Protein 8DMF (pdb70)

CATH classification: 3.40.50.300 (+3 more: 3.30.70.870, 3.30.230.10, 3.30.70.240)

InterPro domains:
  IPR000640 Elongation factor EFG, domain V-like [PF00679] (621-706)
  IPR000640 Elongation factor EFG, domain V-like [SM00838] (620-707)
  IPR000795 Translational (tr)-type GTP-binding domain [PF00009] (8-277)
  IPR000795 Translational (tr)-type GTP-binding domain [PR00315] (11-24)
  IPR000795 Translational (tr)-type GTP-binding domain [PR00315] (77-87)
  IPR000795 Translational (tr)-type GTP-binding domain [PR00315] (93-104)
  IPR000795 Translational (tr)-type GTP-binding domain [PR00315] (129-138)
  IPR000795 Translational (tr)-type GTP-binding domain [PS51722] (7-281)
  IPR005225 Small GTP-binding domain [TIGR00231] (9-177)
  IPR005517 Translation elongation factor EFG/EF2, domain IV [PF03764] (470-511)
  IPR005517 Translation elongation factor EFG/EF2, domain IV [PF03764] (535-617)
  IPR005517 Translation elongation factor EFG/EF2, domain IV [SM00889] (471-618)
  IPR009000 Translation protein, beta-barrel domain superfamily [SSF50447] (261-393)
  IPR009022 Elongation factor G, domain III [cd16262] (396-471)
  IPR014721 Small ribosomal subunit protein uS5 domain 2-type fold, subgroup [G3DSA:3.30.230.10] (476-621)
  IPR020568 Ribosomal protein uS5 domain 2-type superfamily [SSF54211] (470-619)
  IPR027417 P-loop containing nucleoside triphosphate hydrolase [G3DSA:3.40.50.300] (1-288)
  IPR027417 P-loop containing nucleoside triphosphate hydrolase [SSF52540] (5-277)
  IPR035647 EF-G domain III/V-like [SSF54980] (393-471)
  IPR035647 EF-G domain III/V-like [SSF54980] (623-713)

Sequence (718 aa):
MKVYQTNEIKNIALLGSSGSGKTTLVEAMLFESGVIKRRGSVAAKNTVSDYFPVEQEYGYSVFSTVLHVEWNNKKLNIIDCPGSDDFVGSTVTALNVTDTAIILLNGQYGVEVGTQNHFRYTEKLNKPVIFLVNQLDNEKCDYDNILEQLKEAYGSKVVPIQYPIATGPGFNALIDVLLMKKYSWKPEGGAPVIEDIPAEEMDKAMEMHKALVEAAAENDEGLMEKFFEQDSLTEDEMREGIRKGLIARGMFPVFCVCGGKDMGVRRLMEFLGNVVPFVSEMPKVENTDGKEVAPDVNGPESLYFFKTSVEPHIGEVSYFKVMSGKVREGDDLLNADRGSKERIAQIYVVAGGNRVKVEELQAGDIGAAVKLKDVKTGNTLNGKDCDYKFNFIKYPNSKYSRAIKPVNEADVEKMMTILNRMREEDPTWVIEQSKELKQTLVHGQGEFHLRTLKWRLENNEKLQVKFEEPKIPYRETITKAARADYRHKKQSGGAGQFGEVHLIVEPYKEGMPVPDTYKFNGQEFKITVRGTEEIPLEWGGKLVFINSIVGGSIDARFLPAIMKGIMSRLEQGPLTGSYARDVRVIVYDGKMHPVDSNEISFMLAGRNAFSEAFKNAGPKILEPIYDVEVFVPSDRMGDVMGDLQGRRAMIMGMSSEKGFEKLVAKVPLKEMSSYSTALSSLTGGRASFIMKFASYELVPTDVQDKLIKDFEAKQTEE

Structure (mmCIF, N/CA/C/O backbone):
data_8DMF
#
_entry.id   8DMF
#
loop_
_entity.id
_entity.type
_entity.pdbx_description
1 polymer 'Tetracycline resistance protein TetQ'
2 non-polymer 'MAGNESIUM ION'
3 non-polymer "GUANOSINE-5'-TRIPHOSPHATE"
#
loop_
_atom_site.group_PDB
_atom_site.id
_atom_site.type_symbol
_atom_site.label_atom_id
_atom_site.label_alt_id
_atom_site.label_comp_id
_atom_site.label_asym_id
_atom_site.label_entity_id
_atom_site.label_seq_id
_atom_site.pdbx_PDB_ins_code
_atom_site.Cartn_x
_atom_site.Cartn_y
_atom_site.Cartn_z
_atom_site.occupancy
_atom_site.B_iso_or_equiv
_atom_site.auth_seq_id
_atom_site.auth_comp_id
_atom_site.auth_asym_id
_atom_site.auth_atom_id
_atom_site.pdbx_PDB_model_num
ATOM 1 N N . MET A 1 1 ? 109.412 76.004 60.973 1.00 236.67 1 MET A N 1
ATOM 2 C CA . MET A 1 1 ? 109.411 75.994 59.515 1.00 236.67 1 MET A CA 1
ATOM 3 C C . MET A 1 1 ? 109.462 77.417 58.952 1.00 236.67 1 MET A C 1
ATOM 4 O O . MET A 1 1 ? 109.993 78.318 59.600 1.00 236.67 1 MET A O 1
ATOM 9 N N . LYS A 1 2 ? 108.919 77.611 57.750 1.00 208.92 2 LYS A N 1
ATOM 10 C CA . LYS A 1 2 ? 109.072 78.879 57.043 1.00 208.92 2 LYS A CA 1
ATOM 11 C C . LYS A 1 2 ? 108.513 80.039 57.858 1.00 208.92 2 LYS A C 1
ATOM 12 O O . LYS A 1 2 ? 107.406 79.964 58.397 1.00 208.92 2 LYS A O 1
ATOM 18 N N . VAL A 1 3 ? 109.290 81.120 57.948 1.00 191.58 3 VAL A N 1
ATOM 19 C CA . VAL A 1 3 ? 108.851 82.292 58.692 1.00 191.58 3 VAL A CA 1
ATOM 20 C C . VAL A 1 3 ? 107.741 83.006 57.929 1.00 191.58 3 VAL A C 1
ATOM 21 O O . VAL A 1 3 ? 107.726 83.046 56.692 1.00 191.58 3 VAL A O 1
ATOM 25 N N . TYR A 1 4 ? 106.796 83.569 58.675 1.00 185.58 4 TYR A N 1
ATOM 26 C CA . TYR A 1 4 ? 105.688 84.323 58.108 1.00 185.58 4 TYR A CA 1
ATOM 27 C C . TYR A 1 4 ? 105.729 85.759 58.608 1.00 185.58 4 TYR A C 1
ATOM 28 O O . TYR A 1 4 ? 105.994 86.009 59.788 1.00 185.58 4 TYR A O 1
ATOM 37 N N . GLN A 1 5 ? 105.467 86.697 57.704 1.00 195.74 5 GLN A N 1
ATOM 38 C CA . GLN A 1 5 ? 105.375 88.096 58.085 1.00 195.74 5 GLN A CA 1
ATOM 39 C C . GLN A 1 5 ? 104.109 88.345 58.897 1.00 195.74 5 GLN A C 1
ATOM 40 O O . GLN A 1 5 ? 103.114 87.625 58.776 1.00 195.74 5 GLN A O 1
ATOM 46 N N . THR A 1 6 ? 104.158 89.379 59.740 1.00 191.41 6 THR A N 1
ATOM 47 C CA . THR A 1 6 ? 102.986 89.747 60.525 1.00 191.41 6 THR A CA 1
ATOM 48 C C . THR A 1 6 ? 101.809 90.145 59.646 1.00 191.41 6 THR A C 1
ATOM 49 O O . THR A 1 6 ? 100.659 90.054 60.090 1.00 191.41 6 THR A O 1
ATOM 53 N N . ASN A 1 7 ? 102.066 90.576 58.410 1.00 206.75 7 ASN A N 1
ATOM 54 C CA . ASN A 1 7 ? 100.994 90.905 57.482 1.00 206.75 7 ASN A CA 1
ATOM 55 C C . ASN A 1 7 ? 100.299 89.670 56.930 1.00 206.75 7 ASN A C 1
ATOM 56 O O . ASN A 1 7 ? 99.261 89.806 56.274 1.00 206.75 7 ASN A O 1
ATOM 61 N N . GLU A 1 8 ? 100.843 88.477 57.174 1.00 200.02 8 GLU A N 1
ATOM 62 C CA . GLU A 1 8 ? 100.268 87.234 56.676 1.00 200.02 8 GLU A CA 1
ATOM 63 C C . GLU A 1 8 ? 99.864 86.300 57.812 1.00 200.02 8 GLU A C 1
ATOM 64 O O . GLU A 1 8 ? 99.648 85.106 57.582 1.00 200.02 8 GLU A O 1
ATOM 70 N N . ILE A 1 9 ? 99.756 86.819 59.032 1.00 183.58 9 ILE A N 1
ATOM 71 C CA . ILE A 1 9 ? 99.462 86.021 60.216 1.00 183.58 9 ILE A CA 1
ATOM 72 C C . ILE A 1 9 ? 98.194 86.561 60.858 1.00 183.58 9 ILE A C 1
ATOM 73 O O . ILE A 1 9 ? 98.079 87.769 61.096 1.00 183.58 9 ILE A O 1
ATOM 78 N N . LYS A 1 10 ? 97.245 85.669 61.136 1.00 161.92 10 LYS A N 1
ATOM 79 C CA . LYS A 1 10 ? 95.981 86.038 61.754 1.00 161.92 10 LYS A CA 1
ATOM 80 C C . LYS A 1 10 ? 95.710 85.135 62.949 1.00 161.92 10 LYS A C 1
ATOM 81 O O . LYS A 1 10 ? 96.048 83.949 62.942 1.00 161.92 10 LYS A O 1
ATOM 87 N N . ASN A 1 11 ? 95.095 85.712 63.978 1.00 165.05 11 ASN A N 1
ATOM 88 C CA . ASN A 1 11 ? 94.756 84.998 65.203 1.00 165.05 11 ASN A CA 1
ATOM 89 C C . ASN A 1 11 ? 93.242 84.879 65.301 1.00 165.05 11 ASN A C 1
ATOM 90 O O . ASN A 1 11 ? 92.533 85.891 65.267 1.00 165.05 11 ASN A O 1
ATOM 95 N N . ILE A 1 12 ? 92.753 83.648 65.430 1.00 150.48 12 ILE A N 1
ATOM 96 C CA . ILE A 1 12 ? 91.325 83.357 65.448 1.00 150.48 12 ILE A CA 1
ATOM 97 C C . ILE A 1 12 ? 91.013 82.510 66.672 1.00 150.48 12 ILE A C 1
ATOM 98 O O . ILE A 1 12 ? 91.706 81.523 66.942 1.00 150.48 12 ILE A O 1
ATOM 103 N N . ALA A 1 13 ? 89.970 82.891 67.406 1.00 153.87 13 ALA A N 1
ATOM 104 C CA . ALA A 1 13 ? 89.499 82.138 68.561 1.00 153.87 13 ALA A CA 1
ATOM 105 C C . ALA A 1 13 ? 88.078 81.667 68.296 1.00 153.87 13 ALA A C 1
ATOM 106 O O . ALA A 1 13 ? 87.185 82.486 68.049 1.00 153.87 13 ALA A O 1
ATOM 108 N N . LEU A 1 14 ? 87.870 80.355 68.348 1.00 149.33 14 LEU A N 1
ATOM 109 C CA . LEU A 1 14 ? 86.545 79.788 68.150 1.00 149.33 14 LEU A CA 1
ATOM 110 C C . LEU A 1 14 ? 85.756 79.817 69.451 1.00 149.33 14 LEU A C 1
ATOM 111 O O . LEU A 1 14 ? 86.297 79.553 70.528 1.00 149.33 14 LEU A O 1
ATOM 116 N N . LEU A 1 15 ? 84.471 80.142 69.345 1.00 151.95 15 LEU A N 1
ATOM 117 C CA . LEU A 1 15 ? 83.582 80.160 70.495 1.00 151.95 15 LEU A CA 1
ATOM 118 C C . LEU A 1 15 ? 82.274 79.478 70.129 1.00 151.95 15 LEU A C 1
ATOM 119 O O . LEU A 1 15 ? 81.769 79.626 69.014 1.00 151.95 15 LEU A O 1
ATOM 124 N N . GLY A 1 16 ? 81.732 78.727 71.082 1.00 170.95 16 GLY A N 1
ATOM 125 C CA . GLY A 1 16 ? 80.476 78.037 70.868 1.00 170.95 16 GLY A CA 1
ATOM 126 C C . GLY A 1 16 ? 80.032 77.238 72.074 1.00 170.95 16 GLY A C 1
ATOM 127 O O . GLY A 1 16 ? 80.847 76.894 72.934 1.00 170.95 16 GLY A O 1
ATOM 128 N N . SER A 1 17 ? 78.740 76.936 72.148 1.00 184.57 17 SER A N 1
ATOM 129 C CA . SER A 1 17 ? 78.223 76.148 73.254 1.00 184.57 17 SER A CA 1
ATOM 130 C C . SER A 1 17 ? 78.688 74.699 73.137 1.00 184.57 17 SER A C 1
ATOM 131 O O . SER A 1 17 ? 79.173 74.255 72.094 1.00 184.57 17 SER A O 1
ATOM 134 N N . SER A 1 18 ? 78.549 73.965 74.236 1.00 189.17 18 SER A N 1
ATOM 135 C CA . SER A 1 18 ? 78.884 72.550 74.224 1.00 189.17 18 SER A CA 1
ATOM 136 C C . SER A 1 18 ? 77.945 71.793 73.291 1.00 189.17 18 SER A C 1
ATOM 137 O O . SER A 1 18 ? 76.787 72.171 73.096 1.00 189.17 18 SER A O 1
ATOM 140 N N . GLY A 1 19 ? 78.460 70.716 72.707 1.00 203.36 19 GLY A N 1
ATOM 141 C CA . GLY A 1 19 ? 77.688 69.958 71.737 1.00 203.36 19 GLY A CA 1
ATOM 142 C C . GLY A 1 19 ? 77.413 70.715 70.456 1.00 203.36 19 GLY A C 1
ATOM 143 O O . GLY A 1 19 ? 76.319 70.592 69.891 1.00 203.36 19 GLY A O 1
ATOM 144 N N . SER A 1 20 ? 78.380 71.498 69.982 1.00 199.04 20 SER A N 1
ATOM 145 C CA . SER A 1 20 ? 78.211 72.295 68.777 1.00 199.04 20 SER A CA 1
ATOM 146 C C . SER A 1 20 ? 79.038 71.790 67.605 1.00 199.04 20 SER A C 1
ATOM 147 O O . SER A 1 20 ? 78.983 72.384 66.525 1.00 199.04 20 SER A O 1
ATOM 150 N N . GLY A 1 21 ? 79.797 70.714 67.783 1.00 195.57 21 GLY A N 1
ATOM 151 C CA . GLY A 1 21 ? 80.635 70.196 66.715 1.00 195.57 21 GLY A CA 1
ATOM 152 C C . GLY A 1 21 ? 81.753 71.127 66.297 1.00 195.57 21 GLY A C 1
ATOM 153 O O . GLY A 1 21 ? 82.089 71.194 65.107 1.00 195.57 21 GLY A O 1
ATOM 154 N N . LYS A 1 22 ? 82.380 71.793 67.274 1.00 176.16 22 LYS A N 1
ATOM 155 C CA . LYS A 1 22 ? 83.481 72.746 66.959 1.00 176.16 22 LYS A CA 1
ATOM 156 C C . LYS A 1 22 ? 84.830 72.017 66.986 1.00 176.16 22 LYS A C 1
ATOM 157 O O . LYS A 1 22 ? 85.497 71.982 65.938 1.00 176.16 22 LYS A O 1
ATOM 163 N N . THR A 1 23 ? 85.206 71.443 68.130 1.00 170.35 23 THR A N 1
ATOM 164 C CA . THR A 1 23 ? 86.529 70.776 68.232 1.00 170.35 23 THR A CA 1
ATOM 165 C C . THR A 1 23 ? 86.695 69.846 67.030 1.00 170.35 23 THR A C 1
ATOM 166 O O . THR A 1 23 ? 87.808 69.773 66.491 1.00 170.35 23 THR A O 1
ATOM 170 N N . THR A 1 24 ? 85.622 69.164 66.630 1.00 171.41 24 THR A N 1
ATOM 171 C CA . THR A 1 24 ? 85.683 68.307 65.422 1.00 171.41 24 THR A CA 1
ATOM 172 C C . THR A 1 24 ? 86.076 69.183 64.239 1.00 171.41 24 THR A C 1
ATOM 173 O O . THR A 1 24 ? 87.107 68.907 63.615 1.00 171.41 24 THR A O 1
ATOM 177 N N . LEU A 1 25 ? 85.276 70.206 63.953 1.00 173.24 25 LEU A N 1
ATOM 178 C CA . LEU A 1 25 ? 85.639 71.113 62.870 1.00 173.24 25 LEU A CA 1
ATOM 179 C C . LEU A 1 25 ? 87.117 71.473 62.920 1.00 173.24 25 LEU A C 1
ATOM 180 O O . LEU A 1 25 ? 87.753 71.642 61.872 1.00 173.24 25 LEU A O 1
ATOM 185 N N . VAL A 1 26 ? 87.681 71.595 64.123 1.00 160.42 26 VAL A N 1
ATOM 186 C CA . VAL A 1 26 ? 89.114 71.840 64.244 1.00 160.42 26 VAL A CA 1
ATOM 187 C C . VAL A 1 26 ? 89.895 70.709 63.589 1.00 160.42 26 VAL A C 1
ATOM 188 O O . VAL A 1 26 ? 90.835 70.942 62.821 1.00 160.42 26 VAL A O 1
ATOM 192 N N . GLU A 1 27 ? 89.503 69.466 63.871 1.00 170.53 27 GLU A N 1
ATOM 193 C CA . GLU A 1 27 ? 90.138 68.336 63.204 1.00 170.53 27 GLU A CA 1
ATOM 194 C C . GLU A 1 27 ? 89.921 68.384 61.700 1.00 170.53 27 GLU A C 1
ATOM 195 O O . GLU A 1 27 ? 90.776 67.924 60.941 1.00 170.53 27 GLU A O 1
ATOM 201 N N . ALA A 1 28 ? 88.791 68.933 61.250 1.00 162.14 28 ALA A N 1
ATOM 202 C CA . ALA A 1 28 ? 88.581 69.093 59.814 1.00 162.14 28 ALA A CA 1
ATOM 203 C C . ALA A 1 28 ? 89.616 70.038 59.212 1.00 162.14 28 ALA A C 1
ATOM 204 O O . ALA A 1 28 ? 90.198 69.750 58.157 1.00 162.14 28 ALA A O 1
ATOM 206 N N . MET A 1 29 ? 89.858 71.175 59.871 1.00 163.50 29 MET A N 1
ATOM 207 C CA . MET A 1 29 ? 90.912 72.073 59.395 1.00 163.50 29 MET A CA 1
ATOM 208 C C . MET A 1 29 ? 92.277 71.398 59.419 1.00 163.50 29 MET A C 1
ATOM 209 O O . MET A 1 29 ? 93.063 71.546 58.477 1.00 163.50 29 MET A O 1
ATOM 214 N N . LEU A 1 30 ? 92.585 70.668 60.492 1.00 167.80 30 LEU A N 1
ATOM 215 C CA . LEU A 1 30 ? 93.882 69.998 60.565 1.00 167.80 30 LEU A CA 1
ATOM 216 C C . LEU A 1 30 ? 94.042 68.974 59.448 1.00 167.80 30 LEU A C 1
ATOM 217 O O . LEU A 1 30 ? 95.111 68.874 58.835 1.00 167.80 30 LEU A O 1
ATOM 222 N N . PHE A 1 31 ? 92.989 68.204 59.168 1.00 165.75 31 PHE A N 1
ATOM 223 C CA . PHE A 1 31 ? 93.053 67.209 58.104 1.00 165.75 31 PHE A CA 1
ATOM 224 C C . PHE A 1 31 ? 93.214 67.864 56.740 1.00 165.75 31 PHE A C 1
ATOM 225 O O . PHE A 1 31 ? 94.027 67.415 55.923 1.00 165.75 31 PHE A O 1
ATOM 233 N N . GLU A 1 32 ? 92.451 68.924 56.471 1.00 173.81 32 GLU A N 1
ATOM 234 C CA . GLU A 1 32 ? 92.521 69.553 55.158 1.00 173.81 32 GLU A CA 1
ATOM 235 C C . GLU A 1 32 ? 93.789 70.372 54.972 1.00 173.81 32 GLU A C 1
ATOM 236 O O . GLU A 1 32 ? 94.174 70.642 53.830 1.00 173.81 32 GLU A O 1
ATOM 242 N N . SER A 1 33 ? 94.446 70.773 56.061 1.00 165.23 33 SER A N 1
ATOM 243 C CA . SER A 1 33 ? 95.716 71.477 55.933 1.00 165.23 33 SER A CA 1
ATOM 244 C C . SER A 1 33 ? 96.829 70.543 55.482 1.00 165.23 33 SER A C 1
ATOM 245 O O . SER A 1 33 ? 97.871 71.006 55.004 1.00 165.23 33 SER A O 1
ATOM 248 N N . GLY A 1 34 ? 96.633 69.235 55.628 1.00 167.52 34 GLY A N 1
ATOM 249 C CA . GLY A 1 34 ? 97.635 68.261 55.262 1.00 167.52 34 GLY A CA 1
ATOM 250 C C . GLY A 1 34 ? 98.688 68.001 56.314 1.00 167.52 34 GLY A C 1
ATOM 251 O O . GLY A 1 34 ? 99.546 67.133 56.106 1.00 167.52 34 GLY A O 1
ATOM 252 N N . VAL A 1 35 ? 98.653 68.722 57.437 1.00 167.60 35 VAL A N 1
ATOM 253 C CA . VAL A 1 35 ? 99.628 68.487 58.497 1.00 167.60 35 VAL A CA 1
ATOM 254 C C . VAL A 1 35 ? 99.432 67.110 59.115 1.00 167.60 35 VAL A C 1
ATOM 255 O O . VAL A 1 35 ? 100.406 66.447 59.490 1.00 167.60 35 VAL A O 1
ATOM 259 N N . ILE A 1 36 ? 98.189 66.657 59.233 1.00 162.12 36 ILE A N 1
ATOM 260 C CA . ILE A 1 36 ? 97.891 65.311 59.691 1.00 162.12 36 ILE A CA 1
ATOM 261 C C . ILE A 1 36 ? 97.435 64.487 58.492 1.00 162.12 36 ILE A C 1
ATOM 262 O O . ILE A 1 36 ? 97.178 65.011 57.408 1.00 162.12 36 ILE A O 1
ATOM 267 N N . LYS A 1 37 ? 97.335 63.175 58.696 1.00 165.91 37 LYS A N 1
ATOM 268 C CA . LYS A 1 37 ? 97.047 62.254 57.604 1.00 165.91 37 LYS A CA 1
ATOM 269 C C . LYS A 1 37 ? 95.574 61.871 57.529 1.00 165.91 37 LYS A C 1
ATOM 270 O O . LYS A 1 37 ? 94.931 62.086 56.498 1.00 165.91 37 LYS A O 1
ATOM 276 N N . ARG A 1 38 ? 95.026 61.310 58.599 1.00 173.72 38 ARG A N 1
ATOM 277 C CA . ARG A 1 38 ? 93.624 60.929 58.650 1.00 173.72 38 ARG A CA 1
ATOM 278 C C . ARG A 1 38 ? 92.838 61.953 59.456 1.00 173.72 38 ARG A C 1
ATOM 279 O O . ARG A 1 38 ? 93.400 62.737 60.226 1.00 173.72 38 ARG A O 1
ATOM 287 N N . ARG A 1 39 ? 91.522 61.941 59.267 1.00 187.41 39 ARG A N 1
ATOM 288 C CA . ARG A 1 39 ? 90.612 62.786 60.035 1.00 187.41 39 ARG A CA 1
ATOM 289 C C . ARG A 1 39 ? 89.982 61.920 61.120 1.00 187.41 39 ARG A C 1
ATOM 290 O O . ARG A 1 39 ? 89.061 61.144 60.854 1.00 187.41 39 ARG A O 1
ATOM 298 N N . GLY A 1 40 ? 90.480 62.056 62.343 1.00 189.36 40 GLY A N 1
ATOM 299 C CA . GLY A 1 40 ? 89.973 61.267 63.443 1.00 189.36 40 GLY A CA 1
ATOM 300 C C . GLY A 1 40 ? 88.605 61.727 63.904 1.00 189.36 40 GLY A C 1
ATOM 301 O O . GLY A 1 40 ? 88.071 62.753 63.480 1.00 189.36 40 GLY A O 1
ATOM 302 N N . SER A 1 41 ? 88.025 60.936 64.801 1.00 189.53 41 SER A N 1
ATOM 303 C CA . SER A 1 41 ? 86.716 61.214 65.370 1.00 189.53 41 SER A CA 1
ATOM 304 C C . SER A 1 41 ? 86.831 61.312 66.883 1.00 189.53 41 SER A C 1
ATOM 305 O O . SER A 1 41 ? 87.614 60.585 67.504 1.00 189.53 41 SER A O 1
ATOM 308 N N . VAL A 1 42 ? 86.051 62.222 67.471 1.00 190.97 42 VAL A N 1
ATOM 309 C CA . VAL A 1 42 ? 86.077 62.396 68.920 1.00 190.97 42 VAL A CA 1
ATOM 310 C C . VAL A 1 42 ? 85.596 61.136 69.624 1.00 190.97 42 VAL A C 1
ATOM 311 O O . VAL A 1 42 ? 85.999 60.858 70.760 1.00 190.97 42 VAL A O 1
ATOM 315 N N . ALA A 1 43 ? 84.728 60.357 68.973 1.00 196.96 43 ALA A N 1
ATOM 316 C CA . ALA A 1 43 ? 84.304 59.086 69.548 1.00 196.96 43 ALA A CA 1
ATOM 317 C C . ALA A 1 43 ? 85.481 58.129 69.686 1.00 196.96 43 ALA A C 1
ATOM 318 O O . ALA A 1 43 ? 85.626 57.454 70.711 1.00 196.96 43 ALA A O 1
ATOM 320 N N . ALA A 1 44 ? 86.336 58.063 68.664 1.00 190.23 44 ALA A N 1
ATOM 321 C CA . ALA A 1 44 ? 87.533 57.236 68.735 1.00 190.23 44 ALA A CA 1
ATOM 322 C C . ALA A 1 44 ? 88.587 57.809 69.671 1.00 190.23 44 ALA A C 1
ATOM 323 O O . ALA A 1 44 ? 89.536 57.095 70.013 1.00 190.23 44 ALA A O 1
ATOM 325 N N . LYS A 1 45 ? 88.441 59.069 70.087 1.00 172.92 45 LYS A N 1
ATOM 326 C CA . LYS A 1 45 ? 89.393 59.730 70.981 1.00 172.92 45 LYS A CA 1
ATOM 327 C C . LYS A 1 45 ? 90.808 59.701 70.406 1.00 172.92 45 LYS A C 1
ATOM 328 O O . LYS A 1 45 ? 91.792 59.556 71.134 1.00 172.92 45 LYS A O 1
ATOM 334 N N . ASN A 1 46 ? 90.909 59.840 69.084 1.00 177.01 46 ASN A N 1
ATOM 335 C CA . ASN A 1 46 ? 92.193 59.905 68.398 1.00 177.01 46 ASN A CA 1
ATOM 336 C C . ASN A 1 46 ? 92.445 61.285 67.802 1.00 177.01 46 ASN A C 1
ATOM 337 O O . ASN A 1 46 ? 93.393 61.464 67.033 1.00 177.01 46 ASN A O 1
ATOM 342 N N . THR A 1 47 ? 91.609 62.261 68.142 1.00 184.87 47 THR A N 1
ATOM 343 C CA . THR A 1 47 ? 91.744 63.607 67.609 1.00 184.87 47 THR A CA 1
ATOM 344 C C . THR A 1 47 ? 92.983 64.288 68.174 1.00 184.87 47 THR A C 1
ATOM 345 O O . THR A 1 47 ? 93.286 64.169 69.365 1.00 184.87 47 THR A O 1
ATOM 349 N N . VAL A 1 48 ? 93.703 65.004 67.307 1.00 188.39 48 VAL A N 1
ATOM 350 C CA . VAL A 1 48 ? 94.929 65.669 67.738 1.00 188.39 48 VAL A CA 1
ATOM 351 C C . VAL A 1 48 ? 94.625 66.804 68.709 1.00 188.39 48 VAL A C 1
ATOM 352 O O . VAL A 1 48 ? 95.399 67.056 69.640 1.00 188.39 48 VAL A O 1
ATOM 356 N N . SER A 1 49 ? 93.504 67.505 68.518 1.00 191.72 49 SER A N 1
ATOM 357 C CA . SER A 1 49 ? 93.170 68.616 69.403 1.00 191.72 49 SER A CA 1
ATOM 358 C C . SER A 1 49 ? 92.903 68.146 70.826 1.00 191.72 49 SER A C 1
ATOM 359 O O . SER A 1 49 ? 93.102 68.910 71.777 1.00 191.72 49 SER A O 1
ATOM 362 N N . ASP A 1 50 ? 92.455 66.905 70.995 1.00 203.98 50 ASP A N 1
ATOM 363 C CA . ASP A 1 50 ? 92.148 66.348 72.310 1.00 203.98 50 ASP A CA 1
ATOM 364 C C . ASP A 1 50 ? 93.266 65.390 72.705 1.00 203.98 50 ASP A C 1
ATOM 365 O O . ASP A 1 50 ? 93.310 64.247 72.244 1.00 203.98 50 ASP A O 1
ATOM 370 N N . TYR A 1 51 ? 94.172 65.857 73.566 1.00 207.39 51 TYR A N 1
ATOM 371 C CA . TYR A 1 51 ? 95.250 65.019 74.068 1.00 207.39 51 TYR A CA 1
ATOM 372 C C . TYR A 1 51 ? 95.402 65.041 75.581 1.00 207.39 51 TYR A C 1
ATOM 373 O O . TYR A 1 51 ? 96.041 64.134 76.126 1.00 207.39 51 TYR A O 1
ATOM 382 N N . PHE A 1 52 ? 94.852 66.036 76.270 1.00 203.16 52 PHE A N 1
ATOM 383 C CA . PHE A 1 52 ? 94.823 65.986 77.723 1.00 203.16 52 PHE A CA 1
ATOM 384 C C . PHE A 1 52 ? 93.972 64.800 78.169 1.00 203.16 52 PHE A C 1
ATOM 385 O O . PHE A 1 52 ? 92.865 64.611 77.656 1.00 203.16 52 PHE A O 1
ATOM 393 N N . PRO A 1 53 ? 94.449 63.991 79.120 1.00 197.79 53 PRO A N 1
ATOM 394 C CA . PRO A 1 53 ? 93.707 62.765 79.470 1.00 197.79 53 PRO A CA 1
ATOM 395 C C . PRO A 1 53 ? 92.263 63.018 79.865 1.00 197.79 53 PRO A C 1
ATOM 396 O O . PRO A 1 53 ? 91.370 62.264 79.455 1.00 197.79 53 PRO A O 1
ATOM 400 N N . VAL A 1 54 ? 92.003 64.081 80.628 1.00 181.81 54 VAL A N 1
ATOM 401 C CA . VAL A 1 54 ? 90.627 64.421 80.972 1.00 181.81 54 VAL A CA 1
ATOM 402 C C . VAL A 1 54 ? 89.851 64.836 79.731 1.00 181.81 54 VAL A C 1
ATOM 403 O O . VAL A 1 54 ? 88.631 64.643 79.657 1.00 181.81 54 VAL A O 1
ATOM 407 N N . GLU A 1 55 ? 90.537 65.402 78.737 1.00 197.21 55 GLU A N 1
ATOM 408 C CA . GLU A 1 55 ? 89.845 65.952 77.578 1.00 197.21 55 GLU A CA 1
ATOM 409 C C . GLU A 1 55 ? 89.160 64.856 76.769 1.00 197.21 55 GLU A C 1
ATOM 410 O O . GLU A 1 55 ? 88.028 65.037 76.306 1.00 197.21 55 GLU A O 1
ATOM 416 N N . GLN A 1 56 ? 89.820 63.710 76.588 1.00 190.93 56 GLN A N 1
ATOM 417 C CA . GLN A 1 56 ? 89.132 62.571 75.994 1.00 190.93 56 GLN A CA 1
ATOM 418 C C . GLN A 1 56 ? 88.350 61.758 77.015 1.00 190.93 56 GLN A C 1
ATOM 419 O O . GLN A 1 56 ? 87.391 61.077 76.635 1.00 190.93 56 GLN A O 1
ATOM 425 N N . GLU A 1 57 ? 88.733 61.807 78.294 1.00 171.61 57 GLU A N 1
ATOM 426 C CA . GLU A 1 57 ? 87.982 61.078 79.310 1.00 171.61 57 GLU A CA 1
ATOM 427 C C . GLU A 1 57 ? 86.576 61.641 79.466 1.00 171.61 57 GLU A C 1
ATOM 428 O O . GLU A 1 57 ? 85.616 60.885 79.655 1.00 171.61 57 GLU A O 1
ATOM 434 N N . TYR A 1 58 ? 86.433 62.963 79.392 1.00 165.12 58 TYR A N 1
ATOM 435 C CA . TYR A 1 58 ? 85.121 63.585 79.494 1.00 165.12 58 TYR A CA 1
ATOM 436 C C . TYR A 1 58 ? 84.361 63.586 78.177 1.00 165.12 58 TYR A C 1
ATOM 437 O O . TYR A 1 58 ? 83.159 63.869 78.177 1.00 165.12 58 TYR A O 1
ATOM 446 N N . GLY A 1 59 ? 85.019 63.274 77.065 1.00 156.93 59 GLY A N 1
ATOM 447 C CA . GLY A 1 59 ? 84.377 63.326 75.772 1.00 156.93 59 GLY A CA 1
ATOM 448 C C . GLY A 1 59 ? 84.253 64.709 75.177 1.00 156.93 59 GLY A C 1
ATOM 449 O O . GLY A 1 59 ? 83.625 64.856 74.121 1.00 156.93 59 GLY A O 1
ATOM 450 N N . TYR A 1 60 ? 84.824 65.728 75.816 1.00 166.55 60 TYR A N 1
ATOM 451 C CA . TYR A 1 60 ? 84.806 67.077 75.277 1.00 166.55 60 TYR A CA 1
ATOM 452 C C . TYR A 1 60 ? 86.035 67.826 75.769 1.00 166.55 60 TYR A C 1
ATOM 453 O O . TYR A 1 60 ? 86.672 67.438 76.751 1.00 166.55 60 TYR A O 1
ATOM 462 N N . SER A 1 61 ? 86.357 68.912 75.071 1.00 182.31 61 SER A N 1
ATOM 463 C CA . SER A 1 61 ? 87.539 69.696 75.397 1.00 182.31 61 SER A CA 1
ATOM 464 C C . SER A 1 61 ? 87.400 70.346 76.766 1.00 182.31 61 SER A C 1
ATOM 465 O O . SER A 1 61 ? 86.324 70.816 77.146 1.00 182.31 61 SER A O 1
ATOM 468 N N . VAL A 1 62 ? 88.502 70.366 77.506 1.00 158.12 62 VAL A N 1
ATOM 469 C CA . VAL A 1 62 ? 88.550 70.924 78.850 1.00 158.12 62 VAL A CA 1
ATOM 470 C C . VAL A 1 62 ? 89.356 72.216 78.883 1.00 158.12 62 VAL A C 1
ATOM 471 O O . VAL A 1 62 ? 88.963 73.188 79.528 1.00 158.12 62 VAL A O 1
ATOM 475 N N . PHE A 1 63 ? 90.496 72.239 78.200 1.00 153.58 63 PHE A N 1
ATOM 476 C CA . PHE A 1 63 ? 91.351 73.411 78.127 1.00 153.58 63 PHE A CA 1
ATOM 477 C C . PHE A 1 63 ? 91.317 74.000 76.725 1.00 153.58 63 PHE A C 1
ATOM 478 O O . PHE A 1 63 ? 91.102 73.289 75.739 1.00 153.58 63 PHE A O 1
ATOM 486 N N . SER A 1 64 ? 91.529 75.309 76.646 1.00 161.47 64 SER A N 1
ATOM 487 C CA . SER A 1 64 ? 91.707 75.948 75.353 1.00 161.47 64 SER A CA 1
ATOM 488 C C . SER A 1 64 ? 93.005 75.471 74.717 1.00 161.47 64 SER A C 1
ATOM 489 O O . SER A 1 64 ? 94.033 75.346 75.387 1.00 161.47 64 SER A O 1
ATOM 492 N N . THR A 1 65 ? 92.954 75.199 73.419 1.00 161.67 65 THR A N 1
ATOM 493 C CA . THR A 1 65 ? 94.114 74.722 72.685 1.00 161.67 65 THR A CA 1
ATOM 494 C C . THR A 1 65 ? 94.506 75.733 71.619 1.00 161.67 65 THR A C 1
ATOM 495 O O . THR A 1 65 ? 93.658 76.433 71.058 1.00 161.67 65 THR A O 1
ATOM 499 N N . VAL A 1 66 ? 95.805 75.808 71.353 1.00 163.22 66 VAL A N 1
ATOM 500 C CA . VAL A 1 66 ? 96.361 76.703 70.349 1.00 163.22 66 VAL A CA 1
ATOM 501 C C . VAL A 1 66 ? 96.972 75.857 69.243 1.00 163.22 66 VAL A C 1
ATOM 502 O O . VAL A 1 66 ? 97.609 74.831 69.510 1.00 163.22 66 VAL A O 1
ATOM 506 N N . LEU A 1 67 ? 96.753 76.272 67.999 1.00 165.51 67 LEU A N 1
ATOM 507 C CA . LEU A 1 67 ? 97.244 75.506 66.866 1.00 165.51 67 LEU A CA 1
ATOM 508 C C . LEU A 1 67 ? 97.262 76.388 65.629 1.00 165.51 67 LEU A C 1
ATOM 509 O O . LEU A 1 67 ? 96.546 77.390 65.551 1.00 165.51 67 LEU A O 1
ATOM 514 N N . HIS A 1 68 ? 98.090 75.998 64.666 1.00 166.26 68 HIS A N 1
ATOM 515 C CA . HIS A 1 68 ? 98.296 76.752 63.440 1.00 166.26 68 HIS A CA 1
ATOM 516 C C . HIS A 1 68 ? 97.860 75.930 62.236 1.00 166.26 68 HIS A C 1
ATOM 517 O O . HIS A 1 68 ? 98.086 74.717 62.183 1.00 166.26 68 HIS A O 1
ATOM 524 N N . VAL A 1 69 ? 97.230 76.598 61.275 1.00 155.58 69 VAL A N 1
ATOM 525 C CA . VAL A 1 69 ? 96.838 75.993 60.009 1.00 155.58 69 VAL A CA 1
ATOM 526 C C . VAL A 1 69 ? 97.416 76.834 58.880 1.00 155.58 69 VAL A C 1
ATOM 527 O O . VAL A 1 69 ? 97.335 78.067 58.906 1.00 155.58 69 VAL A O 1
ATOM 531 N N . GLU A 1 70 ? 98.022 76.169 57.902 1.00 161.93 70 GLU A N 1
ATOM 532 C CA . GLU A 1 70 ? 98.664 76.842 56.784 1.00 161.93 70 GLU A CA 1
ATOM 533 C C . GLU A 1 70 ? 97.771 76.807 55.553 1.00 161.93 70 GLU A C 1
ATOM 534 O O . GLU A 1 70 ? 97.093 75.810 55.288 1.00 161.93 70 GLU A O 1
ATOM 540 N N . TRP A 1 71 ? 97.777 77.904 54.806 1.00 147.77 71 TRP A N 1
ATOM 541 C CA . TRP A 1 71 ? 97.034 78.011 53.557 1.00 147.77 71 TRP A CA 1
ATOM 542 C C . TRP A 1 71 ? 97.888 78.815 52.584 1.00 147.77 71 TRP A C 1
ATOM 543 O O . TRP A 1 71 ? 99.091 79.009 52.793 1.00 147.77 71 TRP A O 1
ATOM 554 N N . ASN A 1 72 ? 97.271 79.296 51.510 1.00 162.73 72 ASN A N 1
ATOM 555 C CA . ASN A 1 72 ? 97.997 80.027 50.473 1.00 162.73 72 ASN A CA 1
ATOM 556 C C . ASN A 1 72 ? 98.510 81.365 51.007 1.00 162.73 72 ASN A C 1
ATOM 557 O O . ASN A 1 72 ? 97.792 82.362 51.068 1.00 162.73 72 ASN A O 1
ATOM 562 N N . ASN A 1 73 ? 99.784 81.379 51.398 1.00 166.42 73 ASN A N 1
ATOM 563 C CA . ASN A 1 73 ? 100.490 82.548 51.917 1.00 166.42 73 ASN A CA 1
ATOM 564 C C . ASN A 1 73 ? 99.879 83.095 53.201 1.00 166.42 73 ASN A C 1
ATOM 565 O O . ASN A 1 73 ? 100.264 84.182 53.648 1.00 166.42 73 ASN A O 1
ATOM 570 N N . LYS A 1 74 ? 98.938 82.379 53.809 1.00 162.42 74 LYS A N 1
ATOM 571 C CA . LYS A 1 74 ? 98.317 82.808 55.052 1.00 162.42 74 LYS A CA 1
ATOM 572 C C . LYS A 1 74 ? 98.318 81.659 56.047 1.00 162.42 74 LYS A C 1
ATOM 573 O O . LYS A 1 74 ? 98.014 80.516 55.693 1.00 162.42 74 LYS A O 1
ATOM 579 N N . LYS A 1 75 ? 98.667 81.970 57.292 1.00 150.69 75 LYS A N 1
ATOM 580 C CA . LYS A 1 75 ? 98.640 81.004 58.380 1.00 150.69 75 LYS A CA 1
ATOM 581 C C . LYS A 1 75 ? 97.774 81.565 59.496 1.00 150.69 75 LYS A C 1
ATOM 582 O O . LYS A 1 75 ? 97.953 82.716 59.905 1.00 150.69 75 LYS A O 1
ATOM 588 N N . LEU A 1 76 ? 96.840 80.755 59.982 1.00 153.54 76 LEU A N 1
ATOM 589 C CA . LEU A 1 76 ? 95.851 81.189 60.959 1.00 153.54 76 LEU A CA 1
ATOM 590 C C . LEU A 1 76 ? 96.178 80.603 62.323 1.00 153.54 76 LEU A C 1
ATOM 591 O O . LEU A 1 76 ? 96.377 79.391 62.453 1.00 153.54 76 LEU A O 1
ATOM 596 N N . ASN A 1 77 ? 96.225 81.466 63.336 1.00 164.74 77 ASN A N 1
ATOM 597 C CA . ASN A 1 77 ? 96.423 81.038 64.719 1.00 164.74 77 ASN A CA 1
ATOM 598 C C . ASN A 1 77 ? 95.053 80.712 65.296 1.00 164.74 77 ASN A C 1
ATOM 599 O O . ASN A 1 77 ? 94.331 81.586 65.777 1.00 164.74 77 ASN A O 1
ATOM 604 N N . ILE A 1 78 ? 94.688 79.437 65.242 1.00 164.09 78 ILE A N 1
ATOM 605 C CA . ILE A 1 78 ? 93.374 78.988 65.685 1.00 164.09 78 ILE A CA 1
ATOM 606 C C . ILE A 1 78 ? 93.461 78.604 67.155 1.00 164.09 78 ILE A C 1
ATOM 607 O O . ILE A 1 78 ? 94.274 77.757 67.538 1.00 164.09 78 ILE A O 1
ATOM 612 N N . ILE A 1 79 ? 92.625 79.229 67.978 1.00 172.11 79 ILE A N 1
ATOM 613 C CA . ILE A 1 79 ? 92.512 78.903 69.394 1.00 172.11 79 ILE A CA 1
ATOM 614 C C . ILE A 1 79 ? 91.099 78.400 69.640 1.00 172.11 79 ILE A C 1
ATOM 615 O O . ILE A 1 79 ? 90.127 79.129 69.410 1.00 172.11 79 ILE A O 1
ATOM 620 N N . ASP A 1 80 ? 90.984 77.161 70.109 1.00 183.43 80 ASP A N 1
ATOM 621 C CA . ASP A 1 80 ? 89.691 76.532 70.348 1.00 183.43 80 ASP A CA 1
ATOM 622 C C . ASP A 1 80 ? 89.408 76.561 71.845 1.00 183.43 80 ASP A C 1
ATOM 623 O O . ASP A 1 80 ? 90.047 75.841 72.618 1.00 183.43 80 ASP A O 1
ATOM 628 N N . CYS A 1 81 ? 88.450 77.391 72.248 1.00 171.23 81 CYS A N 1
ATOM 629 C CA . CYS A 1 81 ? 88.057 77.461 73.641 1.00 171.23 81 CYS A CA 1
ATOM 630 C C . CYS A 1 81 ? 87.334 76.179 74.046 1.00 171.23 81 CYS A C 1
ATOM 631 O O . CYS A 1 81 ? 86.788 75.469 73.199 1.00 171.23 81 CYS A O 1
ATOM 634 N N . PRO A 1 82 ? 87.331 75.854 75.341 1.00 158.54 82 PRO A N 1
ATOM 635 C CA . PRO A 1 82 ? 86.593 74.661 75.788 1.00 158.54 82 PRO A CA 1
ATOM 636 C C . PRO A 1 82 ? 85.113 74.715 75.461 1.00 158.54 82 PRO A C 1
ATOM 637 O O . PRO A 1 82 ? 84.487 73.663 75.286 1.00 158.54 82 PRO A O 1
ATOM 641 N N . GLY A 1 83 ? 84.533 75.909 75.374 1.00 173.25 83 GLY A N 1
ATOM 642 C CA . GLY A 1 83 ? 83.154 76.050 74.961 1.00 173.25 83 GLY A CA 1
ATOM 643 C C . GLY A 1 83 ? 82.121 75.705 76.007 1.00 173.25 83 GLY A C 1
ATOM 644 O O . GLY A 1 83 ? 80.936 75.599 75.669 1.00 173.25 83 GLY A O 1
ATOM 645 N N . SER A 1 84 ? 82.521 75.521 77.258 1.00 175.29 84 SER A N 1
ATOM 646 C CA . SER A 1 84 ? 81.589 75.237 78.337 1.00 175.29 84 SER A CA 1
ATOM 647 C C . SER A 1 84 ? 81.371 76.481 79.191 1.00 175.29 84 SER A C 1
ATOM 648 O O . SER A 1 84 ? 82.097 77.473 79.097 1.00 175.29 84 SER A O 1
ATOM 651 N N . ASP A 1 85 ? 80.347 76.413 80.039 1.00 179.99 85 ASP A N 1
ATOM 652 C CA . ASP A 1 85 ? 79.973 77.537 80.886 1.00 179.99 85 ASP A CA 1
ATOM 653 C C . ASP A 1 85 ? 80.918 77.752 82.060 1.00 179.99 85 ASP A C 1
ATOM 654 O O . ASP A 1 85 ? 81.047 78.888 82.529 1.00 179.99 85 ASP A O 1
ATOM 659 N N . ASP A 1 86 ? 81.572 76.700 82.546 1.00 167.28 86 ASP A N 1
ATOM 660 C CA . ASP A 1 86 ? 82.423 76.786 83.724 1.00 167.28 86 ASP A CA 1
ATOM 661 C C . ASP A 1 86 ? 83.904 76.863 83.380 1.00 167.28 86 ASP A C 1
ATOM 662 O O . ASP A 1 86 ? 84.746 76.705 84.269 1.00 167.28 86 ASP A O 1
ATOM 667 N N . PHE A 1 87 ? 84.241 77.099 82.114 1.00 160.02 87 PHE A N 1
ATOM 668 C CA . PHE A 1 87 ? 85.629 77.276 81.712 1.00 160.02 87 PHE A CA 1
ATOM 669 C C . PHE A 1 87 ? 85.814 78.663 81.112 1.00 160.02 87 PHE A C 1
ATOM 670 O O . PHE A 1 87 ? 86.424 78.818 80.049 1.00 160.02 87 PHE A O 1
ATOM 678 N N . VAL A 1 88 ? 85.278 79.675 81.798 1.00 154.62 88 VAL A N 1
ATOM 679 C CA . VAL A 1 88 ? 85.300 81.043 81.292 1.00 154.62 88 VAL A CA 1
ATOM 680 C C . VAL A 1 88 ? 86.725 81.562 81.161 1.00 154.62 88 VAL A C 1
ATOM 681 O O . VAL A 1 88 ? 87.021 82.361 80.266 1.00 154.62 88 VAL A O 1
ATOM 685 N N . GLY A 1 89 ? 87.624 81.134 82.049 1.00 150.92 89 GLY A N 1
ATOM 686 C CA . GLY A 1 89 ? 88.969 81.690 82.053 1.00 150.92 89 GLY A CA 1
ATOM 687 C C . GLY A 1 89 ? 89.734 81.423 80.771 1.00 150.92 89 GLY A C 1
ATOM 688 O O . GLY A 1 89 ? 90.400 82.314 80.237 1.00 150.92 89 GLY A O 1
ATOM 689 N N . SER A 1 90 ? 89.661 80.192 80.264 1.00 150.03 90 SER A N 1
ATOM 690 C CA . SER A 1 90 ? 90.322 79.891 79.000 1.00 150.03 90 SER A CA 1
ATOM 691 C C . SER A 1 90 ? 89.746 80.739 77.875 1.00 150.03 90 SER A C 1
ATOM 692 O O . SER A 1 90 ? 90.488 81.255 77.030 1.00 150.03 90 SER A O 1
ATOM 695 N N . THR A 1 91 ? 88.423 80.910 77.864 1.00 144.39 91 THR A N 1
ATOM 696 C CA . THR A 1 91 ? 87.781 81.719 76.834 1.00 144.39 91 THR A CA 1
ATOM 697 C C . THR A 1 91 ? 88.248 83.169 76.896 1.00 144.39 91 THR A C 1
ATOM 698 O O . THR A 1 91 ? 88.555 83.777 75.866 1.00 144.39 91 THR A O 1
ATOM 702 N N . VAL A 1 92 ? 88.308 83.742 78.099 1.00 140.26 92 VAL A N 1
ATOM 703 C CA . VAL A 1 92 ? 88.687 85.147 78.212 1.00 140.26 92 VAL A CA 1
ATOM 704 C C . VAL A 1 92 ? 90.161 85.333 77.873 1.00 140.26 92 VAL A C 1
ATOM 705 O O . VAL A 1 92 ? 90.544 86.336 77.261 1.00 140.26 92 VAL A O 1
ATOM 709 N N . THR A 1 93 ? 91.012 84.370 78.245 1.00 141.46 93 THR A N 1
ATOM 710 C CA . THR A 1 93 ? 92.410 84.442 77.831 1.00 141.46 93 THR A CA 1
ATOM 711 C C . THR A 1 93 ? 92.529 84.400 76.314 1.00 141.46 93 THR A C 1
ATOM 712 O O . THR A 1 93 ? 93.275 85.188 75.716 1.00 141.46 93 THR A O 1
ATOM 716 N N . ALA A 1 94 ? 91.785 83.495 75.673 1.00 147.48 94 ALA A N 1
ATOM 717 C CA . ALA A 1 94 ? 91.809 83.414 74.218 1.00 147.48 94 ALA A CA 1
ATOM 718 C C . ALA A 1 94 ? 91.356 84.725 73.593 1.00 147.48 94 ALA A C 1
ATOM 719 O O . ALA A 1 94 ? 91.992 85.235 72.666 1.00 147.48 94 ALA A O 1
ATOM 721 N N . LEU A 1 95 ? 90.265 85.297 74.106 1.00 135.66 95 LEU A N 1
ATOM 722 C CA . LEU A 1 95 ? 89.772 86.563 73.571 1.00 135.66 95 LEU A CA 1
ATOM 723 C C . LEU A 1 95 ? 90.799 87.673 73.743 1.00 135.66 95 LEU A C 1
ATOM 724 O O . LEU A 1 95 ? 91.000 88.489 72.835 1.00 135.66 95 LEU A O 1
ATOM 729 N N . ASN A 1 96 ? 91.459 87.722 74.900 1.00 145.73 96 ASN A N 1
ATOM 730 C CA . ASN A 1 96 ? 92.472 88.744 75.128 1.00 145.73 96 ASN A CA 1
ATOM 731 C C . ASN A 1 96 ? 93.671 88.572 74.206 1.00 145.73 96 ASN A C 1
ATOM 732 O O . ASN A 1 96 ? 94.310 89.564 73.836 1.00 145.73 96 ASN A O 1
ATOM 737 N N . VAL A 1 97 ? 93.995 87.338 73.820 1.00 151.38 97 VAL A N 1
ATOM 738 C CA . VAL A 1 97 ? 95.198 87.118 73.024 1.00 151.38 97 VAL A CA 1
ATOM 739 C C . VAL A 1 97 ? 94.871 87.123 71.533 1.00 151.38 97 VAL A C 1
ATOM 740 O O . VAL A 1 97 ? 95.704 87.518 70.710 1.00 151.38 97 VAL A O 1
ATOM 744 N N . THR A 1 98 ? 93.659 86.708 71.170 1.00 152.71 98 THR A N 1
ATOM 745 C CA . THR A 1 98 ? 93.314 86.571 69.762 1.00 152.71 98 THR A CA 1
ATOM 746 C C . THR A 1 98 ? 93.009 87.931 69.141 1.00 152.71 98 THR A C 1
ATOM 747 O O . THR A 1 98 ? 93.119 88.983 69.777 1.00 152.71 98 THR A O 1
ATOM 751 N N . ASP A 1 99 ? 92.614 87.901 67.868 1.00 184.78 99 ASP A N 1
ATOM 752 C CA . ASP A 1 99 ? 92.196 89.090 67.141 1.00 184.78 99 ASP A CA 1
ATOM 753 C C . ASP A 1 99 ? 90.714 89.105 66.804 1.00 184.78 99 ASP A C 1
ATOM 754 O O . ASP A 1 99 ? 90.102 90.174 66.822 1.00 184.78 99 ASP A O 1
ATOM 759 N N . THR A 1 100 ? 90.125 87.949 66.502 1.00 187.12 100 THR A N 1
ATOM 760 C CA . THR A 1 100 ? 88.728 87.865 66.104 1.00 187.12 100 THR A CA 1
ATOM 761 C C . THR A 1 100 ? 88.093 86.649 66.762 1.00 187.12 100 THR A C 1
ATOM 762 O O . THR A 1 100 ? 88.770 85.662 67.063 1.00 187.12 100 THR A O 1
ATOM 766 N N . ALA A 1 101 ? 86.784 86.729 66.984 1.00 169.51 101 ALA A N 1
ATOM 767 C CA . ALA A 1 101 ? 86.017 85.657 67.598 1.00 169.51 101 ALA A CA 1
ATOM 768 C C . ALA A 1 101 ? 85.039 85.074 66.588 1.00 169.51 101 ALA A C 1
ATOM 769 O O . ALA A 1 101 ? 84.437 85.808 65.798 1.00 169.51 101 ALA A O 1
ATOM 771 N N . ILE A 1 102 ? 84.882 83.754 66.621 1.00 151.25 102 ILE A N 1
ATOM 772 C CA . ILE A 1 102 ? 84.000 83.034 65.710 1.00 151.25 102 ILE A CA 1
ATOM 773 C C . ILE A 1 102 ? 82.983 82.263 66.535 1.00 151.25 102 ILE A C 1
ATOM 774 O O . ILE A 1 102 ? 83.345 81.594 67.510 1.00 151.25 102 ILE A O 1
ATOM 779 N N . ILE A 1 103 ? 81.716 82.354 66.143 1.00 160.18 103 ILE A N 1
ATOM 780 C CA . ILE A 1 103 ? 80.617 81.690 66.831 1.00 160.18 103 ILE A CA 1
ATOM 781 C C . ILE A 1 103 ? 80.060 80.611 65.916 1.00 160.18 103 ILE A C 1
ATOM 782 O O . ILE A 1 103 ? 79.727 80.883 64.756 1.00 160.18 103 ILE A O 1
ATOM 787 N N . LEU A 1 104 ? 79.958 79.390 66.434 1.00 168.16 104 LEU A N 1
ATOM 788 C CA . LEU A 1 104 ? 79.398 78.267 65.695 1.00 168.16 104 LEU A CA 1
ATOM 789 C C . LEU A 1 104 ? 78.006 77.963 66.230 1.00 168.16 104 LEU A C 1
ATOM 790 O O . LEU A 1 104 ? 77.817 77.839 67.444 1.00 168.16 104 LEU A O 1
ATOM 795 N N . LEU A 1 105 ? 77.040 77.838 65.325 1.00 184.87 105 LEU A N 1
ATOM 796 C CA . LEU A 1 105 ? 75.648 77.605 65.683 1.00 184.87 105 LEU A CA 1
ATOM 797 C C . LEU A 1 105 ? 75.263 76.177 65.326 1.00 184.87 105 LEU A C 1
ATOM 798 O O . LEU A 1 105 ? 75.489 75.732 64.196 1.00 184.87 105 LEU A O 1
ATOM 803 N N . ASN A 1 106 ? 74.687 75.465 66.289 1.00 197.43 106 ASN A N 1
ATOM 804 C CA . ASN A 1 106 ? 74.186 74.122 66.041 1.00 197.43 106 ASN A CA 1
ATOM 805 C C . ASN A 1 106 ? 72.810 74.206 65.393 1.00 197.43 106 ASN A C 1
ATOM 806 O O . ASN A 1 106 ? 71.896 74.833 65.937 1.00 197.43 106 ASN A O 1
ATOM 811 N N . GLY A 1 107 ? 72.668 73.577 64.225 1.00 196.00 107 GLY A N 1
ATOM 812 C CA . GLY A 1 107 ? 71.397 73.617 63.525 1.00 196.00 107 GLY A CA 1
ATOM 813 C C . GLY A 1 107 ? 70.271 72.953 64.290 1.00 196.00 107 GLY A C 1
ATOM 814 O O . GLY A 1 107 ? 69.116 73.379 64.198 1.00 196.00 107 GLY A O 1
ATOM 815 N N . GLN A 1 108 ? 70.584 71.904 65.051 1.00 200.46 108 GLN A N 1
ATOM 816 C CA . GLN A 1 108 ? 69.551 71.203 65.807 1.00 200.46 108 GLN A CA 1
ATOM 817 C C . GLN A 1 108 ? 69.017 72.065 66.944 1.00 200.46 108 GLN A C 1
ATOM 818 O O . GLN A 1 108 ? 67.800 72.177 67.132 1.00 200.46 108 GLN A O 1
ATOM 824 N N . TYR A 1 109 ? 69.910 72.686 67.714 1.00 205.68 109 TYR A N 1
ATOM 825 C CA . TYR A 1 109 ? 69.495 73.486 68.857 1.00 205.68 109 TYR A CA 1
ATOM 826 C C . TYR A 1 109 ? 69.252 74.949 68.517 1.00 205.68 109 TYR A C 1
ATOM 827 O O . TYR A 1 109 ? 68.596 75.647 69.298 1.00 205.68 109 TYR A O 1
ATOM 836 N N . GLY A 1 110 ? 69.751 75.428 67.380 1.00 197.76 110 GLY A N 1
ATOM 837 C CA . GLY A 1 110 ? 69.616 76.841 67.092 1.00 197.76 110 GLY A CA 1
ATOM 838 C C . GLY A 1 110 ? 70.442 77.684 68.050 1.00 197.76 110 GLY A C 1
ATOM 839 O O . GLY A 1 110 ? 71.501 77.273 68.533 1.00 197.76 110 GLY A O 1
ATOM 840 N N . VAL A 1 111 ? 69.945 78.889 68.328 1.00 189.96 111 VAL A N 1
ATOM 841 C CA . VAL A 1 111 ? 70.620 79.781 69.263 1.00 189.96 111 VAL A CA 1
ATOM 842 C C . VAL A 1 111 ? 70.517 79.206 70.669 1.00 189.96 111 VAL A C 1
ATOM 843 O O . VAL A 1 111 ? 69.430 78.831 71.128 1.00 189.96 111 VAL A O 1
ATOM 847 N N . GLU A 1 112 ? 71.650 79.136 71.361 1.00 195.74 112 GLU A N 1
ATOM 848 C CA . GLU A 1 112 ? 71.731 78.543 72.685 1.00 195.74 112 GLU A CA 1
ATOM 849 C C . GLU A 1 112 ? 72.207 79.594 73.681 1.00 195.74 112 GLU A C 1
ATOM 850 O O . GLU A 1 112 ? 72.752 80.634 73.304 1.00 195.74 112 GLU A O 1
ATOM 856 N N . VAL A 1 113 ? 71.985 79.315 74.968 1.00 199.99 113 VAL A N 1
ATOM 857 C CA . VAL A 1 113 ? 72.343 80.274 76.010 1.00 199.99 113 VAL A CA 1
ATOM 858 C C . VAL A 1 113 ? 73.854 80.453 76.098 1.00 199.99 113 VAL A C 1
ATOM 859 O O . VAL A 1 113 ? 74.341 81.548 76.411 1.00 199.99 113 VAL A O 1
ATOM 863 N N . GLY A 1 114 ? 74.621 79.391 75.839 1.00 197.55 114 GLY A N 1
ATOM 864 C CA . GLY A 1 114 ? 76.067 79.534 75.795 1.00 197.55 114 GLY A CA 1
ATOM 865 C C . GLY A 1 114 ? 76.512 80.494 74.711 1.00 197.55 114 GLY A C 1
ATOM 866 O O . GLY A 1 114 ? 77.488 81.231 74.880 1.00 197.55 114 GLY A O 1
ATOM 867 N N . THR A 1 115 ? 75.799 80.501 73.583 1.00 198.43 115 THR A N 1
ATOM 868 C CA . THR A 1 115 ? 76.059 81.497 72.552 1.00 198.43 115 THR A CA 1
ATOM 869 C C . THR A 1 115 ? 75.835 82.904 73.087 1.00 198.43 115 THR A C 1
ATOM 870 O O . THR A 1 115 ? 76.617 83.817 72.801 1.00 198.43 115 THR A O 1
ATOM 874 N N . GLN A 1 116 ? 74.774 83.095 73.875 1.00 193.94 116 GLN A N 1
ATOM 875 C CA . GLN A 1 116 ? 74.535 84.396 74.489 1.00 193.94 116 GLN A CA 1
ATOM 876 C C . GLN A 1 116 ? 75.672 84.780 75.426 1.00 193.94 116 GLN A C 1
ATOM 877 O O . GLN A 1 116 ? 76.108 85.936 75.444 1.00 193.94 116 GLN A O 1
ATOM 883 N N . ASN A 1 117 ? 76.162 83.823 76.217 1.00 195.04 117 ASN A N 1
ATOM 884 C CA . ASN A 1 117 ? 77.258 84.112 77.138 1.00 195.04 117 ASN A CA 1
ATOM 885 C C . ASN A 1 117 ? 78.522 84.510 76.385 1.00 195.04 117 ASN A C 1
ATOM 886 O O . ASN A 1 117 ? 79.206 85.474 76.754 1.00 195.04 117 ASN A O 1
ATOM 891 N N . HIS A 1 118 ? 78.852 83.773 75.323 1.00 171.73 118 HIS A N 1
ATOM 892 C CA . HIS A 1 118 ? 80.037 84.106 74.539 1.00 171.73 118 HIS A CA 1
ATOM 893 C C . HIS A 1 118 ? 79.881 85.459 73.857 1.00 171.73 118 HIS A C 1
ATOM 894 O O . HIS A 1 118 ? 80.842 86.235 73.770 1.00 171.73 118 HIS A O 1
ATOM 901 N N . PHE A 1 119 ? 78.679 85.759 73.362 1.00 162.89 119 PHE A N 1
ATOM 902 C CA . PHE A 1 119 ? 78.441 87.059 72.751 1.00 162.89 119 PHE A CA 1
ATOM 903 C C . PHE A 1 119 ? 78.598 88.177 73.770 1.00 162.89 119 PHE A C 1
ATOM 904 O O . PHE A 1 119 ? 79.143 89.240 73.458 1.00 162.89 119 PHE A O 1
ATOM 912 N N . ARG A 1 120 ? 78.125 87.959 74.997 1.00 175.69 120 ARG A N 1
ATOM 913 C CA . ARG A 1 120 ? 78.305 88.961 76.040 1.00 175.69 120 ARG A CA 1
ATOM 914 C C . ARG A 1 120 ? 79.782 89.156 76.361 1.00 175.69 120 ARG A C 1
ATOM 915 O O . ARG A 1 120 ? 80.243 90.290 76.538 1.00 175.69 120 ARG A O 1
ATOM 923 N N . TYR A 1 121 ? 80.539 88.059 76.429 1.00 173.42 121 TYR A N 1
ATOM 924 C CA . TYR A 1 121 ? 81.973 88.163 76.689 1.00 173.42 121 TYR A CA 1
ATOM 925 C C . TYR A 1 121 ? 82.674 88.968 75.602 1.00 173.42 121 TYR A C 1
ATOM 926 O O . TYR A 1 121 ? 83.476 89.863 75.894 1.00 173.42 121 TYR A O 1
ATOM 935 N N . THR A 1 122 ? 82.382 88.664 74.336 1.00 176.77 122 THR A N 1
ATOM 936 C CA . THR A 1 122 ? 83.063 89.370 73.256 1.00 176.77 122 THR A CA 1
ATOM 937 C C . THR A 1 122 ? 82.583 90.811 73.128 1.00 176.77 122 THR A C 1
ATOM 938 O O . THR A 1 122 ? 83.342 91.673 72.672 1.00 176.77 122 THR A O 1
ATOM 942 N N . GLU A 1 123 ? 81.336 91.095 73.512 1.00 179.80 123 GLU A N 1
ATOM 943 C CA . GLU A 1 123 ? 80.894 92.482 73.592 1.00 179.80 123 GLU A CA 1
ATOM 944 C C . GLU A 1 123 ? 81.661 93.231 74.671 1.00 179.80 123 GLU A C 1
ATOM 945 O O . GLU A 1 123 ? 82.047 94.390 74.482 1.00 179.80 123 GLU A O 1
ATOM 951 N N . LYS A 1 124 ? 81.888 92.580 75.814 1.00 173.51 124 LYS A N 1
ATOM 952 C CA . LYS A 1 124 ? 82.678 93.195 76.873 1.00 173.51 124 LYS A CA 1
ATOM 953 C C . LYS A 1 124 ? 84.108 93.451 76.413 1.00 173.51 124 LYS A C 1
ATOM 954 O O . LYS A 1 124 ? 84.688 94.500 76.717 1.00 173.51 124 LYS A O 1
ATOM 960 N N . LEU A 1 125 ? 84.692 92.506 75.679 1.00 170.43 125 LEU A N 1
ATOM 961 C CA . LEU A 1 125 ? 86.059 92.652 75.197 1.00 170.43 125 LEU A CA 1
ATOM 962 C C . LEU A 1 125 ? 86.152 93.364 73.854 1.00 170.43 125 LEU A C 1
ATOM 963 O O . LEU A 1 125 ? 87.266 93.662 73.410 1.00 170.43 125 LEU A O 1
ATOM 968 N N . ASN A 1 126 ? 85.020 93.642 73.204 1.00 174.62 126 ASN A N 1
ATOM 969 C CA . ASN A 1 126 ? 84.965 94.435 71.975 1.00 174.62 126 ASN A CA 1
ATOM 970 C C . ASN A 1 126 ? 85.828 93.810 70.872 1.00 174.62 126 ASN A C 1
ATOM 971 O O . ASN A 1 126 ? 86.826 94.373 70.418 1.00 174.62 126 ASN A O 1
ATOM 976 N N . LYS A 1 127 ? 85.414 92.615 70.456 1.00 164.90 127 LYS A N 1
ATOM 977 C CA . LYS A 1 127 ? 86.087 91.903 69.384 1.00 164.90 127 LYS A CA 1
ATOM 978 C C . LYS A 1 127 ? 85.115 91.605 68.248 1.00 164.90 127 LYS A C 1
ATOM 979 O O . LYS A 1 127 ? 83.916 91.427 68.483 1.00 164.90 127 LYS A O 1
ATOM 985 N N . PRO A 1 128 ? 85.599 91.554 67.006 1.00 166.17 128 PRO A N 1
ATOM 986 C CA . PRO A 1 128 ? 84.713 91.225 65.883 1.00 166.17 128 PRO A CA 1
ATOM 987 C C . PRO A 1 128 ? 84.179 89.806 65.992 1.00 166.17 128 PRO A C 1
ATOM 988 O O . PRO A 1 128 ? 84.836 88.909 66.525 1.00 166.17 128 PRO A O 1
ATOM 992 N N . VAL A 1 129 ? 82.968 89.609 65.475 1.00 176.92 129 VAL A N 1
ATOM 993 C CA . VAL A 1 129 ? 82.249 88.346 65.601 1.00 176.92 129 VAL A CA 1
ATOM 994 C C . VAL A 1 129 ? 81.724 87.934 64.234 1.00 176.92 129 VAL A C 1
ATOM 995 O O . VAL A 1 129 ? 81.111 88.743 63.529 1.00 176.92 129 VAL A O 1
ATOM 999 N N . ILE A 1 130 ? 81.961 86.678 63.865 1.00 154.63 130 ILE A N 1
ATOM 1000 C CA . ILE A 1 130 ? 81.394 86.077 62.664 1.00 154.63 130 ILE A CA 1
ATOM 1001 C C . ILE A 1 130 ? 80.599 84.850 63.083 1.00 154.63 130 ILE A C 1
ATOM 1002 O O . ILE A 1 130 ? 81.121 83.978 63.786 1.00 154.63 130 ILE A O 1
ATOM 1007 N N . PHE A 1 131 ? 79.346 84.785 62.651 1.00 167.76 131 PHE A N 1
ATOM 1008 C CA . PHE A 1 131 ? 78.484 83.661 62.980 1.00 167.76 131 PHE A CA 1
ATOM 1009 C C . PHE A 1 131 ? 78.674 82.533 61.975 1.00 167.76 131 PHE A C 1
ATOM 1010 O O . PHE A 1 131 ? 79.021 82.758 60.813 1.00 167.76 131 PHE A O 1
ATOM 1018 N N . LEU A 1 132 ? 78.456 81.309 62.445 1.00 166.64 132 LEU A N 1
ATOM 1019 C CA . LEU A 1 132 ? 78.645 80.127 61.621 1.00 166.64 132 LEU A CA 1
ATOM 1020 C C . LEU A 1 132 ? 77.677 79.051 62.085 1.00 166.64 132 LEU A C 1
ATOM 1021 O O . LEU A 1 132 ? 77.367 78.950 63.274 1.00 166.64 132 LEU A O 1
ATOM 1026 N N . VAL A 1 133 ? 77.204 78.245 61.138 1.00 191.52 133 VAL A N 1
ATOM 1027 C CA . VAL A 1 133 ? 76.222 77.200 61.403 1.00 191.52 133 VAL A CA 1
ATOM 1028 C C . VAL A 1 133 ? 76.880 75.844 61.196 1.00 191.52 133 VAL A C 1
ATOM 1029 O O . VAL A 1 133 ? 77.504 75.600 60.156 1.00 191.52 133 VAL A O 1
ATOM 1033 N N . ASN A 1 134 ? 76.747 74.970 62.185 1.00 196.26 134 ASN A N 1
ATOM 1034 C CA . ASN A 1 134 ? 77.246 73.606 62.112 1.00 196.26 134 ASN A CA 1
ATOM 1035 C C . ASN A 1 134 ? 76.073 72.634 62.063 1.00 196.26 134 ASN A C 1
ATOM 1036 O O . ASN A 1 134 ? 74.913 73.011 62.246 1.00 196.26 134 ASN A O 1
ATOM 1041 N N . GLN A 1 135 ? 76.398 71.365 61.809 1.00 188.81 135 GLN A N 1
ATOM 1042 C CA . GLN A 1 135 ? 75.431 70.267 61.816 1.00 188.81 135 GLN A CA 1
ATOM 1043 C C . GLN A 1 135 ? 74.295 70.510 60.819 1.00 188.81 135 GLN A C 1
ATOM 1044 O O . GLN A 1 135 ? 73.122 70.614 61.181 1.00 188.81 135 GLN A O 1
ATOM 1050 N N . LEU A 1 136 ? 74.667 70.599 59.547 1.00 183.85 136 LEU A N 1
ATOM 1051 C CA . LEU A 1 136 ? 73.686 70.623 58.473 1.00 183.85 136 LEU A CA 1
ATOM 1052 C C . LEU A 1 136 ? 73.311 69.226 58.002 1.00 183.85 136 LEU A C 1
ATOM 1053 O O . LEU A 1 136 ? 72.422 69.088 57.156 1.00 183.85 136 LEU A O 1
ATOM 1058 N N . ASP A 1 137 ? 73.966 68.193 58.532 1.00 199.62 137 ASP A N 1
ATOM 1059 C CA . ASP A 1 137 ? 73.623 66.812 58.223 1.00 199.62 137 ASP A CA 1
ATOM 1060 C C . ASP A 1 137 ? 72.453 66.297 59.047 1.00 199.62 137 ASP A C 1
ATOM 1061 O O . ASP A 1 137 ? 71.972 65.190 58.786 1.00 199.62 137 ASP A O 1
ATOM 1066 N N . ASN A 1 138 ? 71.993 67.059 60.034 1.00 199.95 138 ASN A N 1
ATOM 1067 C CA . ASN A 1 138 ? 70.876 66.647 60.868 1.00 199.95 138 ASN A CA 1
ATOM 1068 C C . ASN A 1 138 ? 69.565 67.107 60.248 1.00 199.95 138 ASN A C 1
ATOM 1069 O O . ASN A 1 138 ? 69.439 68.252 59.805 1.00 199.95 138 ASN A O 1
ATOM 1074 N N . GLU A 1 139 ? 68.588 66.197 60.216 1.00 220.52 139 GLU A N 1
ATOM 1075 C CA . GLU A 1 139 ? 67.278 66.537 59.673 1.00 220.52 139 GLU A CA 1
ATOM 1076 C C . GLU A 1 139 ? 66.594 67.618 60.498 1.00 220.52 139 GLU A C 1
ATOM 1077 O O . GLU A 1 139 ? 65.873 68.457 59.947 1.00 220.52 139 GLU A O 1
ATOM 1083 N N . LYS A 1 140 ? 66.811 67.620 61.814 1.00 214.88 140 LYS A N 1
ATOM 1084 C CA . LYS A 1 140 ? 66.186 68.594 62.707 1.00 214.88 140 LYS A CA 1
ATOM 1085 C C . LYS A 1 140 ? 66.891 69.948 62.604 1.00 214.88 140 LYS A C 1
ATOM 1086 O O . LYS A 1 140 ? 67.420 70.490 63.573 1.00 214.88 140 LYS A O 1
ATOM 1092 N N . CYS A 1 141 ? 66.885 70.499 61.393 1.00 226.24 141 CYS A N 1
ATOM 1093 C CA . CYS A 1 141 ? 67.541 71.771 61.137 1.00 226.24 141 CYS A CA 1
ATOM 1094 C C . CYS A 1 141 ? 66.804 72.505 60.029 1.00 226.24 141 CYS A C 1
ATOM 1095 O O . CYS A 1 141 ? 66.305 71.885 59.086 1.00 226.24 141 CYS A O 1
ATOM 1098 N N . ASP A 1 142 ? 66.742 73.829 60.152 1.00 208.16 142 ASP A N 1
ATOM 1099 C CA . ASP A 1 142 ? 66.133 74.674 59.129 1.00 208.16 142 ASP A CA 1
ATOM 1100 C C . ASP A 1 142 ? 66.949 75.956 59.057 1.00 208.16 142 ASP A C 1
ATOM 1101 O O . ASP A 1 142 ? 66.998 76.716 60.029 1.00 208.16 142 ASP A O 1
ATOM 1106 N N . TYR A 1 143 ? 67.588 76.188 57.909 1.00 202.60 143 TYR A N 1
ATOM 1107 C CA . TYR A 1 143 ? 68.429 77.370 57.755 1.00 202.60 143 TYR A CA 1
ATOM 1108 C C . TYR A 1 143 ? 67.610 78.647 57.877 1.00 202.60 143 TYR A C 1
ATOM 1109 O O . TYR A 1 143 ? 68.067 79.632 58.466 1.00 202.60 143 TYR A O 1
ATOM 1118 N N . ASP A 1 144 ? 66.395 78.652 57.325 1.00 207.09 144 ASP A N 1
ATOM 1119 C CA . ASP A 1 144 ? 65.529 79.818 57.462 1.00 207.09 144 ASP A CA 1
ATOM 1120 C C . ASP A 1 144 ? 65.117 80.034 58.913 1.00 207.09 144 ASP A C 1
ATOM 1121 O O . ASP A 1 144 ? 65.031 81.177 59.379 1.00 207.09 144 ASP A O 1
ATOM 1126 N N . ASN A 1 145 ? 64.852 78.946 59.641 1.00 209.41 145 ASN A N 1
ATOM 1127 C CA . ASN A 1 145 ? 64.437 79.070 61.035 1.00 209.41 145 ASN A CA 1
ATOM 1128 C C . ASN A 1 145 ? 65.533 79.704 61.882 1.00 209.41 145 ASN A C 1
ATOM 1129 O O . ASN A 1 145 ? 65.281 80.650 62.636 1.00 209.41 145 ASN A O 1
ATOM 1134 N N . ILE A 1 146 ? 66.762 79.195 61.770 1.00 196.84 146 ILE A N 1
ATOM 1135 C CA . ILE A 1 146 ? 67.860 79.780 62.531 1.00 196.84 146 ILE A CA 1
ATOM 1136 C C . ILE A 1 146 ? 68.167 81.186 62.033 1.00 196.84 146 ILE A C 1
ATOM 1137 O O . ILE A 1 146 ? 68.525 82.068 62.826 1.00 196.84 146 ILE A O 1
ATOM 1142 N N . LEU A 1 147 ? 68.017 81.427 60.727 1.00 189.18 147 LEU A N 1
ATOM 1143 C CA . LEU A 1 147 ? 68.208 82.770 60.194 1.00 189.18 147 LEU A CA 1
ATOM 1144 C C . LEU A 1 147 ? 67.285 83.764 60.881 1.00 189.18 147 LEU A C 1
ATOM 1145 O O . LEU A 1 147 ? 67.740 84.780 61.413 1.00 189.18 147 LEU A O 1
ATOM 1150 N N . GLU A 1 148 ? 65.983 83.471 60.905 1.00 202.64 148 GLU A N 1
ATOM 1151 C CA . GLU A 1 148 ? 65.035 84.397 61.520 1.00 202.64 148 GLU A CA 1
ATOM 1152 C C . GLU A 1 148 ? 65.205 84.455 63.034 1.00 202.64 148 GLU A C 1
ATOM 1153 O O . GLU A 1 148 ? 65.001 85.516 63.639 1.00 202.64 148 GLU A O 1
ATOM 1159 N N . GLN A 1 149 ? 65.594 83.340 63.660 1.00 197.83 149 GLN A N 1
ATOM 1160 C CA . GLN A 1 149 ? 65.882 83.357 65.089 1.00 197.83 149 GLN A CA 1
ATOM 1161 C C . GLN A 1 149 ? 66.991 84.347 65.406 1.00 197.83 149 GLN A C 1
ATOM 1162 O O . GLN A 1 149 ? 66.889 85.123 66.363 1.00 197.83 149 GLN A O 1
ATOM 1168 N N . LEU A 1 150 ? 68.053 84.347 64.603 1.00 192.41 150 LEU A N 1
ATOM 1169 C CA . LEU A 1 150 ? 69.147 85.277 64.838 1.00 192.41 150 LEU A CA 1
ATOM 1170 C C . LEU A 1 150 ? 68.788 86.695 64.397 1.00 192.41 150 LEU A C 1
ATOM 1171 O O . LEU A 1 150 ? 69.302 87.662 64.969 1.00 192.41 150 LEU A O 1
ATOM 1176 N N . LYS A 1 151 ? 67.908 86.838 63.399 1.00 189.79 151 LYS A N 1
ATOM 1177 C CA . LYS A 1 151 ? 67.386 88.158 63.044 1.00 189.79 151 LYS A CA 1
ATOM 1178 C C . LYS A 1 151 ? 66.684 88.801 64.232 1.00 189.79 151 LYS A C 1
ATOM 1179 O O . LYS A 1 151 ? 66.911 89.975 64.544 1.00 189.79 151 LYS A O 1
ATOM 1185 N N . GLU A 1 152 ? 65.817 88.047 64.900 1.00 197.41 152 GLU A N 1
ATOM 1186 C CA . GLU A 1 152 ? 65.062 88.565 66.032 1.00 197.41 152 GLU A CA 1
ATOM 1187 C C . GLU A 1 152 ? 65.827 88.492 67.347 1.00 197.41 152 GLU A C 1
ATOM 1188 O O . GLU A 1 152 ? 65.357 89.038 68.350 1.00 197.41 152 GLU A O 1
ATOM 1194 N N . ALA A 1 153 ? 66.986 87.837 67.369 1.00 187.96 153 ALA A N 1
ATOM 1195 C CA . ALA A 1 153 ? 67.803 87.792 68.575 1.00 187.96 153 ALA A CA 1
ATOM 1196 C C . ALA A 1 153 ? 68.692 89.025 68.704 1.00 187.96 153 ALA A C 1
ATOM 1197 O O . ALA A 1 153 ? 68.744 89.646 69.770 1.00 187.96 153 ALA A O 1
ATOM 1199 N N . TYR A 1 154 ? 69.388 89.391 67.635 1.00 172.62 154 TYR A N 1
ATOM 1200 C CA . TYR A 1 154 ? 70.290 90.534 67.624 1.00 172.62 154 TYR A CA 1
ATOM 1201 C C . TYR A 1 154 ? 69.844 91.527 66.554 1.00 172.62 154 TYR A C 1
ATOM 1202 O O . TYR A 1 154 ? 68.795 91.371 65.927 1.00 172.62 154 TYR A O 1
ATOM 1211 N N . GLY A 1 155 ? 70.656 92.558 66.352 1.00 172.54 155 GLY A N 1
ATOM 1212 C CA . GLY A 1 155 ? 70.303 93.616 65.430 1.00 172.54 155 GLY A CA 1
ATOM 1213 C C . GLY A 1 155 ? 70.306 93.165 63.981 1.00 172.54 155 GLY A C 1
ATOM 1214 O O . GLY A 1 155 ? 70.789 92.091 63.619 1.00 172.54 155 GLY A O 1
ATOM 1215 N N . SER A 1 156 ? 69.738 94.023 63.132 1.00 194.45 156 SER A N 1
ATOM 1216 C CA . SER A 1 156 ? 69.691 93.767 61.698 1.00 194.45 156 SER A CA 1
ATOM 1217 C C . SER A 1 156 ? 71.046 93.933 61.025 1.00 194.45 156 SER A C 1
ATOM 1218 O O . SER A 1 156 ? 71.168 93.623 59.835 1.00 194.45 156 SER A O 1
ATOM 1221 N N . LYS A 1 157 ? 72.057 94.418 61.752 1.00 194.84 157 LYS A N 1
ATOM 1222 C CA . LYS A 1 157 ? 73.390 94.597 61.188 1.00 194.84 157 LYS A CA 1
ATOM 1223 C C . LYS A 1 157 ? 73.969 93.300 60.641 1.00 194.84 157 LYS A C 1
ATOM 1224 O O . LYS A 1 157 ? 74.830 93.340 59.756 1.00 194.84 157 LYS A O 1
ATOM 1230 N N . VAL A 1 158 ? 73.517 92.160 61.149 1.00 192.29 158 VAL A N 1
ATOM 1231 C CA . VAL A 1 158 ? 73.999 90.869 60.684 1.00 192.29 158 VAL A CA 1
ATOM 1232 C C . VAL A 1 158 ? 73.405 90.548 59.315 1.00 192.29 158 VAL A C 1
ATOM 1233 O O . VAL A 1 158 ? 72.368 91.081 58.912 1.00 192.29 158 VAL A O 1
ATOM 1237 N N . VAL A 1 159 ? 74.082 89.662 58.590 1.00 186.41 159 VAL A N 1
ATOM 1238 C CA . VAL A 1 159 ? 73.646 89.248 57.257 1.00 186.41 159 VAL A CA 1
ATOM 1239 C C . VAL A 1 159 ? 74.279 87.903 56.909 1.00 186.41 159 VAL A C 1
ATOM 1240 O O . VAL A 1 159 ? 75.469 87.688 57.180 1.00 186.41 159 VAL A O 1
ATOM 1244 N N . PRO A 1 160 ? 73.523 86.961 56.349 1.00 176.96 160 PRO A N 1
ATOM 1245 C CA . PRO A 1 160 ? 74.124 85.697 55.913 1.00 176.96 160 PRO A CA 1
ATOM 1246 C C . PRO A 1 160 ? 74.953 85.875 54.650 1.00 176.96 160 PRO A C 1
ATOM 1247 O O . PRO A 1 160 ? 74.745 86.793 53.854 1.00 176.96 160 PRO A O 1
ATOM 1251 N N . ILE A 1 161 ? 75.911 84.965 54.476 1.00 197.66 161 ILE A N 1
ATOM 1252 C CA . ILE A 1 161 ? 76.797 84.993 53.325 1.00 197.66 161 ILE A CA 1
ATOM 1253 C C . ILE A 1 161 ? 76.584 83.803 52.395 1.00 197.66 161 ILE A C 1
ATOM 1254 O O . ILE A 1 161 ? 76.889 83.905 51.201 1.00 197.66 161 ILE A O 1
ATOM 1259 N N . GLN A 1 162 ? 76.072 82.684 52.900 1.00 201.48 162 GLN A N 1
ATOM 1260 C CA . GLN A 1 162 ? 75.839 81.498 52.093 1.00 201.48 162 GLN A CA 1
ATOM 1261 C C . GLN A 1 162 ? 74.396 81.047 52.251 1.00 201.48 162 GLN A C 1
ATOM 1262 O O . GLN A 1 162 ? 73.779 81.236 53.302 1.00 201.48 162 GLN A O 1
ATOM 1268 N N . TYR A 1 163 ? 73.866 80.442 51.188 1.00 203.57 163 TYR A N 1
ATOM 1269 C CA . TYR A 1 163 ? 72.474 80.002 51.126 1.00 203.57 163 TYR A CA 1
ATOM 1270 C C . TYR A 1 163 ? 72.454 78.510 50.820 1.00 203.57 163 TYR A C 1
ATOM 1271 O O . TYR A 1 163 ? 72.423 78.108 49.648 1.00 203.57 163 TYR A O 1
ATOM 1280 N N . PRO A 1 164 ? 72.494 77.656 51.842 1.00 194.35 164 PRO A N 1
ATOM 1281 C CA . PRO A 1 164 ? 72.410 76.213 51.593 1.00 194.35 164 PRO A CA 1
ATOM 1282 C C . PRO A 1 164 ? 71.078 75.839 50.961 1.00 194.35 164 PRO A C 1
ATOM 1283 O O . PRO A 1 164 ? 70.039 76.438 51.244 1.00 194.35 164 PRO A O 1
ATOM 1287 N N . ILE A 1 165 ? 71.122 74.834 50.089 1.00 203.91 165 ILE A N 1
ATOM 1288 C CA . ILE A 1 165 ? 69.932 74.387 49.375 1.00 203.91 165 ILE A CA 1
ATOM 1289 C C . ILE A 1 165 ? 69.374 73.144 50.051 1.00 203.91 165 ILE A C 1
ATOM 1290 O O . ILE A 1 165 ? 68.237 73.143 50.536 1.00 203.91 165 ILE A O 1
ATOM 1295 N N . ALA A 1 166 ? 70.169 72.080 50.090 1.00 209.78 166 ALA A N 1
ATOM 1296 C CA . ALA A 1 166 ? 69.743 70.852 50.738 1.00 209.78 166 ALA A CA 1
ATOM 1297 C C . ALA A 1 166 ? 69.874 70.975 52.253 1.00 209.78 166 ALA A C 1
ATOM 1298 O O . ALA A 1 166 ? 70.547 71.867 52.776 1.00 209.78 166 ALA A O 1
ATOM 1300 N N . THR A 1 167 ? 69.206 70.065 52.959 1.00 217.92 167 THR A N 1
ATOM 1301 C CA . THR A 1 167 ? 69.228 70.039 54.414 1.00 217.92 167 THR A CA 1
ATOM 1302 C C . THR A 1 167 ? 69.259 68.595 54.891 1.00 217.92 167 THR A C 1
ATOM 1303 O O . THR A 1 167 ? 68.948 67.664 54.145 1.00 217.92 167 THR A O 1
ATOM 1307 N N . GLY A 1 168 ? 69.645 68.421 56.152 1.00 202.22 168 GLY A N 1
ATOM 1308 C CA . GLY A 1 168 ? 69.669 67.119 56.770 1.00 202.22 168 GLY A CA 1
ATOM 1309 C C . GLY A 1 168 ? 70.724 66.210 56.176 1.00 202.22 168 GLY A C 1
ATOM 1310 O O . GLY A 1 168 ? 71.721 66.664 55.607 1.00 202.22 168 GLY A O 1
ATOM 1311 N N . PRO A 1 169 ? 70.517 64.897 56.298 1.00 200.04 169 PRO A N 1
ATOM 1312 C CA . PRO A 1 169 ? 71.509 63.945 55.773 1.00 200.04 169 PRO A CA 1
ATOM 1313 C C . PRO A 1 169 ? 71.684 64.018 54.269 1.00 200.04 169 PRO A C 1
ATOM 1314 O O . PRO A 1 169 ? 72.727 63.589 53.760 1.00 200.04 169 PRO A O 1
ATOM 1318 N N . GLY A 1 170 ? 70.706 64.549 53.541 1.00 210.69 170 GLY A N 1
ATOM 1319 C CA . GLY A 1 170 ? 70.812 64.709 52.110 1.00 210.69 170 GLY A CA 1
ATOM 1320 C C . GLY A 1 170 ? 71.576 65.929 51.657 1.00 210.69 170 GLY A C 1
ATOM 1321 O O . GLY A 1 170 ? 71.581 66.237 50.463 1.00 210.69 170 GLY A O 1
ATOM 1322 N N . PHE A 1 171 ? 72.222 66.641 52.578 1.00 203.97 171 PHE A N 1
ATOM 1323 C CA . PHE A 1 171 ? 72.971 67.839 52.221 1.00 203.97 171 PHE A CA 1
ATOM 1324 C C . PHE A 1 171 ? 74.180 67.465 51.375 1.00 203.97 171 PHE A C 1
ATOM 1325 O O . PHE A 1 171 ? 75.051 66.710 51.820 1.00 203.97 171 PHE A O 1
ATOM 1333 N N . ASN A 1 172 ? 74.235 67.999 50.156 1.00 199.25 172 ASN A N 1
ATOM 1334 C CA . ASN A 1 172 ? 75.371 67.770 49.276 1.00 199.25 172 ASN A CA 1
ATOM 1335 C C . ASN A 1 172 ? 75.811 69.014 48.520 1.00 199.25 172 ASN A C 1
ATOM 1336 O O . ASN A 1 172 ? 76.738 68.920 47.710 1.00 199.25 172 ASN A O 1
ATOM 1341 N N . ALA A 1 173 ? 75.190 70.168 48.754 1.00 195.61 173 ALA A N 1
ATOM 1342 C CA . ALA A 1 173 ? 75.550 71.376 48.027 1.00 195.61 173 ALA A CA 1
ATOM 1343 C C . ALA A 1 173 ? 75.064 72.594 48.796 1.00 195.61 173 ALA A C 1
ATOM 1344 O O . ALA A 1 173 ? 74.187 72.500 49.659 1.00 195.61 173 ALA A O 1
ATOM 1346 N N . LEU A 1 174 ? 75.652 73.742 48.466 1.00 188.97 174 LEU A N 1
ATOM 1347 C CA . LEU A 1 174 ? 75.214 75.023 48.997 1.00 188.97 174 LEU A CA 1
ATOM 1348 C C . LEU A 1 174 ? 75.605 76.107 48.005 1.00 188.97 174 LEU A C 1
ATOM 1349 O O . LEU A 1 174 ? 76.329 75.857 47.038 1.00 188.97 174 LEU A O 1
ATOM 1354 N N . ILE A 1 175 ? 75.125 77.320 48.259 1.00 198.86 175 ILE A N 1
ATOM 1355 C CA . ILE A 1 175 ? 75.314 78.448 47.355 1.00 198.86 175 ILE A CA 1
ATOM 1356 C C . ILE A 1 175 ? 76.124 79.521 48.067 1.00 198.86 175 ILE A C 1
ATOM 1357 O O . ILE A 1 175 ? 75.770 79.943 49.175 1.00 198.86 175 ILE A O 1
ATOM 1362 N N . ASP A 1 176 ? 77.209 79.956 47.433 1.00 198.37 176 ASP A N 1
ATOM 1363 C CA . ASP A 1 176 ? 77.966 81.108 47.896 1.00 198.37 176 ASP A CA 1
ATOM 1364 C C . ASP A 1 176 ? 77.417 82.364 47.235 1.00 198.37 176 ASP A C 1
ATOM 1365 O O . ASP A 1 176 ? 77.136 82.378 46.033 1.00 198.37 176 ASP A O 1
ATOM 1370 N N . VAL A 1 177 ? 77.272 83.423 48.024 1.00 197.06 177 VAL A N 1
ATOM 1371 C CA . VAL A 1 177 ? 76.670 84.661 47.563 1.00 197.06 177 VAL A CA 1
ATOM 1372 C C . VAL A 1 177 ? 77.702 85.773 47.427 1.00 197.06 177 VAL A C 1
ATOM 1373 O O . VAL A 1 177 ? 77.628 86.578 46.495 1.00 197.06 177 VAL A O 1
ATOM 1377 N N . LEU A 1 178 ? 78.679 85.824 48.334 1.00 197.84 178 LEU A N 1
ATOM 1378 C CA . LEU A 1 178 ? 79.705 86.858 48.252 1.00 197.84 178 LEU A CA 1
ATOM 1379 C C . LEU A 1 178 ? 80.482 86.761 46.946 1.00 197.84 178 LEU A C 1
ATOM 1380 O O . LEU A 1 178 ? 80.746 87.779 46.296 1.00 197.84 178 LEU A O 1
ATOM 1385 N N . LEU A 1 179 ? 80.850 85.547 46.540 1.00 202.16 179 LEU A N 1
ATOM 1386 C CA . LEU A 1 179 ? 81.551 85.325 45.283 1.00 202.16 179 LEU A CA 1
ATOM 1387 C C . LEU A 1 179 ? 80.629 84.838 44.173 1.00 202.16 179 LEU A C 1
ATOM 1388 O O . LEU A 1 179 ? 81.106 84.558 43.068 1.00 202.16 179 LEU A O 1
ATOM 1393 N N . MET A 1 180 ? 79.325 84.735 44.439 1.00 213.71 180 MET A N 1
ATOM 1394 C CA . MET A 1 180 ? 78.329 84.370 43.432 1.00 213.71 180 MET A CA 1
ATOM 1395 C C . MET A 1 180 ? 78.676 83.017 42.804 1.00 213.71 180 MET A C 1
ATOM 1396 O O . MET A 1 180 ? 79.015 82.908 41.623 1.00 213.71 180 MET A O 1
ATOM 1401 N N . LYS A 1 181 ? 78.615 81.977 43.633 1.00 208.44 181 LYS A N 1
ATOM 1402 C CA . LYS A 1 181 ? 78.990 80.639 43.198 1.00 208.44 181 LYS A CA 1
ATOM 1403 C C . LYS A 1 181 ? 78.136 79.614 43.928 1.00 208.44 181 LYS A C 1
ATOM 1404 O O . LYS A 1 181 ? 77.545 79.899 44.971 1.00 208.44 181 LYS A O 1
ATOM 1410 N N . LYS A 1 182 ? 78.078 78.414 43.360 1.00 208.77 182 LYS A N 1
ATOM 1411 C CA . LYS A 1 182 ? 77.461 77.265 44.005 1.00 208.77 182 LYS A CA 1
ATOM 1412 C C . LYS A 1 182 ? 78.523 76.200 44.225 1.00 208.77 182 LYS A C 1
ATOM 1413 O O . LYS A 1 182 ? 79.358 75.954 43.350 1.00 208.77 182 LYS A O 1
ATOM 1419 N N . TYR A 1 183 ? 78.496 75.578 45.398 1.00 195.16 183 TYR A N 1
ATOM 1420 C CA . TYR A 1 183 ? 79.481 74.577 45.772 1.00 195.16 183 TYR A CA 1
ATOM 1421 C C . TYR A 1 183 ? 78.798 73.239 46.017 1.00 195.16 183 TYR A C 1
ATOM 1422 O O . TYR A 1 183 ? 77.781 73.169 46.712 1.00 195.16 183 TYR A O 1
ATOM 1431 N N . SER A 1 184 ? 79.362 72.181 45.438 1.00 196.31 184 SER A N 1
ATOM 1432 C CA . SER A 1 184 ? 78.858 70.828 45.616 1.00 196.31 184 SER A CA 1
ATOM 1433 C C . SER A 1 184 ? 80.031 69.902 45.897 1.00 196.31 184 SER A C 1
ATOM 1434 O O . SER A 1 184 ? 81.179 70.203 45.562 1.00 196.31 184 SER A O 1
ATOM 1437 N N . TRP A 1 185 ? 79.735 68.768 46.528 1.00 189.56 185 TRP A N 1
ATOM 1438 C CA . TRP A 1 185 ? 80.772 67.829 46.927 1.00 189.56 185 TRP A CA 1
ATOM 1439 C C . TRP A 1 185 ? 80.298 66.403 46.698 1.00 189.56 185 TRP A C 1
ATOM 1440 O O . TRP A 1 185 ? 79.105 66.136 46.537 1.00 189.56 185 TRP A O 1
ATOM 1451 N N . LYS A 1 186 ? 81.263 65.488 46.684 1.00 188.46 186 LYS A N 1
ATOM 1452 C CA . LYS A 1 186 ? 80.964 64.071 46.651 1.00 188.46 186 LYS A CA 1
ATOM 1453 C C . LYS A 1 186 ? 80.369 63.633 47.987 1.00 188.46 186 LYS A C 1
ATOM 1454 O O . LYS A 1 186 ? 80.533 64.315 49.001 1.00 188.46 186 LYS A O 1
ATOM 1460 N N . PRO A 1 187 ? 79.656 62.503 48.009 1.00 191.16 187 PRO A N 1
ATOM 1461 C CA . PRO A 1 187 ? 79.161 61.988 49.296 1.00 191.16 187 PRO A CA 1
ATOM 1462 C C . PRO A 1 187 ? 80.267 61.747 50.306 1.00 191.16 187 PRO A C 1
ATOM 1463 O O . PRO A 1 187 ? 80.046 61.931 51.509 1.00 191.16 187 PRO A O 1
ATOM 1467 N N . GLU A 1 188 ? 81.453 61.335 49.852 1.00 200.28 188 GLU A N 1
ATOM 1468 C CA . GLU A 1 188 ? 82.594 61.239 50.755 1.00 200.28 188 GLU A CA 1
ATOM 1469 C C . GLU A 1 188 ? 82.978 62.611 51.296 1.00 200.28 188 GLU A C 1
ATOM 1470 O O . GLU A 1 188 ? 83.283 62.755 52.486 1.00 200.28 188 GLU A O 1
ATOM 1476 N N . GLY A 1 189 ? 82.970 63.629 50.439 1.00 193.62 189 GLY A N 1
ATOM 1477 C CA . GLY A 1 189 ? 83.215 64.991 50.870 1.00 193.62 189 GLY A CA 1
ATOM 1478 C C . GLY A 1 189 ? 84.671 65.404 50.849 1.00 193.62 189 GLY A C 1
ATOM 1479 O O . GLY A 1 189 ? 85.553 64.622 51.215 1.00 193.62 189 GLY A O 1
ATOM 1480 N N . GLY A 1 190 ? 84.934 66.640 50.430 1.00 179.67 190 GLY A N 1
ATOM 1481 C CA . GLY A 1 190 ? 86.287 67.158 50.403 1.00 179.67 190 GLY A CA 1
ATOM 1482 C C . GLY A 1 190 ? 86.614 67.960 49.161 1.00 179.67 190 GLY A C 1
ATOM 1483 O O . GLY A 1 190 ? 87.439 68.877 49.210 1.00 179.67 190 GLY A O 1
ATOM 1484 N N . ALA A 1 191 ? 85.974 67.632 48.041 1.00 190.84 191 ALA A N 1
ATOM 1485 C CA . ALA A 1 191 ? 86.254 68.297 46.774 1.00 190.84 191 ALA A CA 1
ATOM 1486 C C . ALA A 1 191 ? 85.081 69.179 46.374 1.00 190.84 191 ALA A C 1
ATOM 1487 O O . ALA A 1 191 ? 84.046 68.658 45.926 1.00 190.84 191 ALA A O 1
ATOM 1489 N N . PRO A 1 192 ? 85.184 70.497 46.515 1.00 186.39 192 PRO A N 1
ATOM 1490 C CA . PRO A 1 192 ? 84.090 71.371 46.083 1.00 186.39 192 PRO A CA 1
ATOM 1491 C C . PRO A 1 192 ? 83.960 71.410 44.569 1.00 186.39 192 PRO A C 1
ATOM 1492 O O . PRO A 1 192 ? 84.933 71.246 43.830 1.00 186.39 192 PRO A O 1
ATOM 1496 N N . VAL A 1 193 ? 82.730 71.632 44.112 1.00 196.71 193 VAL A N 1
ATOM 1497 C CA . VAL A 1 193 ? 82.422 71.827 42.698 1.00 196.71 193 VAL A CA 1
ATOM 1498 C C . VAL A 1 193 ? 81.921 73.259 42.562 1.00 196.71 193 VAL A C 1
ATOM 1499 O O . VAL A 1 193 ? 80.872 73.611 43.111 1.00 196.71 193 VAL A O 1
ATOM 1503 N N . ILE A 1 194 ? 82.657 74.084 41.820 1.00 205.40 194 ILE A N 1
ATOM 1504 C CA . ILE A 1 194 ? 82.404 75.520 41.754 1.00 205.40 194 ILE A CA 1
ATOM 1505 C C . ILE A 1 194 ? 81.361 75.841 40.691 1.00 205.40 194 ILE A C 1
ATOM 1506 O O . ILE A 1 194 ? 81.200 77.004 40.303 1.00 205.40 194 ILE A O 1
ATOM 1511 N N . GLU A 1 195 ? 80.678 74.812 40.191 1.00 235.06 195 GLU A N 1
ATOM 1512 C CA . GLU A 1 195 ? 79.608 74.981 39.211 1.00 235.06 195 GLU A CA 1
ATOM 1513 C C . GLU A 1 195 ? 78.648 76.089 39.623 1.00 235.06 195 GLU A C 1
ATOM 1514 O O . GLU A 1 195 ? 78.241 76.170 40.785 1.00 235.06 195 GLU A O 1
ATOM 1520 N N . ASP A 1 196 ? 78.295 76.945 38.665 1.00 238.00 196 ASP A N 1
ATOM 1521 C CA . ASP A 1 196 ? 77.438 78.089 38.947 1.00 238.00 196 ASP A CA 1
ATOM 1522 C C . ASP A 1 196 ? 76.050 77.633 39.382 1.00 238.00 196 ASP A C 1
ATOM 1523 O O . ASP A 1 196 ? 75.633 76.501 39.121 1.00 238.00 196 ASP A O 1
ATOM 1528 N N . ILE A 1 197 ? 75.335 78.530 40.056 1.00 225.06 197 ILE A N 1
ATOM 1529 C CA . ILE A 1 197 ? 74.005 78.182 40.568 1.00 225.06 197 ILE A CA 1
ATOM 1530 C C . ILE A 1 197 ? 73.038 78.031 39.401 1.00 225.06 197 ILE A C 1
ATOM 1531 O O . ILE A 1 197 ? 73.254 78.636 38.331 1.00 225.06 197 ILE A O 1
ATOM 1536 N N . PRO A 1 198 ? 71.980 77.233 39.530 1.00 233.54 198 PRO A N 1
ATOM 1537 C CA . PRO A 1 198 ? 70.944 77.212 38.495 1.00 233.54 198 PRO A CA 1
ATOM 1538 C C . PRO A 1 198 ? 70.107 78.482 38.535 1.00 233.54 198 PRO A C 1
ATOM 1539 O O . PRO A 1 198 ? 70.153 79.262 39.489 1.00 233.54 198 PRO A O 1
ATOM 1543 N N . ALA A 1 199 ? 69.331 78.684 37.469 1.00 246.42 199 ALA A N 1
ATOM 1544 C CA . ALA A 1 199 ? 68.445 79.840 37.406 1.00 246.42 199 ALA A CA 1
ATOM 1545 C C . ALA A 1 199 ? 67.299 79.747 38.405 1.00 246.42 199 ALA A C 1
ATOM 1546 O O . ALA A 1 199 ? 66.590 80.738 38.610 1.00 246.42 199 ALA A O 1
ATOM 1548 N N . GLU A 1 200 ? 67.098 78.581 39.022 1.00 236.29 200 GLU A N 1
ATOM 1549 C CA . GLU A 1 200 ? 66.016 78.409 39.986 1.00 236.29 200 GLU A CA 1
ATOM 1550 C C . GLU A 1 200 ? 66.188 79.320 41.196 1.00 236.29 200 GLU A C 1
ATOM 1551 O O . GLU A 1 200 ? 65.223 79.919 41.683 1.00 236.29 200 GLU A O 1
ATOM 1557 N N . GLU A 1 201 ? 67.419 79.435 41.696 1.00 239.52 201 GLU A N 1
ATOM 1558 C CA . GLU A 1 201 ? 67.725 80.274 42.848 1.00 239.52 201 GLU A CA 1
ATOM 1559 C C . GLU A 1 201 ? 68.299 81.625 42.437 1.00 239.52 201 GLU A C 1
ATOM 1560 O O . GLU A 1 201 ? 68.815 82.359 43.285 1.00 239.52 201 GLU A O 1
ATOM 1566 N N . MET A 1 202 ? 68.221 81.960 41.147 1.00 236.21 202 MET A N 1
ATOM 1567 C CA . MET A 1 202 ? 68.766 83.221 40.655 1.00 236.21 202 MET A CA 1
ATOM 1568 C C . MET A 1 202 ? 68.137 84.416 41.361 1.00 236.21 202 MET A C 1
ATOM 1569 O O . MET A 1 202 ? 68.837 85.357 41.755 1.00 236.21 202 MET A O 1
ATOM 1574 N N . ASP A 1 203 ? 66.814 84.391 41.536 1.00 237.59 203 ASP A N 1
ATOM 1575 C CA . ASP A 1 203 ? 66.107 85.529 42.115 1.00 237.59 203 ASP A CA 1
ATOM 1576 C C . ASP A 1 203 ? 66.546 85.786 43.553 1.00 237.59 203 ASP A C 1
ATOM 1577 O O . ASP A 1 203 ? 66.925 86.908 43.910 1.00 237.59 203 ASP A O 1
ATOM 1582 N N . LYS A 1 204 ? 66.499 84.752 44.398 1.00 217.21 204 LYS A N 1
ATOM 1583 C CA . LYS A 1 204 ? 66.891 84.930 45.791 1.00 217.21 204 LYS A CA 1
ATOM 1584 C C . LYS A 1 204 ? 68.375 85.240 45.914 1.00 217.21 204 LYS A C 1
ATOM 1585 O O . LYS A 1 204 ? 68.776 86.006 46.799 1.00 217.21 204 LYS A O 1
ATOM 1591 N N . ALA A 1 205 ? 69.198 84.659 45.038 1.00 235.46 205 ALA A N 1
ATOM 1592 C CA . ALA A 1 205 ? 70.622 84.969 45.036 1.00 235.46 205 ALA A CA 1
ATOM 1593 C C . ALA A 1 205 ? 70.850 86.451 44.781 1.00 235.46 205 ALA A C 1
ATOM 1594 O O . ALA A 1 205 ? 71.585 87.114 45.519 1.00 235.46 205 ALA A O 1
ATOM 1596 N N . MET A 1 206 ? 70.211 86.994 43.741 1.00 232.00 206 MET A N 1
ATOM 1597 C CA . MET A 1 206 ? 70.341 88.420 43.464 1.00 232.00 206 MET A CA 1
ATOM 1598 C C . MET A 1 206 ? 69.795 89.267 44.603 1.00 232.00 206 MET A C 1
ATOM 1599 O O . MET A 1 206 ? 70.402 90.282 44.961 1.00 232.00 206 MET A O 1
ATOM 1604 N N . GLU A 1 207 ? 68.661 88.871 45.183 1.00 229.20 207 GLU A N 1
ATOM 1605 C CA . GLU A 1 207 ? 68.066 89.648 46.266 1.00 229.20 207 GLU A CA 1
ATOM 1606 C C . GLU A 1 207 ? 69.016 89.747 47.453 1.00 229.20 207 GLU A C 1
ATOM 1607 O O . GLU A 1 207 ? 69.318 90.845 47.941 1.00 229.20 207 GLU A O 1
ATOM 1613 N N . MET A 1 208 ? 69.515 88.603 47.925 1.00 220.63 208 MET A N 1
ATOM 1614 C CA . MET A 1 208 ? 70.361 88.639 49.111 1.00 220.63 208 MET A CA 1
ATOM 1615 C C . MET A 1 208 ? 71.748 89.180 48.789 1.00 220.63 208 MET A C 1
ATOM 1616 O O . MET A 1 208 ? 72.397 89.754 49.666 1.00 220.63 208 MET A O 1
ATOM 1621 N N . HIS A 1 209 ? 72.205 89.050 47.540 1.00 220.72 209 HIS A N 1
ATOM 1622 C CA . HIS A 1 209 ? 73.453 89.691 47.141 1.00 220.72 209 HIS A CA 1
ATOM 1623 C C . HIS A 1 209 ? 73.324 91.207 47.187 1.00 220.72 209 HIS A C 1
ATOM 1624 O O . HIS A 1 209 ? 74.221 91.903 47.674 1.00 220.72 209 HIS A O 1
ATOM 1631 N N . LYS A 1 210 ? 72.211 91.737 46.675 1.00 216.82 210 LYS A N 1
ATOM 1632 C CA . LYS A 1 210 ? 71.977 93.173 46.748 1.00 216.82 210 LYS A CA 1
ATOM 1633 C C . LYS A 1 210 ? 71.880 93.632 48.195 1.00 216.82 210 LYS A C 1
ATOM 1634 O O . LYS A 1 210 ? 72.440 94.671 48.565 1.00 216.82 210 LYS A O 1
ATOM 1640 N N . ALA A 1 211 ? 71.180 92.862 49.032 1.00 223.47 211 ALA A N 1
ATOM 1641 C CA . ALA A 1 211 ? 71.093 93.212 50.446 1.00 223.47 211 ALA A CA 1
ATOM 1642 C C . ALA A 1 211 ? 72.471 93.227 51.097 1.00 223.47 211 ALA A C 1
ATOM 1643 O O . ALA A 1 211 ? 72.802 94.149 51.852 1.00 223.47 211 ALA A O 1
ATOM 1645 N N . LEU A 1 212 ? 73.295 92.219 50.802 1.00 227.35 212 LEU A N 1
ATOM 1646 C CA . LEU A 1 212 ? 74.619 92.129 51.404 1.00 227.35 212 LEU A CA 1
ATOM 1647 C C . LEU A 1 212 ? 75.516 93.271 50.947 1.00 227.35 212 LEU A C 1
ATOM 1648 O O . LEU A 1 212 ? 76.241 93.858 51.759 1.00 227.35 212 LEU A O 1
ATOM 1653 N N . VAL A 1 213 ? 75.495 93.596 49.653 1.00 229.82 213 VAL A N 1
ATOM 1654 C CA . VAL A 1 213 ? 76.355 94.669 49.164 1.00 229.82 213 VAL A CA 1
ATOM 1655 C C . VAL A 1 213 ? 75.881 96.016 49.695 1.00 229.82 213 VAL A C 1
ATOM 1656 O O . VAL A 1 213 ? 76.696 96.895 49.999 1.00 229.82 213 VAL A O 1
ATOM 1660 N N . GLU A 1 214 ? 74.564 96.201 49.838 1.00 244.19 214 GLU A N 1
ATOM 1661 C CA . GLU A 1 214 ? 74.063 97.430 50.441 1.00 244.19 214 GLU A CA 1
ATOM 1662 C C . GLU A 1 214 ? 74.488 97.540 51.899 1.00 244.19 214 GLU A C 1
ATOM 1663 O O . GLU A 1 214 ? 74.879 98.620 52.359 1.00 244.19 214 GLU A O 1
ATOM 1669 N N . ALA A 1 215 ? 74.426 96.431 52.641 1.00 244.47 215 ALA A N 1
ATOM 1670 C CA . ALA A 1 215 ? 74.877 96.446 54.028 1.00 244.47 215 ALA A CA 1
ATOM 1671 C C . ALA A 1 215 ? 76.366 96.753 54.119 1.00 244.47 215 ALA A C 1
ATOM 1672 O O . ALA A 1 215 ? 76.796 97.529 54.980 1.00 244.47 215 ALA A O 1
ATOM 1674 N N . ALA A 1 216 ? 77.168 96.153 53.236 1.00 256.38 216 ALA A N 1
ATOM 1675 C CA . ALA A 1 216 ? 78.603 96.420 53.231 1.00 256.38 216 ALA A CA 1
ATOM 1676 C C . ALA A 1 216 ? 78.891 97.878 52.901 1.00 256.38 216 ALA A C 1
ATOM 1677 O O . ALA A 1 216 ? 79.785 98.492 53.495 1.00 256.38 216 ALA A O 1
ATOM 1679 N N . ALA A 1 217 ? 78.149 98.446 51.948 1.00 268.61 217 ALA A N 1
ATOM 1680 C CA . ALA A 1 217 ? 78.307 99.861 51.631 1.00 268.61 217 ALA A CA 1
ATOM 1681 C C . ALA A 1 217 ? 77.944 100.733 52.824 1.00 268.61 217 ALA A C 1
ATOM 1682 O O . ALA A 1 217 ? 78.622 101.728 53.106 1.00 268.61 217 ALA A O 1
ATOM 1684 N N . GLU A 1 218 ? 76.875 100.374 53.538 1.00 273.74 218 GLU A N 1
ATOM 1685 C CA . GLU A 1 218 ? 76.502 101.125 54.731 1.00 273.74 218 GLU A CA 1
ATOM 1686 C C . GLU A 1 218 ? 77.548 100.988 55.830 1.00 273.74 218 GLU A C 1
ATOM 1687 O O . GLU A 1 218 ? 77.706 101.902 56.648 1.00 273.74 218 GLU A O 1
ATOM 1693 N N . ASN A 1 219 ? 78.262 99.860 55.872 1.00 263.31 219 ASN A N 1
ATOM 1694 C CA . ASN A 1 219 ? 79.345 99.711 56.839 1.00 263.31 219 ASN A CA 1
ATOM 1695 C C . ASN A 1 219 ? 80.450 100.729 56.587 1.00 263.31 219 ASN A C 1
ATOM 1696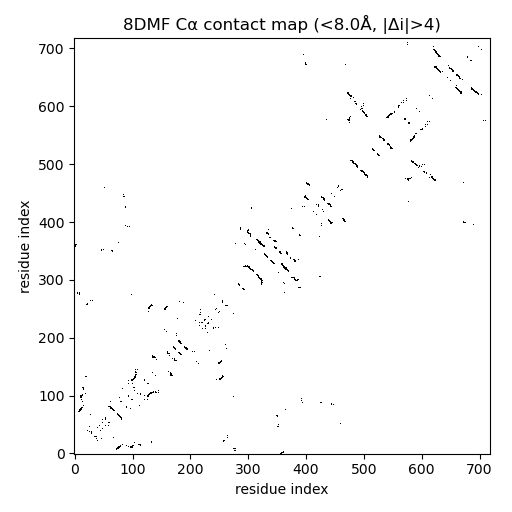 O O . ASN A 1 219 ? 80.967 101.343 57.527 1.00 263.31 219 ASN A O 1
ATOM 1701 N N . ASP A 1 220 ? 80.821 100.923 55.323 1.00 281.98 220 ASP A N 1
ATOM 1702 C CA . ASP A 1 220 ? 81.843 101.898 54.965 1.00 281.98 220 ASP A CA 1
ATOM 1703 C C . ASP A 1 220 ? 81.624 102.311 53.519 1.00 281.98 220 ASP A C 1
ATOM 1704 O O . ASP A 1 220 ? 81.592 101.457 52.628 1.00 281.98 220 ASP A O 1
ATOM 1709 N N . GLU A 1 221 ? 81.475 103.612 53.292 1.00 304.10 221 GLU A N 1
ATOM 1710 C CA . GLU A 1 221 ? 81.274 104.152 51.953 1.00 304.10 221 GLU A CA 1
ATOM 1711 C C . GLU A 1 221 ? 82.640 104.395 51.321 1.00 304.10 221 GLU A C 1
ATOM 1712 O O . GLU A 1 221 ? 83.357 105.322 51.712 1.00 304.10 221 GLU A O 1
ATOM 1718 N N . GLY A 1 222 ? 82.999 103.564 50.346 1.00 319.09 222 GLY A N 1
ATOM 1719 C CA . GLY A 1 222 ? 84.292 103.639 49.699 1.00 319.09 222 GLY A CA 1
ATOM 1720 C C . GLY A 1 222 ? 84.447 104.720 48.657 1.00 319.09 222 GLY A C 1
ATOM 1721 O O . GLY A 1 222 ? 85.538 104.868 48.097 1.00 319.09 222 GLY A O 1
ATOM 1722 N N . LEU A 1 223 ? 83.385 105.469 48.367 1.00 320.45 223 LEU A N 1
ATOM 1723 C CA . LEU A 1 223 ? 83.378 106.583 47.421 1.00 320.45 223 LEU A CA 1
ATOM 1724 C C . LEU A 1 223 ? 83.688 106.155 45.991 1.00 320.45 223 LEU A C 1
ATOM 1725 O O . LEU A 1 223 ? 83.890 107.014 45.124 1.00 320.45 223 LEU A O 1
ATOM 1730 N N . MET A 1 224 ? 83.731 104.855 45.715 1.00 316.79 224 MET A N 1
ATOM 1731 C CA . MET A 1 224 ? 83.948 104.402 44.350 1.00 316.79 224 MET A CA 1
ATOM 1732 C C . MET A 1 224 ? 82.693 104.670 43.523 1.00 316.79 224 MET A C 1
ATOM 1733 O O . MET A 1 224 ? 81.573 104.688 44.043 1.00 316.79 224 MET A O 1
ATOM 1738 N N . GLU A 1 225 ? 82.894 104.885 42.219 1.00 332.92 225 GLU A N 1
ATOM 1739 C CA . GLU A 1 225 ? 81.890 105.570 41.407 1.00 332.92 225 GLU A CA 1
ATOM 1740 C C . GLU A 1 225 ? 80.559 104.822 41.381 1.00 332.92 225 GLU A C 1
ATOM 1741 O O . GLU A 1 225 ? 79.494 105.446 41.455 1.00 332.92 225 GLU A O 1
ATOM 1747 N N . LYS A 1 226 ? 80.589 103.496 41.281 1.00 319.05 226 LYS A N 1
ATOM 1748 C CA . LYS A 1 226 ? 79.360 102.714 41.258 1.00 319.05 226 LYS A CA 1
ATOM 1749 C C . LYS A 1 226 ? 79.076 102.021 42.582 1.00 319.05 226 LYS A C 1
ATOM 1750 O O . LYS A 1 226 ? 78.026 101.386 42.710 1.00 319.05 226 LYS A O 1
ATOM 1756 N N . PHE A 1 227 ? 79.962 102.177 43.572 1.00 308.49 227 PHE A N 1
ATOM 1757 C CA . PHE A 1 227 ? 79.974 101.367 44.787 1.00 308.49 227 PHE A CA 1
ATOM 1758 C C . PHE A 1 227 ? 78.594 101.196 45.412 1.00 308.49 227 PHE A C 1
ATOM 1759 O O . PHE A 1 227 ? 78.083 100.077 45.527 1.00 308.49 227 PHE A O 1
ATOM 1767 N N . PHE A 1 228 ? 77.973 102.302 45.821 1.00 294.36 228 PHE A N 1
ATOM 1768 C CA . PHE A 1 228 ? 76.632 102.255 46.381 1.00 294.36 228 PHE A CA 1
ATOM 1769 C C . PHE A 1 228 ? 75.552 102.668 45.394 1.00 294.36 228 PHE A C 1
ATOM 1770 O O . PHE A 1 228 ? 74.367 102.510 45.701 1.00 294.36 228 PHE A O 1
ATOM 1778 N N . GLU A 1 229 ? 75.929 103.187 44.225 1.00 312.44 229 GLU A N 1
ATOM 1779 C CA . GLU A 1 229 ? 74.935 103.651 43.263 1.00 312.44 229 GLU A CA 1
ATOM 1780 C C . GLU A 1 229 ? 74.463 102.515 42.364 1.00 312.44 229 GLU A C 1
ATOM 1781 O O . GLU A 1 229 ? 73.272 102.183 42.334 1.00 312.44 229 GLU A O 1
ATOM 1787 N N . GLN A 1 230 ? 75.385 101.901 41.622 1.00 315.33 230 GLN A N 1
ATOM 1788 C CA . GLN A 1 230 ? 75.028 100.886 40.637 1.00 315.33 230 GLN A CA 1
ATOM 1789 C C . GLN A 1 230 ? 75.132 99.475 41.206 1.00 315.33 230 GLN A C 1
ATOM 1790 O O . GLN A 1 230 ? 74.128 98.761 41.285 1.00 315.33 230 GLN A O 1
ATOM 1796 N N . ASP A 1 231 ? 76.327 99.068 41.625 1.00 322.16 231 ASP A N 1
ATOM 1797 C CA . ASP A 1 231 ? 76.550 97.735 42.170 1.00 322.16 231 ASP A CA 1
ATOM 1798 C C . ASP A 1 231 ? 77.867 97.737 42.936 1.00 322.16 231 ASP A C 1
ATOM 1799 O O . ASP A 1 231 ? 78.595 98.732 42.961 1.00 322.16 231 ASP A O 1
ATOM 1804 N N . SER A 1 232 ? 78.169 96.601 43.555 1.00 276.46 232 SER A N 1
ATOM 1805 C CA . SER A 1 232 ? 79.377 96.455 44.347 1.00 276.46 232 SER A CA 1
ATOM 1806 C C . SER A 1 232 ? 80.602 96.317 43.447 1.00 276.46 232 SER A C 1
ATOM 1807 O O . SER A 1 232 ? 80.502 96.093 42.238 1.00 276.46 232 SER A O 1
ATOM 1810 N N . LEU A 1 233 ? 81.780 96.452 44.060 1.00 252.49 233 LEU A N 1
ATOM 1811 C CA . LEU A 1 233 ? 83.049 96.276 43.355 1.00 252.49 233 LEU A CA 1
ATOM 1812 C C . LEU A 1 233 ? 83.368 94.780 43.311 1.00 252.49 233 LEU A C 1
ATOM 1813 O O . LEU A 1 233 ? 84.306 94.281 43.936 1.00 252.49 233 LEU A O 1
ATOM 1818 N N . THR A 1 234 ? 82.537 94.060 42.553 1.00 253.53 234 THR A N 1
ATOM 1819 C CA . THR A 1 234 ? 82.628 92.610 42.413 1.00 253.53 234 THR A CA 1
ATOM 1820 C C . THR A 1 234 ? 82.764 91.930 43.769 1.00 253.53 234 THR A C 1
ATOM 1821 O O . THR A 1 234 ? 81.794 91.839 44.528 1.00 253.53 234 THR A O 1
ATOM 1825 N N . GLU A 1 235 ? 83.967 91.447 44.077 1.00 222.91 235 GLU A N 1
ATOM 1826 C CA . GLU A 1 235 ? 84.237 90.846 45.375 1.00 222.91 235 GLU A CA 1
ATOM 1827 C C . GLU A 1 235 ? 85.572 91.253 45.980 1.00 222.91 235 GLU A C 1
ATOM 1828 O O . GLU A 1 235 ? 85.760 91.052 47.183 1.00 222.91 235 GLU A O 1
ATOM 1834 N N . ASP A 1 236 ? 86.492 91.837 45.208 1.00 233.89 236 ASP A N 1
ATOM 1835 C CA . ASP A 1 236 ? 87.839 92.091 45.710 1.00 233.89 236 ASP A CA 1
ATOM 1836 C C . ASP A 1 236 ? 87.821 93.049 46.894 1.00 233.89 236 ASP A C 1
ATOM 1837 O O . ASP A 1 236 ? 88.386 92.755 47.954 1.00 233.89 236 ASP A O 1
ATOM 1842 N N . GLU A 1 237 ? 87.171 94.200 46.737 1.00 227.37 237 GLU A N 1
ATOM 1843 C CA . GLU A 1 237 ? 87.067 95.161 47.824 1.00 227.37 237 GLU A CA 1
ATOM 1844 C C . GLU A 1 237 ? 85.910 94.863 48.766 1.00 227.37 237 GLU A C 1
ATOM 1845 O O . GLU A 1 237 ? 85.806 95.503 49.820 1.00 227.37 237 GLU A O 1
ATOM 1851 N N . MET A 1 238 ? 85.045 93.909 48.416 1.00 211.57 238 MET A N 1
ATOM 1852 C CA . MET A 1 238 ? 84.001 93.489 49.343 1.00 211.57 238 MET A CA 1
ATOM 1853 C C . MET A 1 238 ? 84.604 92.890 50.603 1.00 211.57 238 MET A C 1
ATOM 1854 O O . MET A 1 238 ? 84.077 93.082 51.703 1.00 211.57 238 MET A O 1
ATOM 1859 N N . ARG A 1 239 ? 85.712 92.161 50.463 1.00 191.56 239 ARG A N 1
ATOM 1860 C CA . ARG A 1 239 ? 86.404 91.639 51.635 1.00 191.56 239 ARG A CA 1
ATOM 1861 C C . ARG A 1 239 ? 86.885 92.770 52.536 1.00 191.56 239 ARG A C 1
ATOM 1862 O O . ARG A 1 239 ? 86.731 92.708 53.761 1.00 191.56 239 ARG A O 1
ATOM 1870 N N . GLU A 1 240 ? 87.466 93.817 51.945 1.00 202.27 240 GLU A N 1
ATOM 1871 C CA . GLU A 1 240 ? 87.928 94.947 52.743 1.00 202.27 240 GLU A CA 1
ATOM 1872 C C . GLU A 1 240 ? 86.762 95.649 53.428 1.00 202.27 240 GLU A C 1
ATOM 1873 O O . GLU A 1 240 ? 86.863 96.042 54.596 1.00 202.27 240 GLU A O 1
ATOM 1879 N N . GLY A 1 241 ? 85.647 95.819 52.715 1.00 197.54 241 GLY A N 1
ATOM 1880 C CA . GLY A 1 241 ? 84.478 96.428 53.330 1.00 197.54 241 GLY A CA 1
ATOM 1881 C C . GLY A 1 241 ? 83.932 95.606 54.481 1.00 197.54 241 GLY A C 1
ATOM 1882 O O . GLY A 1 241 ? 83.545 96.150 55.518 1.00 197.54 241 GLY A O 1
ATOM 1883 N N . ILE A 1 242 ? 83.897 94.282 54.314 1.00 183.15 242 ILE A N 1
ATOM 1884 C CA . ILE A 1 242 ? 83.444 93.402 55.386 1.00 183.15 242 ILE A CA 1
ATOM 1885 C C . ILE A 1 242 ? 84.368 93.512 56.590 1.00 183.15 242 ILE A C 1
ATOM 1886 O O . ILE A 1 242 ? 83.911 93.585 57.736 1.00 183.15 242 ILE A O 1
ATOM 1891 N N . ARG A 1 243 ? 85.681 93.526 56.352 1.00 188.04 243 ARG A N 1
ATOM 1892 C CA . ARG A 1 243 ? 86.626 93.660 57.455 1.00 188.04 243 ARG A CA 1
ATOM 1893 C C . ARG A 1 243 ? 86.439 94.986 58.184 1.00 188.04 243 ARG A C 1
ATOM 1894 O O . ARG A 1 243 ? 86.452 95.032 59.420 1.00 188.04 243 ARG A O 1
ATOM 1902 N N . LYS A 1 244 ? 86.251 96.073 57.433 1.00 192.27 244 LYS A N 1
ATOM 1903 C CA . LYS A 1 244 ? 86.048 97.376 58.059 1.00 192.27 244 LYS A CA 1
ATOM 1904 C C . LYS A 1 244 ? 84.755 97.406 58.865 1.00 192.27 244 LYS A C 1
ATOM 1905 O O . LYS A 1 244 ? 84.706 97.996 59.950 1.00 192.27 244 LYS A O 1
ATOM 1911 N N . GLY A 1 245 ? 83.696 96.781 58.348 1.00 186.14 245 GLY A N 1
ATOM 1912 C CA . GLY A 1 245 ? 82.470 96.672 59.122 1.00 186.14 245 GLY A CA 1
ATOM 1913 C C . GLY A 1 245 ? 82.658 95.862 60.390 1.00 186.14 245 GLY A C 1
ATOM 1914 O O . GLY A 1 245 ? 82.084 96.180 61.434 1.00 186.14 245 GLY A O 1
ATOM 1915 N N . LEU A 1 246 ? 83.465 94.801 60.314 1.00 186.21 246 LEU A N 1
ATOM 1916 C CA . LEU A 1 246 ? 83.776 94.005 61.495 1.00 186.21 246 LEU A CA 1
ATOM 1917 C C . LEU A 1 246 ? 84.642 94.757 62.494 1.00 186.21 246 LEU A C 1
ATOM 1918 O O . LEU A 1 246 ? 84.635 94.412 63.680 1.00 186.21 246 LEU A O 1
ATOM 1923 N N . ILE A 1 247 ? 85.395 95.763 62.043 1.00 192.81 247 ILE A N 1
ATOM 1924 C CA . ILE A 1 247 ? 86.218 96.543 62.965 1.00 192.81 247 ILE A CA 1
ATOM 1925 C C . ILE A 1 247 ? 85.341 97.227 64.006 1.00 192.81 247 ILE A C 1
ATOM 1926 O O . ILE A 1 247 ? 85.640 97.211 65.206 1.00 192.81 247 ILE A O 1
ATOM 1931 N N . ALA A 1 248 ? 84.238 97.827 63.564 1.00 188.67 248 ALA A N 1
ATOM 1932 C CA . ALA A 1 248 ? 83.302 98.501 64.450 1.00 188.67 248 ALA A CA 1
ATOM 1933 C C . ALA A 1 248 ? 82.126 97.617 64.842 1.00 188.67 248 ALA A C 1
ATOM 1934 O O . ALA A 1 248 ? 81.150 98.120 65.409 1.00 188.67 248 ALA A O 1
ATOM 1936 N N . ARG A 1 249 ? 82.193 96.318 64.542 1.00 170.81 249 ARG A N 1
ATOM 1937 C CA . ARG A 1 249 ? 81.113 95.371 64.827 1.00 170.81 249 ARG A CA 1
ATOM 1938 C C . ARG A 1 249 ? 79.816 95.769 64.129 1.00 170.81 249 ARG A C 1
ATOM 1939 O O . ARG A 1 249 ? 78.722 95.450 64.599 1.00 170.81 249 ARG A O 1
ATOM 1947 N N . GLY A 1 250 ? 79.932 96.467 63.001 1.00 189.09 250 GLY A N 1
ATOM 1948 C CA . GLY A 1 250 ? 78.766 96.913 62.264 1.00 189.09 250 GLY A CA 1
ATOM 1949 C C . GLY A 1 250 ? 78.071 95.848 61.449 1.00 189.09 250 GLY A C 1
ATOM 1950 O O . GLY A 1 250 ? 76.997 96.113 60.901 1.00 189.09 250 GLY A O 1
ATOM 1951 N N . MET A 1 251 ? 78.657 94.657 61.343 1.00 195.80 251 MET A N 1
ATOM 1952 C CA . MET A 1 251 ? 78.048 93.573 60.588 1.00 195.80 251 MET A CA 1
ATOM 1953 C C . MET A 1 251 ? 78.676 92.261 61.032 1.00 195.80 251 MET A C 1
ATOM 1954 O O . MET A 1 251 ? 79.896 92.175 61.188 1.00 195.80 251 MET A O 1
ATOM 1959 N N . PHE A 1 252 ? 77.839 91.250 61.235 1.00 186.15 252 PHE A N 1
ATOM 1960 C CA . PHE A 1 252 ? 78.301 89.913 61.609 1.00 186.15 252 PHE A CA 1
ATOM 1961 C C . PHE A 1 252 ? 77.898 88.914 60.534 1.00 186.15 252 PHE A C 1
ATOM 1962 O O . PHE A 1 252 ? 76.693 88.662 60.347 1.00 186.15 252 PHE A O 1
ATOM 1970 N N . PRO A 1 253 ? 78.847 88.330 59.809 1.00 186.47 253 PRO A N 1
ATOM 1971 C CA . PRO A 1 253 ? 78.497 87.375 58.751 1.00 186.47 253 PRO A CA 1
ATOM 1972 C C . PRO A 1 253 ? 78.011 86.054 59.330 1.00 186.47 253 PRO A C 1
ATOM 1973 O O . PRO A 1 253 ? 78.198 85.745 60.508 1.00 186.47 253 PRO A O 1
ATOM 1977 N N . VAL A 1 254 ? 77.374 85.263 58.468 1.00 185.65 254 VAL A N 1
ATOM 1978 C CA . VAL A 1 254 ? 76.836 83.956 58.833 1.00 185.65 254 VAL A CA 1
ATOM 1979 C C . VAL A 1 254 ? 77.293 82.936 57.798 1.00 185.65 254 VAL A C 1
ATOM 1980 O O . VAL A 1 254 ? 77.213 83.192 56.592 1.00 185.65 254 VAL A O 1
ATOM 1984 N N . PHE A 1 255 ? 77.770 81.784 58.269 1.00 191.26 255 PHE A N 1
ATOM 1985 C CA . PHE A 1 255 ? 78.236 80.701 57.411 1.00 191.26 255 PHE A CA 1
ATOM 1986 C C . PHE A 1 255 ? 77.651 79.375 57.877 1.00 191.26 255 PHE A C 1
ATOM 1987 O O . PHE A 1 255 ? 77.064 79.268 58.957 1.00 191.26 255 PHE A O 1
ATOM 1995 N N . CYS A 1 256 ? 77.820 78.355 57.039 1.00 196.15 256 CYS A N 1
ATOM 1996 C CA . CYS A 1 256 ? 77.379 77.007 57.355 1.00 196.15 256 CYS A CA 1
ATOM 1997 C C . CYS A 1 256 ? 78.460 76.024 56.931 1.00 196.15 256 CYS A C 1
ATOM 1998 O O . CYS A 1 256 ? 79.203 76.273 55.978 1.00 196.15 256 CYS A O 1
ATOM 2001 N N . VAL A 1 257 ? 78.541 74.904 57.649 1.00 171.74 257 VAL A N 1
ATOM 2002 C CA . VAL A 1 257 ? 79.530 73.873 57.356 1.00 171.74 257 VAL A CA 1
ATOM 2003 C C . VAL A 1 257 ? 79.041 72.571 57.967 1.00 171.74 257 VAL A C 1
ATOM 2004 O O . VAL A 1 257 ? 78.271 72.571 58.931 1.00 171.74 257 VAL A O 1
ATOM 2008 N N . CYS A 1 258 ? 79.480 71.455 57.394 1.00 185.00 258 CYS A N 1
ATOM 2009 C CA . CYS A 1 258 ? 79.203 70.123 57.924 1.00 185.00 258 CYS A CA 1
ATOM 2010 C C . CYS A 1 258 ? 80.534 69.512 58.348 1.00 185.00 258 CYS A C 1
ATOM 2011 O O . CYS A 1 258 ? 81.374 69.185 57.504 1.00 185.00 258 CYS A O 1
ATOM 2014 N N . GLY A 1 259 ? 80.726 69.365 59.660 1.00 187.51 259 GLY A N 1
ATOM 2015 C CA . GLY A 1 259 ? 81.986 68.836 60.158 1.00 187.51 259 GLY A CA 1
ATOM 2016 C C . GLY A 1 259 ? 82.233 67.400 59.736 1.00 187.51 259 GLY A C 1
ATOM 2017 O O . GLY A 1 259 ? 83.343 67.044 59.333 1.00 187.51 259 GLY A O 1
ATOM 2018 N N . GLY A 1 260 ? 81.204 66.556 59.824 1.00 195.34 260 GLY A N 1
ATOM 2019 C CA . GLY A 1 260 ? 81.380 65.155 59.477 1.00 195.34 260 GLY A CA 1
ATOM 2020 C C . GLY A 1 260 ? 81.673 64.942 58.004 1.00 195.34 260 GLY A C 1
ATOM 2021 O O . GLY A 1 260 ? 82.528 64.129 57.645 1.00 195.34 260 GLY A O 1
ATOM 2022 N N . LYS A 1 261 ? 80.971 65.662 57.135 1.00 182.89 261 LYS A N 1
ATOM 2023 C CA . LYS A 1 261 ? 81.146 65.506 55.698 1.00 182.89 261 LYS A CA 1
ATOM 2024 C C . LYS A 1 261 ? 82.212 66.425 55.117 1.00 182.89 261 LYS A C 1
ATOM 2025 O O . LYS A 1 261 ? 82.581 66.252 53.951 1.00 182.89 261 LYS A O 1
ATOM 2031 N N . ASP A 1 262 ? 82.727 67.374 55.902 1.00 189.95 262 ASP A N 1
ATOM 2032 C CA . ASP A 1 262 ? 83.743 68.325 55.443 1.00 189.95 262 ASP A CA 1
ATOM 2033 C C . ASP A 1 262 ? 83.234 69.163 54.271 1.00 189.95 262 ASP A C 1
ATOM 2034 O O . ASP A 1 262 ? 83.967 69.451 53.323 1.00 189.95 262 ASP A O 1
ATOM 2039 N N . MET A 1 263 ? 81.966 69.559 54.338 1.00 188.92 263 MET A N 1
ATOM 2040 C CA . MET A 1 263 ? 81.356 70.390 53.304 1.00 188.92 263 MET A CA 1
ATOM 2041 C C . MET A 1 263 ? 81.949 71.794 53.337 1.00 188.92 263 MET A C 1
ATOM 2042 O O . MET A 1 263 ? 81.651 72.581 54.240 1.00 188.92 263 MET A O 1
ATOM 2047 N N . GLY A 1 264 ? 82.785 72.111 52.351 1.00 183.63 264 GLY A N 1
ATOM 2048 C CA . GLY A 1 264 ? 83.220 73.479 52.144 1.00 183.63 264 GLY A CA 1
ATOM 2049 C C . GLY A 1 264 ? 84.130 74.060 53.198 1.00 183.63 264 GLY A C 1
ATOM 2050 O O . GLY A 1 264 ? 84.159 75.281 53.366 1.00 183.63 264 GLY A O 1
ATOM 2051 N N . VAL A 1 265 ? 84.878 73.224 53.920 1.00 173.91 265 VAL A N 1
ATOM 2052 C CA . VAL A 1 265 ? 85.861 73.752 54.860 1.00 173.91 265 VAL A CA 1
ATOM 2053 C C . VAL A 1 265 ? 86.933 74.544 54.121 1.00 173.91 265 VAL A C 1
ATOM 2054 O O . VAL A 1 265 ? 87.500 75.500 54.666 1.00 173.91 265 VAL A O 1
ATOM 2058 N N . ARG A 1 266 ? 87.217 74.176 52.869 1.00 181.72 266 ARG A N 1
ATOM 2059 C CA . ARG A 1 266 ? 88.139 74.959 52.053 1.00 181.72 266 ARG A CA 1
ATOM 2060 C C . ARG A 1 266 ? 87.598 76.363 51.815 1.00 181.72 266 ARG A C 1
ATOM 2061 O O . ARG A 1 266 ? 88.359 77.339 51.803 1.00 181.72 266 ARG A O 1
ATOM 2069 N N . ARG A 1 267 ? 86.285 76.480 51.604 1.00 178.92 267 ARG A N 1
ATOM 2070 C CA . ARG A 1 267 ? 85.668 77.795 51.479 1.00 178.92 267 ARG A CA 1
ATOM 2071 C C . ARG A 1 267 ? 85.870 78.613 52.745 1.00 178.92 267 ARG A C 1
ATOM 2072 O O . ARG A 1 267 ? 86.166 79.813 52.680 1.00 178.92 267 ARG A O 1
ATOM 2080 N N . LEU A 1 268 ? 85.720 77.977 53.909 1.00 164.53 268 LEU A N 1
ATOM 2081 C CA . LEU A 1 268 ? 85.963 78.671 55.168 1.00 164.53 268 LEU A CA 1
ATOM 2082 C C . LEU A 1 268 ? 87.411 79.126 55.274 1.00 164.53 268 LEU A C 1
ATOM 2083 O O . LEU A 1 268 ? 87.685 80.240 55.730 1.00 164.53 268 LEU A O 1
ATOM 2088 N N . MET A 1 269 ? 88.351 78.270 54.873 1.00 164.01 269 MET A N 1
ATOM 2089 C CA . MET A 1 269 ? 89.761 78.641 54.908 1.00 164.01 269 MET A CA 1
ATOM 2090 C C . MET A 1 269 ? 90.022 79.861 54.037 1.00 164.01 269 MET A C 1
ATOM 2091 O O . MET A 1 269 ? 90.670 80.824 54.463 1.00 164.01 269 MET A O 1
ATOM 2096 N N . GLU A 1 270 ? 89.513 79.832 52.805 1.00 171.10 270 GLU A N 1
ATOM 2097 C CA . GLU A 1 270 ? 89.722 80.949 51.891 1.00 171.10 270 GLU A CA 1
ATOM 2098 C C . GLU A 1 270 ? 89.114 82.230 52.448 1.00 171.10 270 GLU A C 1
ATOM 2099 O O . GLU A 1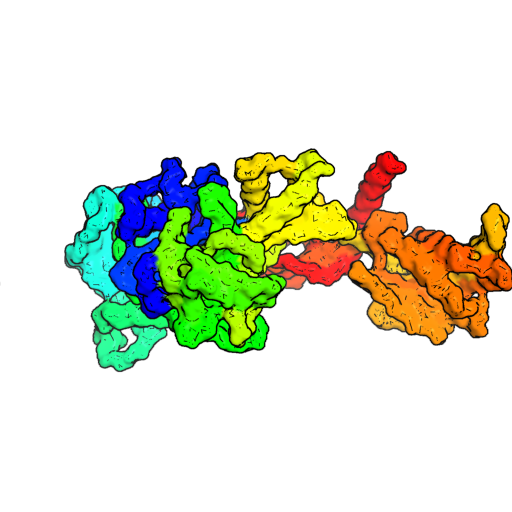 270 ? 89.747 83.291 52.430 1.00 171.10 270 GLU A O 1
ATOM 2105 N N . PHE A 1 271 ? 87.887 82.144 52.967 1.00 162.54 271 PHE A N 1
ATOM 2106 C CA . PHE A 1 271 ? 87.222 83.332 53.492 1.00 162.54 271 PHE A CA 1
ATOM 2107 C C . PHE A 1 271 ? 87.976 83.903 54.686 1.00 162.54 271 PHE A C 1
ATOM 2108 O O . PHE A 1 271 ? 88.235 85.110 54.751 1.00 162.54 271 PHE A O 1
ATOM 2116 N N . LEU A 1 272 ? 88.338 83.047 55.644 1.00 160.28 272 LEU A N 1
ATOM 2117 C CA . LEU A 1 272 ? 89.023 83.521 56.839 1.00 160.28 272 LEU A CA 1
ATOM 2118 C C . LEU A 1 272 ? 90.381 84.120 56.499 1.00 160.28 272 LEU A C 1
ATOM 2119 O O . LEU A 1 272 ? 90.750 85.175 57.028 1.00 160.28 272 LEU A O 1
ATOM 2124 N N . GLY A 1 273 ? 91.139 83.467 55.616 1.00 165.73 273 GLY A N 1
ATOM 2125 C CA . GLY A 1 273 ? 92.421 84.021 55.216 1.00 165.73 273 GLY A CA 1
ATOM 2126 C C . GLY A 1 273 ? 92.278 85.337 54.479 1.00 165.73 273 GLY A C 1
ATOM 2127 O O . GLY A 1 273 ? 93.096 86.246 54.646 1.00 165.73 273 GLY A O 1
ATOM 2128 N N . ASN A 1 274 ? 91.236 85.460 53.657 1.00 180.83 274 ASN A N 1
ATOM 2129 C CA . ASN A 1 274 ? 91.035 86.686 52.894 1.00 180.83 274 ASN A CA 1
ATOM 2130 C C . ASN A 1 274 ? 90.610 87.836 53.797 1.00 180.83 274 ASN A C 1
ATOM 2131 O O . ASN A 1 274 ? 91.315 88.845 53.913 1.00 180.83 274 ASN A O 1
ATOM 2136 N N . VAL A 1 275 ? 89.460 87.702 54.452 1.00 161.63 275 VAL A N 1
ATOM 2137 C CA . VAL A 1 275 ? 88.875 88.779 55.242 1.00 161.63 275 VAL A CA 1
ATOM 2138 C C . VAL A 1 275 ? 88.970 88.432 56.723 1.00 161.63 275 VAL A C 1
ATOM 2139 O O . VAL A 1 275 ? 88.411 87.429 57.184 1.00 161.63 275 VAL A O 1
ATOM 2143 N N . VAL A 1 276 ? 89.723 89.250 57.451 1.00 171.73 276 VAL A N 1
ATOM 2144 C CA . VAL A 1 276 ? 89.853 89.202 58.904 1.00 171.73 276 VAL A CA 1
ATOM 2145 C C . VAL A 1 276 ? 90.677 90.426 59.289 1.00 171.73 276 VAL A C 1
ATOM 2146 O O . VAL A 1 276 ? 91.571 90.822 58.527 1.00 171.73 276 VAL A O 1
ATOM 2150 N N . PRO A 1 277 ? 90.401 91.079 60.417 1.00 181.05 277 PRO A N 1
ATOM 2151 C CA . PRO A 1 277 ? 91.23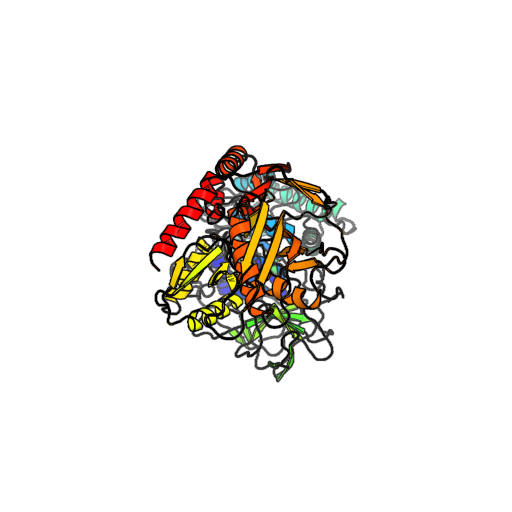5 92.219 60.818 1.00 181.05 277 PRO A CA 1
ATOM 2152 C C . PRO A 1 277 ? 92.691 91.811 60.991 1.00 181.05 277 PRO A C 1
ATOM 2153 O O . PRO A 1 277 ? 92.999 90.735 61.509 1.00 181.05 277 PRO A O 1
ATOM 2157 N N . PHE A 1 278 ? 93.588 92.686 60.547 1.00 177.17 278 PHE A N 1
ATOM 2158 C CA . PHE A 1 278 ? 95.014 92.424 60.631 1.00 177.17 278 PHE A CA 1
ATOM 2159 C C . PHE A 1 278 ? 95.511 92.607 62.062 1.00 177.17 278 PHE A C 1
ATOM 2160 O O . PHE A 1 278 ? 94.874 93.263 62.890 1.00 177.17 278 PHE A O 1
ATOM 2168 N N . VAL A 1 279 ? 96.668 92.004 62.344 1.00 174.42 279 VAL A N 1
ATOM 2169 C CA . VAL A 1 279 ? 97.229 92.061 63.692 1.00 174.42 279 VAL A CA 1
ATOM 2170 C C . VAL A 1 279 ? 97.516 93.503 64.090 1.00 174.42 279 VAL A C 1
ATOM 2171 O O . VAL A 1 279 ? 97.193 93.931 65.205 1.00 174.42 279 VAL A O 1
ATOM 2175 N N . SER A 1 280 ? 98.123 94.275 63.190 1.00 178.79 280 SER A N 1
ATOM 2176 C CA . SER A 1 280 ? 98.337 95.691 63.463 1.00 178.79 280 SER A CA 1
ATOM 2177 C C . SER A 1 280 ? 97.058 96.503 63.302 1.00 178.79 280 SER A C 1
ATOM 2178 O O . SER A 1 280 ? 96.877 97.508 63.999 1.00 178.79 280 SER A O 1
ATOM 2181 N N . GLU A 1 281 ? 96.164 96.086 62.404 1.00 193.24 281 GLU A N 1
ATOM 2182 C CA . GLU A 1 281 ? 94.940 96.836 62.113 1.00 193.24 281 GLU A CA 1
ATOM 2183 C C . GLU A 1 281 ? 93.865 96.446 63.124 1.00 193.24 281 GLU A C 1
ATOM 2184 O O . GLU A 1 281 ? 92.898 95.746 62.819 1.00 193.24 281 GLU A O 1
ATOM 2190 N N . MET A 1 282 ? 94.043 96.926 64.349 1.00 195.07 282 MET A N 1
ATOM 2191 C CA . MET A 1 282 ? 93.134 96.654 65.453 1.00 195.07 282 MET A CA 1
ATOM 2192 C C . MET A 1 282 ? 93.538 97.542 66.629 1.00 195.07 282 MET A C 1
ATOM 2193 O O . MET A 1 282 ? 94.675 98.022 66.675 1.00 195.07 282 MET A O 1
ATOM 2198 N N . PRO A 1 283 ? 92.620 97.788 67.582 1.00 199.43 283 PRO A N 1
ATOM 2199 C CA . PRO A 1 283 ? 92.943 98.707 68.684 1.00 199.43 283 PRO A CA 1
ATOM 2200 C C . PRO A 1 283 ? 94.093 98.201 69.538 1.00 199.43 283 PRO A C 1
ATOM 2201 O O . PRO A 1 283 ? 93.948 97.238 70.297 1.00 199.43 283 PRO A O 1
ATOM 2205 N N . LYS A 1 284 ? 95.232 98.879 69.438 1.00 201.25 284 LYS A N 1
ATOM 2206 C CA . LYS A 1 284 ? 96.470 98.382 70.016 1.00 201.25 284 LYS A CA 1
ATOM 2207 C C . LYS A 1 284 ? 96.402 98.366 71.538 1.00 201.25 284 LYS A C 1
ATOM 2208 O O . LYS A 1 284 ? 95.711 99.174 72.165 1.00 201.25 284 LYS A O 1
ATOM 2214 N N . VAL A 1 285 ? 97.131 97.429 72.128 1.00 206.58 285 VAL A N 1
ATOM 2215 C CA . VAL A 1 285 ? 97.095 97.180 73.563 1.00 206.58 285 VAL A CA 1
ATOM 2216 C C . VAL A 1 285 ? 98.052 98.129 74.270 1.00 206.58 285 VAL A C 1
ATOM 2217 O O . VAL A 1 285 ? 99.126 98.460 73.752 1.00 206.58 285 VAL A O 1
ATOM 2221 N N . GLU A 1 286 ? 97.650 98.586 75.453 1.00 225.82 286 GLU A N 1
ATOM 2222 C CA . GLU A 1 286 ? 98.481 99.432 76.290 1.00 225.82 286 GLU A CA 1
ATOM 2223 C C . GLU A 1 286 ? 99.283 98.574 77.266 1.00 225.82 286 GLU A C 1
ATOM 2224 O O . GLU A 1 286 ? 99.118 97.355 77.345 1.00 225.82 286 GLU A O 1
ATOM 2230 N N . ASN A 1 287 ? 100.164 99.217 78.022 1.00 223.62 287 ASN A N 1
ATOM 2231 C CA . ASN A 1 287 ? 100.935 98.564 79.069 1.00 223.62 287 ASN A CA 1
ATOM 2232 C C . ASN A 1 287 ? 100.436 99.031 80.433 1.00 223.62 287 ASN A C 1
ATOM 2233 O O . ASN A 1 287 ? 99.477 99.799 80.540 1.00 223.62 287 ASN A O 1
ATOM 2238 N N . THR A 1 288 ? 101.100 98.551 81.486 1.00 223.25 288 THR A N 1
ATOM 2239 C CA . THR A 1 288 ? 100.753 98.982 82.837 1.00 223.25 288 THR A CA 1
ATOM 2240 C C . THR A 1 288 ? 101.007 100.472 83.020 1.00 223.25 288 THR A C 1
ATOM 2241 O O . THR A 1 288 ? 100.210 101.173 83.654 1.00 223.25 288 THR A O 1
ATOM 2245 N N . ASP A 1 289 ? 102.115 100.973 82.474 1.00 229.81 289 ASP A N 1
ATOM 2246 C CA . ASP A 1 289 ? 102.448 102.386 82.588 1.00 229.81 289 ASP A CA 1
ATOM 2247 C C . ASP A 1 289 ? 101.547 103.276 81.742 1.00 229.81 289 ASP A C 1
ATOM 2248 O O . ASP A 1 289 ? 101.620 104.502 81.875 1.00 229.81 289 ASP A O 1
ATOM 2253 N N . GLY A 1 290 ? 100.711 102.698 80.883 1.00 232.07 290 GLY A N 1
ATOM 2254 C CA . GLY A 1 290 ? 99.837 103.470 80.028 1.00 232.07 290 GLY A CA 1
ATOM 2255 C C . GLY A 1 290 ? 100.458 103.940 78.733 1.00 232.07 290 GLY A C 1
ATOM 2256 O O . GLY A 1 290 ? 99.814 104.701 77.999 1.00 232.07 290 GLY A O 1
ATOM 2257 N N . LYS A 1 291 ? 101.681 103.519 78.429 1.00 227.99 291 LYS A N 1
ATOM 2258 C CA . LYS A 1 291 ? 102.343 103.899 77.191 1.00 227.99 291 LYS A CA 1
ATOM 2259 C C . LYS A 1 291 ? 101.951 102.933 76.080 1.00 227.99 291 LYS A C 1
ATOM 2260 O O . LYS A 1 291 ? 101.882 101.719 76.291 1.00 227.99 291 LYS A O 1
ATOM 2266 N N . GLU A 1 292 ? 101.682 103.484 74.900 1.00 242.78 292 GLU A N 1
ATOM 2267 C CA . GLU A 1 292 ? 101.175 102.683 73.795 1.00 242.78 292 GLU A CA 1
ATOM 2268 C C . GLU A 1 292 ? 102.209 101.657 73.349 1.00 242.78 292 GLU A C 1
ATOM 2269 O O . GLU A 1 292 ? 103.397 101.963 73.213 1.00 242.78 292 GLU A O 1
ATOM 2275 N N . VAL A 1 293 ? 101.748 100.431 73.115 1.00 222.21 293 VAL A N 1
ATOM 2276 C CA . VAL A 1 293 ? 102.602 99.323 72.697 1.00 222.21 293 VAL A CA 1
ATOM 2277 C C . VAL A 1 293 ? 102.085 98.848 71.345 1.00 222.21 293 VAL A C 1
ATOM 2278 O O . VAL A 1 293 ? 101.168 98.022 71.275 1.00 222.21 293 VAL A O 1
ATOM 2282 N N . ALA A 1 294 ? 102.669 99.365 70.267 1.00 210.84 294 ALA A N 1
ATOM 2283 C CA . ALA A 1 294 ? 102.271 98.973 68.922 1.00 210.84 294 ALA A CA 1
ATOM 2284 C C . ALA A 1 294 ? 103.106 97.787 68.467 1.00 210.84 294 ALA A C 1
ATOM 2285 O O . ALA A 1 294 ? 104.338 97.899 68.410 1.00 210.84 294 ALA A O 1
ATOM 2287 N N . PRO A 1 295 ? 102.498 96.645 68.146 1.00 203.55 295 PRO A N 1
ATOM 2288 C CA . PRO A 1 295 ? 103.285 95.499 67.673 1.00 203.55 295 PRO A CA 1
ATOM 2289 C C . PRO A 1 295 ? 103.935 95.806 66.332 1.00 203.55 295 PRO A C 1
ATOM 2290 O O . PRO A 1 295 ? 103.273 96.255 65.394 1.00 203.55 295 PRO A O 1
ATOM 2294 N N . ASP A 1 296 ? 105.239 95.560 66.249 1.00 223.54 296 ASP A N 1
ATOM 2295 C CA . ASP A 1 296 ? 105.979 95.810 65.022 1.00 223.54 296 ASP A CA 1
ATOM 2296 C C . ASP A 1 296 ? 107.239 94.958 65.025 1.00 223.54 296 ASP A C 1
ATOM 2297 O O . ASP A 1 296 ? 107.769 94.614 66.085 1.00 223.54 296 ASP A O 1
ATOM 2302 N N . VAL A 1 297 ? 107.708 94.622 63.822 1.00 218.06 297 VAL A N 1
ATOM 2303 C CA . VAL A 1 297 ? 108.941 93.854 63.694 1.00 218.06 297 VAL A CA 1
ATOM 2304 C C . VAL A 1 297 ? 110.142 94.693 64.116 1.00 218.06 297 VAL A C 1
ATOM 2305 O O . VAL A 1 297 ? 111.091 94.182 64.723 1.00 218.06 297 VAL A O 1
ATOM 2309 N N . ASN A 1 298 ? 110.121 95.990 63.808 1.00 218.32 298 ASN A N 1
ATOM 2310 C CA . ASN A 1 298 ? 111.235 96.870 64.130 1.00 218.32 298 ASN A CA 1
ATOM 2311 C C . ASN A 1 298 ? 111.278 97.265 65.599 1.00 218.32 298 ASN A C 1
ATOM 2312 O O . ASN A 1 298 ? 112.256 97.886 66.027 1.00 218.32 298 ASN A O 1
ATOM 2317 N N . GLY A 1 299 ? 110.251 96.923 66.378 1.00 200.22 299 GLY A N 1
ATOM 2318 C CA . GLY A 1 299 ? 110.232 97.252 67.773 1.00 200.22 299 GLY A CA 1
ATOM 2319 C C . GLY A 1 299 ? 111.177 96.376 68.574 1.00 200.22 299 GLY A C 1
ATOM 2320 O O . GLY A 1 299 ? 111.828 95.466 68.042 1.00 200.22 299 GLY A O 1
ATOM 2321 N N . PRO A 1 300 ? 111.266 96.652 69.875 1.00 196.07 300 PRO A N 1
ATOM 2322 C CA . PRO A 1 300 ? 112.152 95.859 70.737 1.00 196.07 300 PRO A CA 1
ATOM 2323 C C . PRO A 1 300 ? 111.625 94.452 70.965 1.00 196.07 300 PRO A C 1
ATOM 2324 O O . PRO A 1 300 ? 110.544 94.102 70.483 1.00 196.07 300 PRO A O 1
ATOM 2328 N N . GLU A 1 301 ? 112.373 93.641 71.708 1.00 199.62 301 GLU A N 1
ATOM 2329 C CA . GLU A 1 301 ? 112.072 92.221 71.872 1.00 199.62 301 GLU A CA 1
ATOM 2330 C C . GLU A 1 301 ? 111.422 92.010 73.235 1.00 199.62 301 GLU A C 1
ATOM 2331 O O . GLU A 1 301 ? 112.102 91.984 74.263 1.00 199.62 301 GLU A O 1
ATOM 2337 N N . SER A 1 302 ? 110.100 91.847 73.237 1.00 200.08 302 SER A N 1
ATOM 2338 C CA . SER A 1 302 ? 109.349 91.582 74.454 1.00 200.08 302 SER A CA 1
ATOM 2339 C C . SER A 1 302 ? 108.339 90.478 74.188 1.00 200.08 302 SER A C 1
ATOM 2340 O O . SER A 1 302 ? 107.692 90.457 73.137 1.00 200.08 302 SER A O 1
ATOM 2343 N N . LEU A 1 303 ? 108.206 89.565 75.146 1.00 188.19 303 LEU A N 1
ATOM 2344 C CA . LEU A 1 303 ? 107.299 88.435 75.036 1.00 188.19 303 LEU A CA 1
ATOM 2345 C C . LEU A 1 303 ? 106.376 88.390 76.245 1.00 188.19 303 LEU A C 1
ATOM 2346 O O . LEU A 1 303 ? 106.768 88.750 77.358 1.00 188.19 303 LEU A O 1
ATOM 2351 N N . TYR A 1 304 ? 105.147 87.939 76.015 1.00 185.61 304 TYR A N 1
ATOM 2352 C CA . TYR A 1 304 ? 104.168 87.738 77.073 1.00 185.61 304 TYR A CA 1
ATOM 2353 C C . TYR A 1 304 ? 103.717 86.285 77.067 1.00 185.61 304 TYR A C 1
ATOM 2354 O O . TYR A 1 304 ? 103.410 85.726 76.010 1.00 185.61 304 TYR A O 1
ATOM 2363 N N . PHE A 1 305 ? 103.672 85.679 78.250 1.00 182.80 305 PHE A N 1
ATOM 2364 C CA . PHE A 1 305 ? 103.335 84.271 78.401 1.00 182.80 305 PHE A CA 1
ATOM 2365 C C . PHE A 1 305 ? 102.028 84.151 79.170 1.00 182.80 305 PHE A C 1
ATOM 2366 O O . PHE A 1 305 ? 101.901 84.693 80.273 1.00 182.80 305 PHE A O 1
ATOM 2374 N N . PHE A 1 306 ? 101.062 83.443 78.588 1.00 160.81 306 PHE A N 1
ATOM 2375 C CA . PHE A 1 306 ? 99.752 83.265 79.202 1.00 160.81 306 PHE A CA 1
ATOM 2376 C C . PHE A 1 306 ? 99.417 81.807 79.468 1.00 160.81 306 PHE A C 1
ATOM 2377 O O . PHE A 1 306 ? 98.974 81.471 80.572 1.00 160.81 306 PHE A O 1
ATOM 2385 N N . LYS A 1 307 ? 99.618 80.928 78.493 1.00 160.11 307 LYS A N 1
ATOM 2386 C CA . LYS A 1 307 ? 99.255 79.525 78.621 1.00 160.11 307 LYS A CA 1
ATOM 2387 C C . LYS A 1 307 ? 100.469 78.702 79.027 1.00 160.11 307 LYS A C 1
ATOM 2388 O O . LYS A 1 307 ? 101.570 78.898 78.504 1.00 160.11 307 LYS A O 1
ATOM 2394 N N . THR A 1 308 ? 100.261 77.780 79.963 1.00 186.42 308 THR A N 1
ATOM 2395 C CA . THR A 1 308 ? 101.339 76.977 80.531 1.00 186.42 308 THR A CA 1
ATOM 2396 C C . THR A 1 308 ? 100.896 75.515 80.606 1.00 186.42 308 THR A C 1
ATOM 2397 O O . THR A 1 308 ? 100.915 74.883 81.664 1.00 186.42 308 THR A O 1
ATOM 2401 N N . SER A 1 309 ? 100.435 74.979 79.476 1.00 183.55 309 SER A N 1
ATOM 2402 C CA . SER A 1 309 ? 99.970 73.597 79.429 1.00 183.55 309 SER A CA 1
ATOM 2403 C C . SER A 1 309 ? 101.055 72.642 79.914 1.00 183.55 309 SER A C 1
ATOM 2404 O O . SER A 1 309 ? 102.200 72.696 79.456 1.00 183.55 309 SER A O 1
ATOM 2407 N N . VAL A 1 310 ? 100.687 71.759 80.840 1.00 187.92 310 VAL A N 1
ATOM 2408 C CA . VAL A 1 310 ? 101.650 70.889 81.507 1.00 187.92 310 VAL A CA 1
ATOM 2409 C C . VAL A 1 310 ? 101.264 69.430 81.273 1.00 187.92 310 VAL A C 1
ATOM 2410 O O . VAL A 1 310 ? 101.499 68.560 82.120 1.00 187.92 310 VAL A O 1
ATOM 2414 N N . GLU A 1 311 ? 100.690 69.155 80.106 1.00 196.48 311 GLU A N 1
ATOM 2415 C CA . GLU A 1 311 ? 100.241 67.807 79.783 1.00 196.48 311 GLU A CA 1
ATOM 2416 C C . GLU A 1 311 ? 101.400 66.820 79.909 1.00 196.48 311 GLU A C 1
ATOM 2417 O O . GLU A 1 311 ? 102.511 67.114 79.448 1.00 196.48 311 GLU A O 1
ATOM 2423 N N . PRO A 1 312 ? 101.195 65.665 80.537 1.00 192.96 312 PRO A N 1
ATOM 2424 C CA . PRO A 1 312 ? 102.302 64.726 80.739 1.00 192.96 312 PRO A CA 1
ATOM 2425 C C . PRO A 1 312 ? 102.785 64.121 79.431 1.00 192.96 312 PRO A C 1
ATOM 2426 O O . PRO A 1 312 ? 102.063 64.054 78.434 1.00 192.96 312 PRO A O 1
ATOM 2430 N N . HIS A 1 313 ? 104.045 63.687 79.452 1.00 194.67 313 HIS A N 1
ATOM 2431 C CA . HIS A 1 313 ? 104.735 63.029 78.345 1.00 194.67 313 HIS A CA 1
ATOM 2432 C C . HIS A 1 313 ? 104.952 63.944 77.148 1.00 194.67 313 HIS A C 1
ATOM 2433 O O . HIS A 1 313 ? 105.420 63.478 76.101 1.00 194.67 313 HIS A O 1
ATOM 2440 N N . ILE A 1 314 ? 104.628 65.230 77.264 1.00 204.03 314 ILE A N 1
ATOM 2441 C CA . ILE A 1 314 ? 104.872 66.177 76.184 1.00 204.03 314 ILE A CA 1
ATOM 2442 C C . ILE A 1 314 ? 105.697 67.331 76.738 1.00 204.03 314 ILE A C 1
ATOM 2443 O O . ILE A 1 314 ? 106.186 68.181 75.986 1.00 204.03 314 ILE A O 1
ATOM 2448 N N . GLY A 1 315 ? 105.861 67.361 78.058 1.00 197.32 315 GLY A N 1
ATOM 2449 C CA . GLY A 1 315 ? 106.655 68.378 78.711 1.00 197.32 315 GLY A CA 1
ATOM 2450 C C . GLY A 1 315 ? 105.838 69.580 79.150 1.00 197.32 315 GLY A C 1
ATOM 2451 O O . GLY A 1 315 ? 104.662 69.742 78.815 1.00 197.32 315 GLY A O 1
ATOM 2452 N N . GLU A 1 316 ? 106.494 70.445 79.923 1.00 183.49 316 GLU A N 1
ATOM 2453 C CA . GLU A 1 316 ? 105.872 71.664 80.441 1.00 183.49 316 GLU A CA 1
ATOM 2454 C C . GLU A 1 316 ? 105.903 72.770 79.382 1.00 183.49 316 GLU A C 1
ATOM 2455 O O . GLU A 1 316 ? 106.550 73.808 79.523 1.00 183.49 316 GLU A O 1
ATOM 2461 N N . VAL A 1 317 ? 105.165 72.525 78.298 1.00 172.17 317 VAL A N 1
ATOM 2462 C CA . VAL A 1 317 ? 105.146 73.462 77.183 1.00 172.17 317 VAL A CA 1
ATOM 2463 C C . VAL A 1 317 ? 104.522 74.778 77.622 1.00 172.17 317 VAL A C 1
ATOM 2464 O O . VAL A 1 317 ? 103.501 74.806 78.321 1.00 172.17 317 VAL A O 1
ATOM 2468 N N . SER A 1 318 ? 105.139 75.883 77.211 1.00 157.96 318 SER A N 1
ATOM 2469 C CA . SER A 1 318 ? 104.660 77.213 77.565 1.00 157.96 318 SER A CA 1
ATOM 2470 C C . SER A 1 318 ? 104.529 78.037 76.297 1.00 157.96 318 SER A C 1
ATOM 2471 O O . SER A 1 318 ? 105.534 78.354 75.654 1.00 157.96 318 SER A O 1
ATOM 2474 N N . TYR A 1 319 ? 103.296 78.380 75.939 1.00 165.53 319 TYR A N 1
ATOM 2475 C CA . TYR A 1 319 ? 103.050 79.212 74.776 1.00 165.53 319 TYR A CA 1
ATOM 2476 C C . TYR A 1 319 ? 103.277 80.681 75.121 1.00 165.53 319 TYR A C 1
ATOM 2477 O O . TYR A 1 319 ? 103.444 81.057 76.284 1.00 165.53 319 TYR A O 1
ATOM 2486 N N . PHE A 1 320 ? 103.276 81.518 74.088 1.00 185.19 320 PHE A N 1
ATOM 2487 C CA . PHE A 1 320 ? 103.489 82.950 74.256 1.00 185.19 320 PHE A CA 1
ATOM 2488 C C . PHE A 1 320 ? 103.153 83.648 72.949 1.00 185.19 320 PHE A C 1
ATOM 2489 O O . PHE A 1 320 ? 103.223 83.051 71.872 1.00 185.19 320 PHE A O 1
ATOM 2497 N N . LYS A 1 321 ? 102.798 84.925 73.058 1.00 184.00 321 LYS A N 1
ATOM 2498 C CA . LYS A 1 321 ? 102.537 85.773 71.906 1.00 184.00 321 LYS A CA 1
ATOM 2499 C C . LYS A 1 321 ? 103.591 86.868 71.838 1.00 184.00 321 LYS A C 1
ATOM 2500 O O . LYS A 1 321 ? 103.907 87.502 72.850 1.00 184.00 321 LYS A O 1
ATOM 2506 N N . VAL A 1 322 ? 104.135 87.085 70.642 1.00 198.30 322 VAL A N 1
ATOM 2507 C CA . VAL A 1 322 ? 105.210 88.055 70.439 1.00 198.30 322 VAL A CA 1
ATOM 2508 C C . VAL A 1 322 ? 104.585 89.447 70.454 1.00 198.30 322 VAL A C 1
ATOM 2509 O O . VAL A 1 322 ? 103.937 89.860 69.492 1.00 198.30 322 VAL A O 1
ATOM 2513 N N . MET A 1 323 ? 104.780 90.175 71.556 1.00 187.65 323 MET A N 1
ATOM 2514 C CA . MET A 1 323 ? 104.230 91.523 71.666 1.00 187.65 323 MET A CA 1
ATOM 2515 C C . MET A 1 323 ? 104.840 92.457 70.628 1.00 187.65 323 MET A C 1
ATOM 2516 O O . MET A 1 323 ? 104.119 93.175 69.926 1.00 187.65 323 MET A O 1
ATOM 2521 N N . SER A 1 324 ? 106.166 92.462 70.516 1.00 197.82 324 SER A N 1
ATOM 2522 C CA . SER A 1 324 ? 106.844 93.370 69.603 1.00 197.82 324 SER A CA 1
ATOM 2523 C C . SER A 1 324 ? 108.172 92.764 69.180 1.00 197.82 324 SER A C 1
ATOM 2524 O O . SER A 1 324 ? 108.710 91.870 69.839 1.00 197.82 324 SER A O 1
ATOM 2527 N N . GLY A 1 325 ? 108.701 93.274 68.070 1.00 208.74 325 GLY A N 1
ATOM 2528 C CA . GLY A 1 325 ? 109.996 92.817 67.596 1.00 208.74 325 GLY A CA 1
ATOM 2529 C C . GLY A 1 325 ? 109.947 91.375 67.131 1.00 208.74 325 GLY A C 1
ATOM 2530 O O . GLY A 1 325 ? 108.968 90.918 66.532 1.00 208.74 325 GLY A O 1
ATOM 2531 N N . LYS A 1 326 ? 111.026 90.646 67.404 1.00 204.13 326 LYS A N 1
ATOM 2532 C CA . LYS A 1 326 ? 111.150 89.254 66.998 1.00 204.13 326 LYS A CA 1
ATOM 2533 C C . LYS A 1 326 ? 111.788 88.479 68.145 1.00 204.13 326 LYS A C 1
ATOM 2534 O O . LYS A 1 326 ? 111.928 88.985 69.262 1.00 204.13 326 LYS A O 1
ATOM 2540 N N . VAL A 1 327 ? 112.179 87.239 67.866 1.00 201.50 327 VAL A N 1
ATOM 2541 C CA . VAL A 1 327 ? 112.858 86.405 68.851 1.00 201.50 327 VAL A CA 1
ATOM 2542 C C . VAL A 1 327 ? 113.666 85.351 68.106 1.00 201.50 327 VAL A C 1
ATOM 2543 O O . VAL A 1 327 ? 113.192 84.750 67.139 1.00 201.50 327 VAL A O 1
ATOM 2547 N N . ARG A 1 328 ? 114.896 85.138 68.566 1.00 225.44 328 ARG A N 1
ATOM 2548 C CA . ARG A 1 328 ? 115.827 84.205 67.953 1.00 225.44 328 ARG A CA 1
ATOM 2549 C C . ARG A 1 328 ? 116.352 83.258 69.022 1.00 225.44 328 ARG A C 1
ATOM 2550 O O . ARG A 1 328 ? 116.431 83.616 70.200 1.00 225.44 328 ARG A O 1
ATOM 2558 N N . GLU A 1 329 ? 116.689 82.037 68.611 1.00 225.28 329 GLU A N 1
ATOM 2559 C CA . GLU A 1 329 ? 117.278 81.089 69.546 1.00 225.28 329 GLU A CA 1
ATOM 2560 C C . GLU A 1 329 ? 118.616 81.611 70.055 1.00 225.28 329 GLU A C 1
ATOM 2561 O O . GLU A 1 329 ? 119.374 82.260 69.331 1.00 225.28 329 GLU A O 1
ATOM 2567 N N . GLY A 1 330 ? 118.899 81.324 71.323 1.00 226.16 330 GLY A N 1
ATOM 2568 C CA . GLY A 1 330 ? 120.127 81.762 71.946 1.00 226.16 330 GLY A CA 1
ATOM 2569 C C . GLY A 1 330 ? 120.090 83.155 72.531 1.00 226.16 330 GLY A C 1
ATOM 2570 O O . GLY A 1 330 ? 121.057 83.555 73.193 1.00 226.16 330 GLY A O 1
ATOM 2571 N N . ASP A 1 331 ? 119.014 83.905 72.316 1.00 233.53 331 ASP A N 1
ATOM 2572 C CA . ASP A 1 331 ? 118.917 85.248 72.864 1.00 233.53 331 ASP A CA 1
ATOM 2573 C C . ASP A 1 331 ? 118.709 85.201 74.373 1.00 233.53 331 ASP A C 1
ATOM 2574 O O . ASP A 1 331 ? 118.153 84.245 74.920 1.00 233.53 331 ASP A O 1
ATOM 2579 N N . ASP A 1 332 ? 119.170 86.249 75.046 1.00 244.22 332 ASP A N 1
ATOM 2580 C CA . ASP A 1 332 ? 119.014 86.391 76.486 1.00 244.22 332 ASP A CA 1
ATOM 2581 C C . ASP A 1 332 ? 117.954 87.452 76.754 1.00 244.22 332 ASP A C 1
ATOM 2582 O O . ASP A 1 332 ? 118.119 88.611 76.359 1.00 244.22 332 ASP A O 1
ATOM 2587 N N . LEU A 1 333 ? 116.872 87.057 77.419 1.00 222.76 333 LEU A N 1
ATOM 2588 C CA . LEU A 1 333 ? 115.721 87.924 77.631 1.00 222.76 333 LEU A CA 1
ATOM 2589 C C . LEU A 1 333 ? 115.553 88.201 79.117 1.00 222.76 333 LEU A C 1
ATOM 2590 O O . LEU A 1 333 ? 115.578 87.275 79.933 1.00 222.76 333 LEU A O 1
ATOM 2595 N N . LEU A 1 334 ? 115.382 89.475 79.458 1.00 213.12 334 LEU A N 1
ATOM 2596 C CA . LEU A 1 334 ? 115.146 89.862 80.840 1.00 213.12 334 LEU A CA 1
ATOM 2597 C C . LEU A 1 334 ? 113.724 89.508 81.261 1.00 213.12 334 LEU A C 1
ATOM 2598 O O . LEU A 1 334 ? 112.781 89.572 80.467 1.00 213.12 334 LEU A O 1
ATOM 2603 N N . ASN A 1 335 ? 113.577 89.124 82.524 1.00 209.24 335 ASN A N 1
ATOM 2604 C CA . ASN A 1 335 ? 112.278 88.824 83.109 1.00 209.24 335 ASN A CA 1
ATOM 2605 C C . ASN A 1 335 ? 111.773 90.048 83.862 1.00 209.24 335 ASN A C 1
ATOM 2606 O O . ASN A 1 335 ? 112.485 90.600 84.706 1.00 209.24 335 ASN A O 1
ATOM 2611 N N . ALA A 1 336 ? 110.548 90.474 83.544 1.00 199.98 336 ALA A N 1
ATOM 2612 C CA . ALA A 1 336 ? 109.994 91.675 84.164 1.00 199.98 336 ALA A CA 1
ATOM 2613 C C . ALA A 1 336 ? 109.809 91.492 85.664 1.00 199.98 336 ALA A C 1
ATOM 2614 O O . ALA A 1 336 ? 110.204 92.350 86.461 1.00 199.98 336 ALA A O 1
ATOM 2616 N N . ASP A 1 337 ? 109.210 90.378 86.068 1.00 198.14 337 ASP A N 1
ATOM 2617 C CA . ASP A 1 337 ? 108.972 90.074 87.469 1.00 198.14 337 ASP A CA 1
ATOM 2618 C C . ASP A 1 337 ? 109.862 88.913 87.887 1.00 198.14 337 ASP A C 1
ATOM 2619 O O . ASP A 1 337 ? 110.132 88.009 87.092 1.00 198.14 337 ASP A O 1
ATOM 2624 N N . ARG A 1 338 ? 110.303 88.947 89.144 1.00 193.56 338 ARG A N 1
ATOM 2625 C CA . ARG A 1 338 ? 111.337 88.055 89.678 1.00 193.56 338 ARG A CA 1
ATOM 2626 C C . ARG A 1 338 ? 112.433 87.825 88.636 1.00 193.56 338 ARG A C 1
ATOM 2627 O O . ARG A 1 338 ? 112.773 86.700 88.269 1.00 193.56 338 ARG A O 1
ATOM 2635 N N . GLY A 1 339 ? 112.987 88.943 88.167 1.00 204.42 339 GLY A N 1
ATOM 2636 C CA . GLY A 1 339 ? 113.901 88.958 87.043 1.00 204.42 339 GLY A CA 1
ATOM 2637 C C . GLY A 1 339 ? 115.092 88.034 87.169 1.00 204.42 339 GLY A C 1
ATOM 2638 O O . GLY A 1 339 ? 115.785 88.029 88.191 1.00 204.42 339 GLY A O 1
ATOM 2639 N N . SER A 1 340 ? 115.338 87.245 86.124 1.00 222.58 340 SER A N 1
ATOM 2640 C CA . SER A 1 340 ? 116.445 86.302 86.127 1.00 222.58 340 SER A CA 1
ATOM 2641 C C . SER A 1 340 ? 117.247 86.304 84.834 1.00 222.58 340 SER A C 1
ATOM 2642 O O . SER A 1 340 ? 118.230 85.561 84.746 1.00 222.58 340 SER A O 1
ATOM 2645 N N . LYS A 1 341 ? 116.867 87.107 83.837 1.00 241.70 341 LYS A N 1
ATOM 2646 C CA . LYS A 1 341 ? 117.565 87.185 82.553 1.00 241.70 341 LYS A CA 1
ATOM 2647 C C . LYS A 1 341 ? 117.666 85.797 81.910 1.00 241.70 341 LYS A C 1
ATOM 2648 O O . LYS A 1 341 ? 118.741 85.217 81.752 1.00 241.70 341 LYS A O 1
ATOM 2654 N N . GLU A 1 342 ? 116.494 85.271 81.566 1.00 230.82 342 GLU A N 1
ATOM 2655 C CA . GLU A 1 342 ? 116.411 83.927 81.014 1.00 230.82 342 GLU A CA 1
ATOM 2656 C C . GLU A 1 342 ? 117.050 83.861 79.632 1.00 230.82 342 GLU A C 1
ATOM 2657 O O . GLU A 1 342 ? 116.832 84.730 78.783 1.00 230.82 342 GLU A O 1
ATOM 2663 N N . ARG A 1 343 ? 117.838 82.813 79.413 1.00 219.80 343 ARG A N 1
ATOM 2664 C CA . ARG A 1 343 ? 118.526 82.580 78.151 1.00 219.80 343 ARG A CA 1
ATOM 2665 C C . ARG A 1 343 ? 117.743 81.543 77.355 1.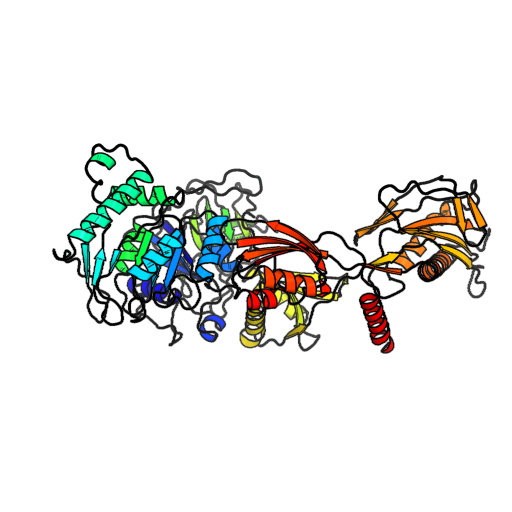00 219.80 343 ARG A C 1
ATOM 2666 O O . ARG A 1 343 ? 117.604 80.394 77.790 1.00 219.80 343 ARG A O 1
ATOM 2674 N N . ILE A 1 344 ? 117.235 81.951 76.193 1.00 225.05 344 ILE A N 1
ATOM 2675 C CA . ILE A 1 344 ? 116.274 81.153 75.439 1.00 225.05 344 ILE A CA 1
ATOM 2676 C C . ILE A 1 344 ? 117.000 80.071 74.649 1.00 225.05 344 ILE A C 1
ATOM 2677 O O . ILE A 1 344 ? 118.229 80.099 74.516 1.00 225.05 344 ILE A O 1
ATOM 2682 N N . ALA A 1 345 ? 116.243 79.117 74.122 1.00 213.25 345 ALA A N 1
ATOM 2683 C CA . ALA A 1 345 ? 116.789 77.988 73.376 1.00 213.25 345 ALA A CA 1
ATOM 2684 C C . ALA A 1 345 ? 115.887 77.758 72.168 1.00 213.25 345 ALA A C 1
ATOM 2685 O O . ALA A 1 345 ? 115.107 78.632 71.776 1.00 213.25 345 ALA A O 1
ATOM 2687 N N . GLN A 1 346 ? 116.012 76.582 71.553 1.00 189.96 346 GLN A N 1
ATOM 2688 C CA . GLN A 1 346 ? 115.227 76.238 70.372 1.00 189.96 346 GLN A CA 1
ATOM 2689 C C . GLN A 1 346 ? 113.738 76.433 70.625 1.00 189.96 346 GLN A C 1
ATOM 2690 O O . GLN A 1 346 ? 113.165 75.823 71.532 1.00 189.96 346 GLN A O 1
ATOM 2696 N N . ILE A 1 347 ? 113.118 77.287 69.818 1.00 195.99 347 ILE A N 1
ATOM 2697 C CA . ILE A 1 347 ? 111.697 77.570 69.938 1.00 195.99 347 ILE A CA 1
ATOM 2698 C C . ILE A 1 347 ? 110.925 76.681 68.972 1.00 195.99 347 ILE A C 1
ATOM 2699 O O . ILE A 1 347 ? 111.467 76.162 67.993 1.00 195.99 347 ILE A O 1
ATOM 2704 N N . TYR A 1 348 ? 109.636 76.503 69.251 1.00 181.33 348 TYR A N 1
ATOM 2705 C CA . TYR A 1 348 ? 108.789 75.610 68.476 1.00 181.33 348 TYR A CA 1
ATOM 2706 C C . TYR A 1 348 ? 107.459 76.280 68.171 1.00 181.33 348 TYR A C 1
ATOM 2707 O O . TYR A 1 348 ? 106.881 76.954 69.029 1.00 181.33 348 TYR A O 1
ATOM 2716 N N . VAL A 1 349 ? 106.979 76.090 66.947 1.00 173.75 349 VAL A N 1
ATOM 2717 C CA . VAL A 1 349 ? 105.623 76.461 66.563 1.00 173.75 349 VAL A CA 1
ATOM 2718 C C . VAL A 1 349 ? 104.779 75.197 66.612 1.00 173.75 349 VAL A C 1
ATOM 2719 O O . VAL A 1 349 ? 105.057 74.227 65.897 1.00 173.75 349 VAL A O 1
ATOM 2723 N N . VAL A 1 350 ? 103.752 75.202 67.455 1.00 171.83 350 VAL A N 1
ATOM 2724 C CA . VAL A 1 350 ? 102.976 74.007 67.758 1.00 171.83 350 VAL A CA 1
ATOM 2725 C C . VAL A 1 350 ? 101.599 74.126 67.122 1.00 171.83 350 VAL A C 1
ATOM 2726 O O . VAL A 1 350 ? 100.974 75.193 67.151 1.00 171.83 350 VAL A O 1
ATOM 2730 N N . ALA A 1 351 ? 101.144 73.031 66.513 1.00 173.17 351 ALA A N 1
ATOM 2731 C CA . ALA A 1 351 ? 99.779 72.906 66.021 1.00 173.17 351 ALA A CA 1
ATOM 2732 C C . ALA A 1 351 ? 98.902 72.122 66.989 1.00 173.17 351 ALA A C 1
ATOM 2733 O O . ALA A 1 351 ? 97.970 71.430 66.567 1.00 173.17 351 ALA A O 1
ATOM 2735 N N . GLY A 1 352 ? 99.189 72.217 68.284 1.00 166.43 352 GLY A N 1
ATOM 2736 C CA . GLY A 1 352 ? 98.511 71.411 69.276 1.00 166.43 352 GLY A CA 1
ATOM 2737 C C . GLY A 1 352 ? 99.138 70.036 69.340 1.00 166.43 352 GLY A C 1
ATOM 2738 O O . GLY A 1 352 ? 99.307 69.386 68.304 1.00 166.43 352 GLY A O 1
ATOM 2739 N N . GLY A 1 353 ? 99.483 69.574 70.538 1.00 159.38 353 GLY A N 1
ATOM 2740 C CA . GLY A 1 353 ? 100.183 68.311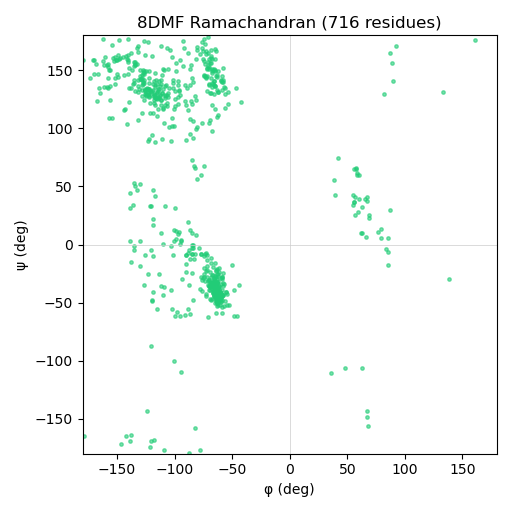 70.642 1.00 159.38 353 GLY A CA 1
ATOM 2741 C C . GLY A 1 353 ? 101.533 68.371 69.960 1.00 159.38 353 GLY A C 1
ATOM 2742 O O . GLY A 1 353 ? 102.476 68.974 70.481 1.00 159.38 353 GLY A O 1
ATOM 2743 N N . ASN A 1 354 ? 101.633 67.735 68.794 1.00 147.61 354 ASN A N 1
ATOM 2744 C CA . ASN A 1 354 ? 102.866 67.756 68.018 1.00 147.61 354 ASN A CA 1
ATOM 2745 C C . ASN A 1 354 ? 103.281 69.188 67.704 1.00 147.61 354 ASN A C 1
ATOM 2746 O O . ASN A 1 354 ? 102.453 70.020 67.321 1.00 147.61 354 ASN A O 1
ATOM 2751 N N . ARG A 1 355 ? 104.570 69.472 67.867 1.00 174.42 355 ARG A N 1
ATOM 2752 C CA . ARG A 1 355 ? 105.122 70.799 67.647 1.00 174.42 355 ARG A CA 1
ATOM 2753 C C . ARG A 1 355 ? 106.258 70.732 66.637 1.00 174.42 355 ARG A C 1
ATOM 2754 O O . ARG A 1 355 ? 106.972 69.729 66.544 1.00 174.42 355 ARG A O 1
ATOM 2762 N N . VAL A 1 356 ? 106.418 71.814 65.880 1.00 172.05 356 VAL A N 1
ATOM 2763 C CA . VAL A 1 356 ? 107.454 71.929 64.861 1.00 172.05 356 VAL A CA 1
ATOM 2764 C C . VAL A 1 356 ? 108.379 73.073 65.246 1.00 172.05 356 VAL A C 1
ATOM 2765 O O . VAL A 1 356 ? 107.915 74.183 65.532 1.00 172.05 356 VAL A O 1
ATOM 2769 N N . LYS A 1 357 ? 109.680 72.802 65.257 1.00 171.65 357 LYS A N 1
ATOM 2770 C CA . LYS A 1 357 ? 110.651 73.837 65.574 1.00 171.65 357 LYS A CA 1
ATOM 2771 C C . LYS A 1 357 ? 110.686 74.894 64.476 1.00 171.65 357 LYS A C 1
ATOM 2772 O O . LYS A 1 357 ? 110.457 74.610 63.298 1.00 171.65 357 LYS A O 1
ATOM 2778 N N . VAL A 1 358 ? 110.965 76.133 64.881 1.00 201.52 358 VAL A N 1
ATOM 2779 C CA . VAL A 1 358 ? 111.017 77.265 63.968 1.00 201.52 358 VAL A CA 1
ATOM 2780 C C . VAL A 1 358 ? 112.259 78.081 64.302 1.00 201.52 358 VAL A C 1
ATOM 2781 O O . VAL A 1 358 ? 112.785 78.026 65.415 1.00 201.52 358 VAL A O 1
ATOM 2785 N N . GLU A 1 359 ? 112.729 78.847 63.317 1.00 223.19 359 GLU A N 1
ATOM 2786 C CA . GLU A 1 359 ? 113.945 79.635 63.474 1.00 223.19 359 GLU A CA 1
ATOM 2787 C C . GLU A 1 359 ? 113.665 81.019 64.052 1.00 223.19 359 GLU A C 1
ATOM 2788 O O . GLU A 1 359 ? 114.247 81.396 65.073 1.00 223.19 359 GLU A O 1
ATOM 2794 N N . GLU A 1 360 ? 112.781 81.784 63.415 1.00 215.70 360 GLU A N 1
ATOM 2795 C CA . GLU A 1 360 ? 112.496 83.150 63.828 1.00 215.70 360 GLU A CA 1
ATOM 2796 C C . GLU A 1 360 ? 110.991 83.360 63.904 1.00 215.70 360 GLU A C 1
ATOM 2797 O O . GLU A 1 360 ? 110.242 82.850 63.066 1.00 215.70 360 GLU A O 1
ATOM 2803 N N . LEU A 1 361 ? 110.555 84.110 64.912 1.00 204.45 361 LEU A N 1
ATOM 2804 C CA . LEU A 1 361 ? 109.149 84.438 65.104 1.00 204.45 361 LEU A CA 1
ATOM 2805 C C . LEU A 1 361 ? 108.976 85.948 65.051 1.00 204.45 361 LEU A C 1
ATOM 2806 O O . LEU A 1 361 ? 109.726 86.685 65.699 1.00 204.45 361 LEU A O 1
ATOM 2811 N N . GLN A 1 362 ? 107.992 86.401 64.283 1.00 196.29 362 GLN A N 1
ATOM 2812 C CA . GLN A 1 362 ? 107.725 87.822 64.138 1.00 196.29 362 GLN A CA 1
ATOM 2813 C C . GLN A 1 362 ? 106.699 88.285 65.169 1.00 196.29 362 GLN A C 1
ATOM 2814 O O . GLN A 1 362 ? 106.057 87.485 65.853 1.00 196.29 362 GLN A O 1
ATOM 2820 N N . ALA A 1 363 ? 106.554 89.603 65.276 1.00 206.25 363 ALA A N 1
ATOM 2821 C CA . ALA A 1 363 ? 105.654 90.186 66.260 1.00 206.25 363 ALA A CA 1
ATOM 2822 C C . ALA A 1 363 ? 104.205 89.827 65.954 1.00 206.25 363 ALA A C 1
ATOM 2823 O O . ALA A 1 363 ? 103.820 89.620 64.800 1.00 206.25 363 ALA A O 1
ATOM 2825 N N . GLY A 1 364 ? 103.401 89.756 67.009 1.00 194.86 364 GLY A N 1
ATOM 2826 C CA . GLY A 1 364 ? 101.996 89.418 66.864 1.00 194.86 364 GLY A CA 1
ATOM 2827 C C . GLY A 1 364 ? 101.737 88.001 66.402 1.00 194.86 364 GLY A C 1
ATOM 2828 O O . GLY A 1 364 ? 100.846 87.776 65.573 1.00 194.86 364 GLY A O 1
ATOM 2829 N N . ASP A 1 365 ? 102.495 87.036 66.917 1.00 190.87 365 ASP A N 1
ATOM 2830 C CA . ASP A 1 365 ? 102.287 85.633 66.596 1.00 190.87 365 ASP A CA 1
ATOM 2831 C C . ASP A 1 365 ? 102.494 84.803 67.854 1.00 190.87 365 ASP A C 1
ATOM 2832 O O . ASP A 1 365 ? 103.153 85.230 68.803 1.00 190.87 365 ASP A O 1
ATOM 2837 N N . ILE A 1 366 ? 101.923 83.603 67.846 1.00 175.50 366 ILE A N 1
ATOM 2838 C CA . ILE A 1 366 ? 101.958 82.706 68.994 1.00 175.50 366 ILE A CA 1
ATOM 2839 C C . ILE A 1 366 ? 103.052 81.671 68.781 1.00 175.50 366 ILE A C 1
ATOM 2840 O O . ILE A 1 366 ? 103.072 80.977 67.757 1.00 175.50 366 ILE A O 1
ATOM 2845 N N . GLY A 1 367 ? 103.961 81.569 69.746 1.00 165.66 367 GLY A N 1
ATOM 2846 C CA . GLY A 1 367 ? 105.001 80.561 69.714 1.00 165.66 367 GLY A CA 1
ATOM 2847 C C . GLY A 1 367 ? 104.941 79.655 70.925 1.00 165.66 367 GLY A C 1
ATOM 2848 O O . GLY A 1 367 ? 103.965 79.688 71.678 1.00 165.66 367 GLY A O 1
ATOM 2849 N N . ALA A 1 368 ? 105.976 78.842 71.128 1.00 158.21 368 ALA A N 1
ATOM 2850 C CA . ALA A 1 368 ? 106.010 77.938 72.269 1.00 158.21 368 ALA A CA 1
ATOM 2851 C C . ALA A 1 368 ? 107.452 77.562 72.566 1.00 158.21 368 ALA A C 1
ATOM 2852 O O . ALA A 1 368 ? 108.213 77.245 71.648 1.00 158.21 368 ALA A O 1
ATOM 2854 N N . ALA A 1 369 ? 107.817 77.595 73.844 1.00 141.68 369 ALA A N 1
ATOM 2855 C CA . ALA A 1 369 ? 109.141 77.206 74.300 1.00 141.68 369 ALA A CA 1
ATOM 2856 C C . ALA A 1 369 ? 109.016 76.141 75.381 1.00 141.68 369 ALA A C 1
ATOM 2857 O O . ALA A 1 369 ? 107.950 75.950 75.973 1.00 141.68 369 ALA A O 1
ATOM 2859 N N . VAL A 1 370 ? 110.123 75.442 75.635 1.00 142.90 370 VAL A N 1
ATOM 2860 C CA . VAL A 1 370 ? 110.145 74.332 76.577 1.00 142.90 370 VAL A CA 1
ATOM 2861 C C . VAL A 1 370 ? 111.335 74.485 77.514 1.00 142.90 370 VAL A C 1
ATOM 2862 O O . VAL A 1 370 ? 112.259 75.263 77.268 1.00 142.90 370 VAL A O 1
ATOM 2866 N N . LYS A 1 371 ? 111.295 73.714 78.604 1.00 157.40 371 LYS A N 1
ATOM 2867 C CA . LYS A 1 371 ? 112.380 73.654 79.586 1.00 157.40 371 LYS A CA 1
ATOM 2868 C C . LYS A 1 371 ? 112.703 75.031 80.161 1.00 157.40 371 LYS A C 1
ATOM 2869 O O . LYS A 1 371 ? 113.868 75.387 80.348 1.00 157.40 371 LYS A O 1
ATOM 2875 N N . LEU A 1 372 ? 111.668 75.812 80.444 1.00 177.15 372 LEU A N 1
ATOM 2876 C CA . LEU A 1 372 ? 111.853 77.106 81.081 1.00 177.15 372 LEU A CA 1
ATOM 2877 C C . LEU A 1 372 ? 112.020 76.933 82.587 1.00 177.15 372 LEU A C 1
ATOM 2878 O O . LEU A 1 372 ? 111.644 75.912 83.167 1.00 177.15 372 LEU A O 1
ATOM 2883 N N . LYS A 1 373 ? 112.598 77.954 83.220 1.00 218.40 373 LYS A N 1
ATOM 2884 C CA . LYS A 1 373 ? 112.900 77.909 84.644 1.00 218.40 373 LYS A CA 1
ATOM 2885 C C . LYS A 1 373 ? 112.104 78.932 85.444 1.00 218.40 373 LYS A C 1
ATOM 2886 O O . LYS A 1 373 ? 111.412 78.567 86.399 1.00 218.40 373 LYS A O 1
ATOM 2892 N N . ASP A 1 374 ? 112.181 80.210 85.084 1.00 232.50 374 ASP A N 1
ATOM 2893 C CA . ASP A 1 374 ? 111.566 81.285 85.854 1.00 232.50 374 ASP A CA 1
ATOM 2894 C C . ASP A 1 374 ? 110.489 82.002 85.049 1.00 232.50 374 ASP A C 1
ATOM 2895 O O . ASP A 1 374 ? 110.380 83.229 85.079 1.00 232.50 374 ASP A O 1
ATOM 2900 N N . VAL A 1 375 ? 109.677 81.244 84.319 1.00 208.62 375 VAL A N 1
ATOM 2901 C CA . VAL A 1 375 ? 108.563 81.792 83.555 1.00 208.62 375 VAL A CA 1
ATOM 2902 C C . VAL A 1 375 ? 107.284 81.138 84.053 1.00 208.62 375 VAL A C 1
ATOM 2903 O O . VAL A 1 375 ? 107.154 79.908 84.015 1.00 208.62 375 VAL A O 1
ATOM 2907 N N . LYS A 1 376 ? 106.344 81.956 84.513 1.00 196.90 376 LYS A N 1
ATOM 2908 C CA . LYS A 1 376 ? 105.057 81.495 85.009 1.00 196.90 376 LYS A CA 1
ATOM 2909 C C . LYS A 1 376 ? 103.937 82.164 84.225 1.00 196.90 376 LYS A C 1
ATOM 2910 O O . LYS A 1 376 ? 104.168 83.039 83.387 1.00 196.90 376 LYS A O 1
ATOM 2916 N N . THR A 1 377 ? 102.709 81.731 84.501 1.00 182.74 377 THR A N 1
ATOM 2917 C CA . THR A 1 377 ? 101.547 82.328 83.860 1.00 182.74 377 THR A CA 1
ATOM 2918 C C . THR A 1 377 ? 101.433 83.799 84.238 1.00 182.74 377 THR A C 1
ATOM 2919 O O . THR A 1 377 ? 101.515 84.160 85.415 1.00 182.74 377 THR A O 1
ATOM 2923 N N . GLY A 1 378 ? 101.249 84.649 83.230 1.00 180.03 378 GLY A N 1
ATOM 2924 C CA . GLY A 1 378 ? 101.184 86.076 83.424 1.00 180.03 378 GLY A CA 1
ATOM 2925 C C . GLY A 1 378 ? 102.526 86.773 83.435 1.00 180.03 378 GLY A C 1
ATOM 2926 O O . GLY A 1 378 ? 102.574 87.997 83.275 1.00 180.03 378 GLY A O 1
ATOM 2927 N N . ASN A 1 379 ? 103.614 86.032 83.626 1.00 195.67 379 ASN A N 1
ATOM 2928 C CA . ASN A 1 379 ? 104.942 86.617 83.523 1.00 195.67 379 ASN A CA 1
ATOM 2929 C C . ASN A 1 379 ? 105.236 86.999 82.080 1.00 195.67 379 ASN A C 1
ATOM 2930 O O . ASN A 1 379 ? 104.840 86.303 81.141 1.00 195.67 379 ASN A O 1
ATOM 2935 N N . THR A 1 380 ? 105.930 88.117 81.905 1.00 204.19 380 THR A N 1
ATOM 2936 C CA . THR A 1 380 ? 106.348 88.582 80.593 1.00 204.19 380 THR A CA 1
ATOM 2937 C C . THR A 1 380 ? 107.864 88.721 80.564 1.00 204.19 380 THR A C 1
ATOM 2938 O O . THR A 1 380 ? 108.479 89.158 81.542 1.00 204.19 380 THR A O 1
ATOM 2942 N N . LEU A 1 381 ? 108.464 88.313 79.451 1.00 208.55 381 LEU A N 1
ATOM 2943 C CA . LEU A 1 381 ? 109.906 88.371 79.264 1.00 208.55 381 LEU A CA 1
ATOM 2944 C C . LEU A 1 381 ? 110.227 89.384 78.177 1.00 208.55 381 LEU A C 1
ATOM 2945 O O . LEU A 1 381 ? 109.565 89.415 77.135 1.00 208.55 381 LEU A O 1
ATOM 2950 N N . ASN A 1 382 ? 111.241 90.208 78.424 1.00 226.48 382 ASN A N 1
ATOM 2951 C CA . ASN A 1 382 ? 111.569 91.314 77.542 1.00 226.48 382 ASN A CA 1
ATOM 2952 C C . ASN A 1 382 ? 113.081 91.437 77.417 1.00 226.48 382 ASN A C 1
ATOM 2953 O O . ASN A 1 382 ? 113.843 90.702 78.049 1.00 226.48 382 ASN A O 1
ATOM 2958 N N . GLY A 1 383 ? 113.509 92.379 76.581 1.00 241.72 383 GLY A N 1
ATOM 2959 C CA . GLY A 1 383 ? 114.919 92.646 76.378 1.00 241.72 383 GLY A CA 1
ATOM 2960 C C . GLY A 1 383 ? 115.498 93.546 77.448 1.00 241.72 383 GLY A C 1
ATOM 2961 O O . GLY A 1 383 ? 114.967 93.659 78.559 1.00 241.72 383 GLY A O 1
ATOM 2962 N N . LYS A 1 384 ? 116.608 94.200 77.108 1.00 254.45 384 LYS A N 1
ATOM 2963 C CA . LYS A 1 384 ? 117.287 95.095 78.036 1.00 254.45 384 LYS A CA 1
ATOM 2964 C C . LYS A 1 384 ? 116.736 96.515 77.984 1.00 254.45 384 LYS A C 1
ATOM 2965 O O . LYS A 1 384 ? 116.675 97.193 79.016 1.00 254.45 384 LYS A O 1
ATOM 2971 N N . ASP A 1 385 ? 116.330 96.980 76.803 1.00 263.08 385 ASP A N 1
ATOM 2972 C CA . ASP A 1 385 ? 115.845 98.342 76.633 1.00 263.08 385 ASP A CA 1
ATOM 2973 C C . ASP A 1 385 ? 114.343 98.481 76.832 1.00 263.08 385 ASP A C 1
ATOM 2974 O O . ASP A 1 385 ? 113.876 99.581 77.145 1.00 263.08 385 ASP A O 1
ATOM 2979 N N . CYS A 1 386 ? 113.582 97.401 76.661 1.00 251.59 386 CYS A N 1
ATOM 2980 C CA . CYS A 1 386 ? 112.121 97.455 76.680 1.00 251.59 386 CYS A CA 1
ATOM 2981 C C . CYS A 1 386 ? 111.599 96.935 78.019 1.00 251.59 386 CYS A C 1
ATOM 2982 O O . CYS A 1 386 ? 111.317 95.753 78.203 1.00 251.59 386 CYS A O 1
ATOM 2985 N N . ASP A 1 387 ? 111.465 97.854 78.971 1.00 231.02 387 ASP A N 1
ATOM 2986 C CA . ASP A 1 387 ? 110.938 97.521 80.293 1.00 231.02 387 ASP A CA 1
ATOM 2987 C C . ASP A 1 387 ? 109.416 97.488 80.215 1.00 231.02 387 ASP A C 1
ATOM 2988 O O . ASP A 1 387 ? 108.756 98.528 80.250 1.00 231.02 387 ASP A O 1
ATOM 2993 N N . TYR A 1 388 ? 108.853 96.286 80.106 1.00 210.78 388 TYR A N 1
ATOM 2994 C CA . TYR A 1 388 ? 107.411 96.091 80.093 1.00 210.78 388 TYR A CA 1
ATOM 2995 C C . TYR A 1 388 ? 107.033 95.035 81.119 1.00 210.78 388 TYR A C 1
ATOM 2996 O O . TYR A 1 388 ? 107.754 94.051 81.302 1.00 210.78 388 TYR A O 1
ATOM 3005 N N . LYS A 1 389 ? 105.896 95.242 81.777 1.00 204.41 389 LYS A N 1
ATOM 3006 C CA . LYS A 1 389 ? 105.385 94.324 82.790 1.00 204.41 389 LYS A CA 1
ATOM 3007 C C . LYS A 1 389 ? 103.895 94.083 82.560 1.00 204.41 389 LYS A C 1
ATOM 3008 O O . LYS A 1 389 ? 103.072 94.201 83.469 1.00 204.41 389 LYS A O 1
ATOM 3014 N N . PHE A 1 390 ? 103.548 93.743 81.317 1.00 198.18 390 PHE A N 1
ATOM 3015 C CA . PHE A 1 390 ? 102.173 93.586 80.851 1.00 198.18 390 PHE A CA 1
ATOM 3016 C C . PHE A 1 390 ? 101.288 92.859 81.852 1.00 198.18 390 PHE A C 1
ATOM 3017 O O . PHE A 1 390 ? 101.577 91.727 82.254 1.00 198.18 390 PHE A O 1
ATOM 3025 N N . ASN A 1 391 ? 100.205 93.519 82.256 1.00 186.09 391 ASN A N 1
ATOM 3026 C CA . ASN A 1 391 ? 99.163 92.918 83.079 1.00 186.09 391 ASN A CA 1
ATOM 3027 C C . ASN A 1 391 ? 97.794 93.360 82.584 1.00 186.09 391 ASN A C 1
ATOM 3028 O O . ASN A 1 391 ? 96.909 93.713 83.370 1.00 186.09 391 ASN A O 1
ATOM 3033 N N . PHE A 1 392 ? 97.605 93.347 81.267 1.00 174.59 392 PHE A N 1
ATOM 3034 C CA . PHE A 1 392 ? 96.402 93.887 80.646 1.00 174.59 392 PHE A CA 1
ATOM 3035 C C . PHE A 1 392 ? 95.242 92.904 80.620 1.00 174.59 392 PHE A C 1
ATOM 3036 O O . PHE A 1 392 ? 94.166 93.260 80.128 1.00 174.59 392 PHE A O 1
ATOM 3044 N N . ILE A 1 393 ? 95.421 91.690 81.128 1.00 171.45 393 ILE A N 1
ATOM 3045 C CA . ILE A 1 393 ? 94.385 90.665 81.092 1.00 171.45 393 ILE A CA 1
ATOM 3046 C C . ILE A 1 393 ? 93.719 90.589 82.459 1.00 171.45 393 ILE A C 1
ATOM 3047 O O . ILE A 1 393 ? 94.397 90.596 83.495 1.00 171.45 393 ILE A O 1
ATOM 3052 N N . LYS A 1 394 ? 92.390 90.538 82.463 1.00 161.51 394 LYS A N 1
ATOM 3053 C CA . LYS A 1 394 ? 91.611 90.485 83.689 1.00 161.51 394 LYS A CA 1
ATOM 3054 C C . LYS A 1 394 ? 90.648 89.311 83.611 1.00 161.51 394 LYS A C 1
ATOM 3055 O O . LYS A 1 394 ? 90.041 89.064 82.565 1.00 161.51 394 LYS A O 1
ATOM 3061 N N . TYR A 1 395 ? 90.512 88.589 84.719 1.00 153.54 395 TYR A N 1
ATOM 3062 C CA . TYR A 1 395 ? 89.669 87.410 84.759 1.00 153.54 395 TYR A CA 1
ATOM 3063 C C . TYR A 1 395 ? 88.423 87.670 85.598 1.00 153.54 395 TYR A C 1
ATOM 3064 O O . TYR A 1 395 ? 88.456 88.471 86.537 1.00 153.54 395 TYR A O 1
ATOM 3073 N N . PRO A 1 396 ? 87.307 87.016 85.278 1.00 141.69 396 PRO A N 1
ATOM 3074 C CA . PRO A 1 396 ? 86.083 87.227 86.059 1.00 141.69 396 PRO A CA 1
ATOM 3075 C C . PRO A 1 396 ? 86.264 86.794 87.505 1.00 141.69 396 PRO A C 1
ATOM 3076 O O . PRO A 1 396 ? 87.033 85.881 87.813 1.00 141.69 396 PRO A O 1
ATOM 3080 N N . ASN A 1 397 ? 85.549 87.479 88.395 1.00 156.76 397 ASN A N 1
ATOM 3081 C CA . ASN A 1 397 ? 85.638 87.182 89.818 1.00 156.76 397 ASN A CA 1
ATOM 3082 C C . ASN A 1 397 ? 85.225 85.743 90.092 1.00 156.76 397 ASN A C 1
ATOM 3083 O O . ASN A 1 397 ? 84.286 85.222 89.484 1.00 156.76 397 ASN A O 1
ATOM 3088 N N . SER A 1 398 ? 85.943 85.098 91.008 1.00 150.56 398 SER A N 1
ATOM 3089 C CA . SER A 1 398 ? 85.650 83.714 91.352 1.00 150.56 398 SER A CA 1
ATOM 3090 C C . SER A 1 398 ? 84.250 83.603 91.937 1.00 150.56 398 SER A C 1
ATOM 3091 O O . SER A 1 398 ? 83.987 84.085 93.042 1.00 150.56 398 SER A O 1
ATOM 3094 N N . LYS A 1 399 ? 83.354 82.964 91.191 1.00 157.23 399 LYS A N 1
ATOM 3095 C CA . LYS A 1 399 ? 81.959 82.832 91.585 1.00 157.23 399 LYS A CA 1
ATOM 3096 C C . LYS A 1 399 ? 81.715 81.650 92.511 1.00 157.23 399 LYS A C 1
ATOM 3097 O O . LYS A 1 399 ? 80.573 81.435 92.928 1.00 157.23 399 LYS A O 1
ATOM 3103 N N . TYR A 1 400 ? 82.750 80.884 92.840 1.00 148.98 400 TYR A N 1
ATOM 3104 C CA . TYR A 1 400 ? 82.581 79.697 93.662 1.00 148.98 400 TYR A CA 1
ATOM 3105 C C . TYR A 1 400 ? 83.878 79.452 94.414 1.00 148.98 400 TYR A C 1
ATOM 3106 O O . TYR A 1 400 ? 84.947 79.911 94.005 1.00 148.98 400 TYR A O 1
ATOM 3115 N N . SER A 1 401 ? 83.773 78.725 95.523 1.00 141.20 401 SER A N 1
ATOM 3116 C CA . SER A 1 401 ? 84.945 78.453 96.342 1.00 141.20 401 SER A CA 1
ATOM 3117 C C . SER A 1 401 ? 84.701 77.210 97.181 1.00 141.20 401 SER A C 1
ATOM 3118 O O . SER A 1 401 ? 83.556 76.856 97.475 1.00 141.20 401 SER A O 1
ATOM 3121 N N . ARG A 1 402 ? 85.795 76.556 97.559 1.00 143.12 402 ARG A N 1
ATOM 3122 C CA . ARG A 1 402 ? 85.741 75.382 98.415 1.00 143.12 402 ARG A CA 1
ATOM 3123 C C . ARG A 1 402 ? 87.123 75.170 99.018 1.00 143.12 402 ARG A C 1
ATOM 3124 O O . ARG A 1 402 ? 88.136 75.592 98.455 1.00 143.12 402 ARG A O 1
ATOM 3132 N N . ALA A 1 403 ? 87.156 74.513 100.175 1.00 153.95 403 ALA A N 1
ATOM 3133 C CA . ALA A 1 403 ? 88.396 74.251 100.893 1.00 153.95 403 ALA A CA 1
ATOM 3134 C C . ALA A 1 403 ? 88.890 72.852 100.546 1.00 153.95 403 ALA A C 1
ATOM 3135 O O . ALA A 1 403 ? 88.112 71.892 100.566 1.00 153.95 403 ALA A O 1
ATOM 3137 N N . ILE A 1 404 ? 90.178 72.743 100.229 1.00 157.75 404 ILE A N 1
ATOM 3138 C CA . ILE A 1 404 ? 90.784 71.488 99.803 1.00 157.75 404 ILE A CA 1
ATOM 3139 C C . ILE A 1 404 ? 91.633 70.927 100.934 1.00 157.75 404 ILE A C 1
ATOM 3140 O O . ILE A 1 404 ? 92.165 71.666 101.772 1.00 157.75 404 ILE A O 1
ATOM 3145 N N . LYS A 1 405 ? 91.750 69.599 100.965 1.00 164.60 405 LYS A N 1
ATOM 3146 C CA . LYS A 1 405 ? 92.584 68.894 101.930 1.00 164.60 405 LYS A CA 1
ATOM 3147 C C . LYS A 1 405 ? 92.785 67.454 101.476 1.00 164.60 405 LYS A C 1
ATOM 3148 O O . LYS A 1 405 ? 91.824 66.795 101.058 1.00 164.60 405 LYS A O 1
ATOM 3154 N N . PRO A 1 406 ? 94.007 66.931 101.532 1.00 177.68 406 PRO A N 1
ATOM 3155 C CA . PRO A 1 406 ? 94.228 65.530 101.162 1.00 177.68 406 PRO A CA 1
ATOM 3156 C C . PRO A 1 406 ? 93.598 64.585 102.172 1.00 177.68 406 PRO A C 1
ATOM 3157 O O . PRO A 1 406 ? 93.292 64.954 103.308 1.00 177.68 406 PRO A O 1
ATOM 3161 N N . VAL A 1 407 ? 93.397 63.340 101.733 1.00 185.34 407 VAL A N 1
ATOM 3162 C CA . VAL A 1 407 ? 92.810 62.329 102.605 1.00 185.34 407 VAL A CA 1
ATOM 3163 C C . VAL A 1 407 ? 93.697 62.040 103.807 1.00 185.34 407 VAL A C 1
ATOM 3164 O O . VAL A 1 407 ? 93.201 61.605 104.851 1.00 185.34 407 VAL A O 1
ATOM 3168 N N . ASN A 1 408 ? 95.002 62.272 103.688 1.00 197.04 408 ASN A N 1
ATOM 3169 C CA . ASN A 1 408 ? 95.935 62.123 104.793 1.00 197.04 408 ASN A CA 1
ATOM 3170 C C . ASN A 1 408 ? 96.718 63.416 104.972 1.00 197.04 408 ASN A C 1
ATOM 3171 O O . ASN A 1 408 ? 97.225 63.985 104.001 1.00 197.04 408 ASN A O 1
ATOM 3176 N N . GLU A 1 409 ? 96.813 63.877 106.219 1.00 226.01 409 GLU A N 1
ATOM 3177 C CA . GLU A 1 409 ? 97.506 65.125 106.534 1.00 226.01 409 GLU A CA 1
ATOM 3178 C C . GLU A 1 409 ? 99.019 64.899 106.588 1.00 226.01 409 GLU A C 1
ATOM 3179 O O . GLU A 1 409 ? 99.694 65.175 107.579 1.00 226.01 409 GLU A O 1
ATOM 3185 N N . ALA A 1 410 ? 99.548 64.380 105.480 1.00 212.64 410 ALA A N 1
ATOM 3186 C CA . ALA A 1 410 ? 100.973 64.119 105.353 1.00 212.64 410 ALA A CA 1
ATOM 3187 C C . ALA A 1 410 ? 101.565 64.574 104.029 1.00 212.64 410 ALA A C 1
ATOM 3188 O O . ALA A 1 410 ? 102.785 64.482 103.859 1.00 212.64 410 ALA A O 1
ATOM 3190 N N . ASP A 1 411 ? 100.752 65.060 103.091 1.00 205.76 411 ASP A N 1
ATOM 3191 C CA . ASP A 1 411 ? 101.221 65.470 101.774 1.00 205.76 411 ASP A CA 1
ATOM 3192 C C . ASP A 1 411 ? 100.926 66.942 101.510 1.00 205.76 411 ASP A C 1
ATOM 3193 O O . ASP A 1 411 ? 100.673 67.335 100.371 1.00 205.76 411 ASP A O 1
ATOM 3198 N N . VAL A 1 412 ? 100.962 67.767 102.558 1.00 204.44 412 VAL A N 1
ATOM 3199 C CA . VAL A 1 412 ? 100.619 69.179 102.408 1.00 204.44 412 VAL A CA 1
ATOM 3200 C C . VAL A 1 412 ? 101.543 69.848 101.398 1.00 204.44 412 VAL A C 1
ATOM 3201 O O . VAL A 1 412 ? 101.107 70.674 100.586 1.00 204.44 412 VAL A O 1
ATOM 3205 N N . GLU A 1 413 ? 102.829 69.492 101.422 1.00 200.90 413 GLU A N 1
ATOM 3206 C CA . GLU A 1 413 ? 103.766 70.039 100.446 1.00 200.90 413 GLU A CA 1
ATOM 3207 C C . GLU A 1 413 ? 103.378 69.636 99.028 1.00 200.90 413 GLU A C 1
ATOM 3208 O O . GLU A 1 413 ? 103.517 70.429 98.089 1.00 200.90 413 GLU A O 1
ATOM 3214 N N . LYS A 1 414 ? 102.891 68.405 98.853 1.00 191.79 414 LYS A N 1
ATOM 3215 C CA . LYS A 1 414 ? 102.392 67.993 97.546 1.00 191.79 414 LYS A CA 1
ATOM 3216 C C . LYS A 1 414 ? 101.188 68.830 97.135 1.00 191.79 414 LYS A C 1
ATOM 3217 O O . LYS A 1 414 ? 101.063 69.226 95.969 1.00 191.79 414 LYS A O 1
ATOM 3223 N N . MET A 1 415 ? 100.286 69.106 98.078 1.00 202.94 415 MET A N 1
ATOM 3224 C CA . MET A 1 415 ? 99.190 70.022 97.791 1.00 202.94 415 MET A CA 1
ATOM 3225 C C . MET A 1 415 ? 99.717 71.351 97.272 1.00 202.94 415 MET A C 1
ATOM 3226 O O . MET A 1 415 ? 99.313 71.810 96.201 1.00 202.94 415 MET A O 1
ATOM 3231 N N . MET A 1 416 ? 100.655 71.965 97.998 1.00 212.13 416 MET A N 1
ATOM 3232 C CA . MET A 1 416 ? 101.200 73.243 97.546 1.00 212.13 416 MET A CA 1
ATOM 3233 C C . MET A 1 416 ? 101.775 73.130 96.139 1.00 212.13 416 MET A C 1
ATOM 3234 O O . MET A 1 416 ? 101.449 73.934 95.258 1.00 212.13 416 MET A O 1
ATOM 3239 N N . THR A 1 417 ? 102.599 72.109 95.899 1.00 179.36 417 THR A N 1
ATOM 3240 C CA . THR A 1 417 ? 103.302 72.002 94.624 1.00 179.36 417 THR A CA 1
ATOM 3241 C C . THR A 1 417 ? 102.331 71.821 93.462 1.00 179.36 417 THR A C 1
ATOM 3242 O O . THR A 1 417 ? 102.306 72.629 92.525 1.00 179.36 417 THR A O 1
ATOM 3246 N N . ILE A 1 418 ? 101.525 70.756 93.498 1.00 165.17 418 ILE A N 1
ATOM 3247 C CA . ILE A 1 418 ? 100.640 70.481 92.368 1.00 165.17 418 ILE A CA 1
ATOM 3248 C C . ILE A 1 418 ? 99.563 71.555 92.232 1.00 165.17 418 ILE A C 1
ATOM 3249 O O . ILE A 1 418 ? 99.163 71.901 91.114 1.00 165.17 418 ILE A O 1
ATOM 3254 N N . LEU A 1 419 ? 99.074 72.108 93.346 1.00 170.10 419 LEU A N 1
ATOM 3255 C CA . LEU A 1 419 ? 98.108 73.196 93.248 1.00 170.10 419 LEU A CA 1
ATOM 3256 C C . LEU A 1 419 ? 98.716 74.419 92.576 1.00 170.10 419 LEU A C 1
ATOM 3257 O O . LEU A 1 419 ? 98.057 75.072 91.762 1.00 170.10 419 LEU A O 1
ATOM 3262 N N . ASN A 1 420 ? 99.971 74.747 92.893 1.00 178.00 420 ASN A N 1
ATOM 3263 C CA . ASN A 1 420 ? 100.631 75.844 92.193 1.00 178.00 420 ASN A CA 1
ATOM 3264 C C . ASN A 1 420 ? 100.792 75.532 90.711 1.00 178.00 420 ASN A C 1
ATOM 3265 O O . ASN A 1 420 ? 100.571 76.402 89.856 1.00 178.00 420 ASN A O 1
ATOM 3270 N N . ARG A 1 421 ? 101.186 74.297 90.388 1.00 178.96 421 ARG A N 1
ATOM 3271 C CA . ARG A 1 421 ? 101.344 73.917 88.988 1.00 178.96 421 ARG A CA 1
ATOM 3272 C C . ARG A 1 421 ? 100.036 74.081 88.227 1.00 178.96 421 ARG A C 1
ATOM 3273 O O . ARG A 1 421 ? 100.020 74.602 87.106 1.00 178.96 421 ARG A O 1
ATOM 3281 N N . MET A 1 422 ? 98.926 73.654 88.828 1.00 183.66 422 MET A N 1
ATOM 3282 C CA . MET A 1 422 ? 97.624 73.860 88.207 1.00 183.66 422 MET A CA 1
ATOM 3283 C C . MET A 1 422 ? 97.260 75.339 88.148 1.00 183.66 422 MET A C 1
ATOM 3284 O O . MET A 1 422 ? 96.581 75.773 87.211 1.00 183.66 422 MET A O 1
ATOM 3289 N N . ARG A 1 423 ? 97.691 76.111 89.145 1.00 172.11 423 ARG A N 1
ATOM 3290 C CA . ARG A 1 423 ? 97.405 77.566 89.114 1.00 172.11 423 ARG A CA 1
ATOM 3291 C C . ARG A 1 423 ? 97.884 78.104 87.772 1.00 172.11 423 ARG A C 1
ATOM 3292 O O . ARG A 1 423 ? 97.096 78.771 87.082 1.00 172.11 423 ARG A O 1
ATOM 3300 N N . GLU A 1 424 ? 99.135 77.808 87.430 1.00 190.40 424 GLU A N 1
ATOM 3301 C CA . GLU A 1 424 ? 99.723 78.284 86.155 1.00 190.40 424 GLU A CA 1
ATOM 3302 C C . GLU A 1 424 ? 98.944 77.652 85.007 1.00 190.40 424 GLU A C 1
ATOM 3303 O O . GLU A 1 424 ? 98.773 78.313 83.970 1.00 190.40 424 GLU A O 1
ATOM 3309 N N . GLU A 1 425 ? 98.490 76.413 85.202 1.00 197.46 425 GLU A N 1
ATOM 3310 C CA . GLU A 1 425 ? 97.758 75.703 84.127 1.00 197.46 425 GLU A CA 1
ATOM 3311 C C . GLU A 1 425 ? 96.580 76.583 83.716 1.00 197.46 425 GLU A C 1
ATOM 3312 O O . GLU A 1 425 ? 96.310 76.680 82.506 1.00 197.46 425 GLU A O 1
ATOM 3318 N N . ASP A 1 426 ? 95.920 77.205 84.693 1.00 174.93 426 ASP A N 1
ATOM 3319 C CA . ASP A 1 426 ? 94.798 78.131 84.395 1.00 174.93 426 ASP A CA 1
ATOM 3320 C C . ASP A 1 426 ? 94.640 79.083 85.577 1.00 174.93 426 ASP A C 1
ATOM 3321 O O . ASP A 1 426 ? 94.164 78.634 86.631 1.00 174.93 426 ASP A O 1
ATOM 3326 N N . PRO A 1 427 ? 94.996 80.376 85.453 1.00 180.77 427 PRO A N 1
ATOM 3327 C CA . PRO A 1 427 ? 94.935 81.296 86.601 1.00 180.77 427 PRO A CA 1
ATOM 3328 C C . PRO A 1 427 ? 93.609 81.278 87.342 1.00 180.77 427 PRO A C 1
ATOM 3329 O O . PRO A 1 427 ? 93.553 81.754 88.482 1.00 180.77 427 PRO A O 1
ATOM 3333 N N . THR A 1 428 ? 92.541 80.753 86.736 1.00 179.14 428 THR A N 1
ATOM 3334 C CA . THR A 1 428 ? 91.247 80.724 87.409 1.00 179.14 428 THR A CA 1
ATOM 3335 C C . THR A 1 428 ? 91.270 79.895 88.684 1.00 179.14 428 THR A C 1
ATOM 3336 O O . THR A 1 428 ? 90.480 80.164 89.595 1.00 179.14 428 THR A O 1
ATOM 3340 N N . TRP A 1 429 ? 92.152 78.900 88.778 1.00 161.10 429 TRP A N 1
ATOM 3341 C CA . TRP A 1 429 ? 92.266 78.093 89.992 1.00 161.10 429 TRP A CA 1
ATOM 3342 C C . TRP A 1 429 ? 92.962 78.904 91.087 1.00 161.10 429 TRP A C 1
ATOM 3343 O O . TRP A 1 429 ? 94.084 78.620 91.504 1.00 161.10 429 TRP A O 1
ATOM 3354 N N . VAL A 1 430 ? 92.266 79.945 91.546 1.00 151.82 430 VAL A N 1
ATOM 3355 C CA . VAL A 1 430 ? 92.836 80.843 92.541 1.00 151.82 430 VAL A CA 1
ATOM 3356 C C . VAL A 1 430 ? 93.063 80.073 93.832 1.00 151.82 430 VAL A C 1
ATOM 3357 O O . VAL A 1 430 ? 92.115 79.584 94.459 1.00 151.82 430 VAL A O 1
ATOM 3361 N N . ILE A 1 431 ? 94.325 79.962 94.237 1.00 151.32 431 ILE A N 1
ATOM 3362 C CA . ILE A 1 431 ? 94.714 79.261 95.453 1.00 151.32 431 ILE A CA 1
ATOM 3363 C C . ILE A 1 431 ? 95.070 80.297 96.509 1.00 151.32 431 ILE A C 1
ATOM 3364 O O . ILE A 1 431 ? 95.763 81.280 96.219 1.00 151.32 431 ILE A O 1
ATOM 3369 N N . GLU A 1 432 ? 94.572 80.092 97.725 1.00 175.58 432 GLU A N 1
ATOM 3370 C CA . GLU A 1 432 ? 94.822 81.007 98.826 1.00 175.58 432 GLU A CA 1
ATOM 3371 C C . GLU A 1 432 ? 94.950 80.210 100.114 1.00 175.58 432 GLU A C 1
ATOM 3372 O O . GLU A 1 432 ? 94.283 79.189 100.300 1.00 175.58 432 GLU A O 1
ATOM 3378 N N . GLN A 1 433 ? 95.816 80.691 101.005 1.00 182.00 433 GLN A N 1
ATOM 3379 C CA . GLN A 1 433 ? 96.057 80.062 102.303 1.00 182.00 433 GLN A CA 1
ATOM 3380 C C . GLN A 1 433 ? 95.749 81.097 103.380 1.00 182.00 433 GLN A C 1
ATOM 3381 O O . GLN A 1 433 ? 96.628 81.860 103.789 1.00 182.00 433 GLN A O 1
ATOM 3387 N N . SER A 1 434 ? 94.499 81.121 103.835 1.00 172.68 434 SER A N 1
ATOM 3388 C CA . SER A 1 434 ? 94.094 82.033 104.899 1.00 172.68 434 SER A CA 1
ATOM 3389 C C . SER A 1 434 ? 94.734 81.584 106.206 1.00 172.68 434 SER A C 1
ATOM 3390 O O . SER A 1 434 ? 94.300 80.599 106.812 1.00 172.68 434 SER A O 1
ATOM 3393 N N . LYS A 1 435 ? 95.771 82.305 106.638 1.00 170.81 435 LYS A N 1
ATOM 3394 C CA . LYS A 1 435 ? 96.512 81.901 107.828 1.00 170.81 435 LYS A CA 1
ATOM 3395 C C . LYS A 1 435 ? 95.628 81.929 109.068 1.00 170.81 435 LYS A C 1
ATOM 3396 O O . LYS A 1 435 ? 95.704 81.031 109.915 1.00 170.81 435 LYS A O 1
ATOM 3402 N N . GLU A 1 436 ? 94.784 82.955 109.194 1.00 168.29 436 GLU A N 1
ATOM 3403 C CA . GLU A 1 436 ? 93.885 83.032 110.339 1.00 168.29 436 GLU A CA 1
ATOM 3404 C C . GLU A 1 436 ? 92.853 81.911 110.323 1.00 168.29 436 GLU A C 1
ATOM 3405 O O . GLU A 1 436 ? 92.422 81.454 111.386 1.00 168.29 436 GLU A O 1
ATOM 3411 N N . LEU A 1 437 ? 92.449 81.455 109.137 1.00 162.58 437 LEU A N 1
ATOM 3412 C CA . LEU A 1 437 ? 91.471 80.383 109.028 1.00 162.58 437 LEU A CA 1
ATOM 3413 C C . LEU A 1 437 ? 92.096 78.996 109.080 1.00 162.58 437 LEU A C 1
ATOM 3414 O O . LEU A 1 437 ? 91.362 78.013 109.225 1.00 162.58 437 LEU A O 1
ATOM 3419 N N . LYS A 1 438 ? 93.420 78.896 108.959 1.00 168.02 438 LYS A N 1
ATOM 3420 C CA . LYS A 1 438 ? 94.140 77.623 108.952 1.00 168.02 438 LYS A CA 1
ATOM 3421 C C . LYS A 1 438 ? 93.647 76.682 107.858 1.00 168.02 438 LYS A C 1
ATOM 3422 O O . LYS A 1 438 ? 93.775 75.460 107.983 1.00 168.02 438 LYS A O 1
ATOM 3428 N N . GLN A 1 439 ? 93.084 77.227 106.783 1.00 166.39 439 GLN A N 1
ATOM 3429 C CA . GLN A 1 439 ? 92.546 76.428 105.694 1.00 166.39 439 GLN A CA 1
ATOM 3430 C C . GLN A 1 439 ? 93.084 76.934 104.365 1.00 166.39 439 GLN A C 1
ATOM 3431 O O . GLN A 1 439 ? 93.252 78.139 104.161 1.00 166.39 439 GLN A O 1
ATOM 3437 N N . THR A 1 440 ? 93.352 75.996 103.461 1.00 153.13 440 THR A N 1
ATOM 3438 C CA . THR A 1 440 ? 93.787 76.320 102.110 1.00 153.13 440 THR A CA 1
ATOM 3439 C C . THR A 1 440 ? 92.555 76.498 101.231 1.00 153.13 440 THR A C 1
ATOM 3440 O O . THR A 1 440 ? 91.798 75.546 101.015 1.00 153.13 440 THR A O 1
ATOM 3444 N N . LEU A 1 441 ? 92.359 77.711 100.726 1.00 144.69 441 LEU A N 1
ATOM 3445 C CA . LEU A 1 441 ? 91.156 78.067 99.989 1.00 144.69 441 LEU A CA 1
ATOM 3446 C C . LEU A 1 441 ? 91.401 77.935 98.493 1.00 144.69 441 LEU A C 1
ATOM 3447 O O . LEU A 1 441 ? 92.415 78.419 97.979 1.00 144.69 441 LEU A O 1
ATOM 3452 N N . VAL A 1 442 ? 90.472 77.281 97.803 1.00 135.67 442 VAL A N 1
ATOM 3453 C CA . VAL A 1 442 ? 90.518 77.117 96.357 1.00 135.67 442 VAL A CA 1
ATOM 3454 C C . VAL A 1 442 ? 89.303 77.813 95.766 1.00 135.67 442 VAL A C 1
ATOM 3455 O O . VAL A 1 442 ? 88.167 77.537 96.170 1.00 135.67 442 VAL A O 1
ATOM 3459 N N . HIS A 1 443 ? 89.539 78.711 94.816 1.00 136.40 443 HIS A N 1
ATOM 3460 C CA . HIS A 1 443 ? 88.483 79.486 94.183 1.00 136.40 443 HIS A CA 1
ATOM 3461 C C . HIS A 1 443 ? 88.386 79.101 92.715 1.00 136.40 443 HIS A C 1
ATOM 3462 O O . HIS A 1 443 ? 89.390 79.122 91.995 1.00 136.40 443 HIS A O 1
ATOM 3469 N N . GLY A 1 444 ? 87.181 78.747 92.276 1.00 146.91 444 GLY A N 1
ATOM 3470 C CA . GLY A 1 444 ? 86.969 78.348 90.900 1.00 146.91 444 GLY A CA 1
ATOM 3471 C C . GLY A 1 444 ? 85.905 79.161 90.195 1.00 146.91 444 GLY A C 1
ATOM 3472 O O . GLY A 1 444 ? 85.781 80.368 90.422 1.00 146.91 444 GLY A O 1
ATOM 3473 N N . GLN A 1 445 ? 85.129 78.507 89.329 1.00 146.20 445 GLN A N 1
ATOM 3474 C CA . GLN A 1 445 ? 84.053 79.164 88.599 1.00 146.20 445 GLN A CA 1
ATOM 3475 C C . GLN A 1 445 ? 82.738 78.402 88.691 1.00 146.20 445 GLN A C 1
ATOM 3476 O O . GLN A 1 445 ? 81.750 78.818 88.075 1.00 146.20 445 GLN A O 1
ATOM 3482 N N . GLY A 1 446 ? 82.696 77.310 89.438 1.00 163.85 446 GLY A N 1
ATOM 3483 C CA . GLY A 1 446 ? 81.487 76.523 89.559 1.00 163.85 446 GLY A CA 1
ATOM 3484 C C . GLY A 1 446 ? 81.798 75.131 90.054 1.00 163.85 446 GLY A C 1
ATOM 3485 O O . GLY A 1 446 ? 82.953 74.747 90.234 1.00 163.85 446 GLY A O 1
ATOM 3486 N N . GLU A 1 447 ? 80.725 74.370 90.276 1.00 171.23 447 GLU A N 1
ATOM 3487 C CA . GLU A 1 447 ? 80.876 73.005 90.771 1.00 171.23 447 GLU A CA 1
ATOM 3488 C C . GLU A 1 447 ? 81.627 72.135 89.771 1.00 171.23 447 GLU A C 1
ATOM 3489 O O . GLU A 1 447 ? 82.503 71.351 90.154 1.00 171.23 447 GLU A O 1
ATOM 3495 N N . PHE A 1 448 ? 81.295 72.256 88.484 1.00 165.74 448 PHE A N 1
ATOM 3496 C CA . PHE A 1 448 ? 81.958 71.444 87.471 1.00 165.74 448 PHE A CA 1
ATOM 3497 C C . PHE A 1 448 ? 83.435 71.792 87.347 1.00 165.74 448 PHE A C 1
ATOM 3498 O O . PHE A 1 448 ? 84.254 70.914 87.060 1.00 165.74 448 PHE A O 1
ATOM 3506 N N . HIS A 1 449 ? 83.792 73.059 87.554 1.00 155.05 449 HIS A N 1
ATOM 3507 C CA . HIS A 1 449 ? 85.194 73.459 87.506 1.00 155.05 449 HIS A CA 1
ATOM 3508 C C . HIS A 1 449 ? 85.997 72.741 88.588 1.00 155.05 449 HIS A C 1
ATOM 3509 O O . HIS A 1 449 ? 87.057 72.155 88.321 1.00 155.05 449 HIS A O 1
ATOM 3516 N N . LEU A 1 450 ? 85.482 72.746 89.817 1.00 162.89 450 LEU A N 1
ATOM 3517 C CA . LEU A 1 450 ? 86.158 72.048 90.902 1.00 162.89 450 LEU A CA 1
ATOM 3518 C C . LEU A 1 450 ? 86.135 70.541 90.694 1.00 162.89 450 LEU A C 1
ATOM 3519 O O . LEU A 1 450 ? 87.078 69.852 91.093 1.00 162.89 450 LEU A O 1
ATOM 3524 N N . ARG A 1 451 ? 85.078 70.012 90.073 1.00 156.74 451 ARG A N 1
ATOM 3525 C CA . ARG A 1 451 ? 85.068 68.596 89.719 1.00 156.74 451 ARG A CA 1
ATOM 3526 C C . ARG A 1 451 ? 86.187 68.271 88.738 1.00 156.74 451 ARG A C 1
ATOM 3527 O O . ARG A 1 451 ? 86.845 67.230 88.852 1.00 156.74 451 ARG A O 1
ATOM 3535 N N . THR A 1 452 ? 86.405 69.149 87.758 1.00 155.29 452 THR A N 1
ATOM 3536 C CA . THR A 1 452 ? 87.491 68.957 86.803 1.00 155.29 452 THR A CA 1
ATOM 3537 C C . THR A 1 452 ? 88.841 68.957 87.506 1.00 155.29 452 THR A C 1
ATOM 3538 O O . THR A 1 452 ? 89.698 68.105 87.236 1.00 155.29 452 THR A O 1
ATOM 3542 N N . LEU A 1 453 ? 89.051 69.915 88.412 1.00 152.57 453 LEU A N 1
ATOM 3543 C CA . LEU A 1 453 ? 90.305 69.931 89.161 1.00 152.57 453 LEU A CA 1
ATOM 3544 C C . LEU A 1 453 ? 90.460 68.669 90.000 1.00 152.57 453 LEU A C 1
ATOM 3545 O O . LEU A 1 453 ? 91.558 68.107 90.096 1.00 152.57 453 LEU A O 1
ATOM 3550 N N . LYS A 1 454 ? 89.372 68.213 90.622 1.00 155.50 454 LYS A N 1
ATOM 3551 C CA . LYS A 1 454 ? 89.435 66.998 91.424 1.00 155.50 454 LYS A CA 1
ATOM 3552 C C . LYS A 1 454 ? 89.827 65.802 90.570 1.00 155.50 454 LYS A C 1
ATOM 3553 O O . LYS A 1 454 ? 90.649 64.979 90.984 1.00 155.50 454 LYS A O 1
ATOM 3559 N N . TRP A 1 455 ? 89.252 65.692 89.371 1.00 164.49 455 TRP A N 1
ATOM 3560 C CA . TRP A 1 455 ? 89.625 64.594 88.486 1.00 164.49 455 TRP A CA 1
ATOM 3561 C C . TRP A 1 455 ? 91.091 64.692 88.090 1.00 164.49 455 TRP A C 1
ATOM 3562 O O . TRP A 1 455 ? 91.803 63.683 88.063 1.00 164.49 455 TRP A O 1
ATOM 3573 N N . ARG A 1 456 ? 91.558 65.900 87.766 1.00 160.17 456 ARG A N 1
ATOM 3574 C CA . ARG A 1 456 ? 92.954 66.055 87.369 1.00 160.17 456 ARG A CA 1
ATOM 3575 C C . ARG A 1 456 ? 93.901 65.693 88.503 1.00 160.17 456 ARG A C 1
ATOM 3576 O O . ARG A 1 456 ? 95.004 65.193 88.258 1.00 160.17 456 ARG A O 1
ATOM 3584 N N . LEU A 1 457 ? 93.495 65.941 89.747 1.00 178.08 457 LEU A N 1
ATOM 3585 C CA . LEU A 1 457 ? 94.315 65.518 90.878 1.00 178.08 457 LEU A CA 1
ATOM 3586 C C . LEU A 1 457 ? 94.264 64.007 91.071 1.00 178.08 457 LEU A C 1
ATOM 3587 O O . LEU A 1 457 ? 95.296 63.372 91.316 1.00 178.08 457 LEU A O 1
ATOM 3592 N N . GLU A 1 458 ? 93.075 63.413 90.961 1.00 186.30 458 GLU A N 1
ATOM 3593 C CA . GLU A 1 458 ? 92.907 62.006 91.314 1.00 186.30 458 GLU A CA 1
ATOM 3594 C C . GLU A 1 458 ? 93.469 61.065 90.255 1.00 186.30 458 GLU A C 1
ATOM 3595 O O . GLU A 1 458 ? 94.070 60.040 90.594 1.00 186.30 458 GLU A O 1
ATOM 3601 N N . ASN A 1 459 ? 93.283 61.381 88.975 1.00 183.66 459 ASN A N 1
ATOM 3602 C CA . ASN A 1 459 ? 93.612 60.450 87.902 1.00 183.66 459 ASN A CA 1
ATOM 3603 C C . ASN A 1 459 ? 94.909 60.782 87.179 1.00 183.66 459 ASN A C 1
ATOM 3604 O O . ASN A 1 459 ? 95.664 59.870 86.828 1.00 183.66 459 ASN A O 1
ATOM 3609 N N . ASN A 1 460 ? 95.190 62.063 86.937 1.00 200.67 460 ASN A N 1
ATOM 3610 C CA . ASN A 1 460 ? 96.392 62.418 86.189 1.00 200.67 460 ASN A CA 1
ATOM 3611 C C . ASN A 1 460 ? 97.651 62.167 87.009 1.00 200.67 460 ASN A C 1
ATOM 3612 O O . ASN A 1 460 ? 98.707 61.843 86.453 1.00 200.67 460 ASN A O 1
ATOM 3617 N N . GLU A 1 461 ? 97.562 62.309 88.331 1.00 196.61 461 GLU A N 1
ATOM 3618 C CA . GLU A 1 461 ? 98.716 62.158 89.203 1.00 196.61 461 GLU A CA 1
ATOM 3619 C C . GLU A 1 461 ? 98.575 61.034 90.220 1.00 196.61 461 GLU A C 1
ATOM 3620 O O . GLU A 1 461 ? 99.571 60.687 90.866 1.00 196.61 461 GLU A O 1
ATOM 3626 N N . LYS A 1 462 ? 97.388 60.445 90.366 1.00 181.93 462 LYS A N 1
ATOM 3627 C CA . LYS A 1 462 ? 97.108 59.456 91.409 1.00 181.93 462 LYS A CA 1
ATOM 3628 C C . LYS A 1 462 ? 97.316 60.067 92.796 1.00 181.93 462 LYS A C 1
ATOM 3629 O O . LYS A 1 462 ? 98.133 59.610 93.598 1.00 181.93 462 LYS A O 1
ATOM 363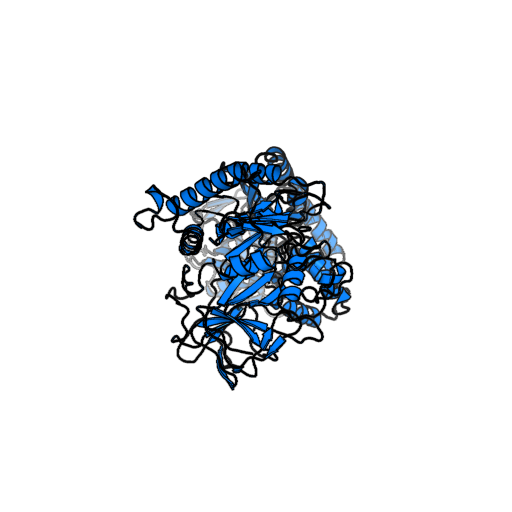5 N N . LEU A 1 463 ? 96.552 61.124 93.062 1.00 177.74 463 LEU A N 1
ATOM 3636 C CA . LEU A 1 463 ? 96.615 61.849 94.321 1.00 177.74 463 LEU A CA 1
ATOM 3637 C C . LEU A 1 463 ? 95.221 61.943 94.922 1.00 177.74 463 LEU A C 1
ATOM 3638 O O . LEU A 1 463 ? 94.239 62.180 94.214 1.00 177.74 463 LEU A O 1
ATOM 3643 N N . GLN A 1 464 ? 95.142 61.764 96.237 1.00 186.48 464 GLN A N 1
ATOM 3644 C CA . GLN A 1 464 ? 93.874 61.669 96.951 1.00 186.48 464 GLN A CA 1
ATOM 3645 C C . GLN A 1 464 ? 93.631 62.947 97.745 1.00 186.48 464 GLN A C 1
ATOM 3646 O O . GLN A 1 464 ? 94.440 63.311 98.604 1.00 186.48 464 GLN A O 1
ATOM 3652 N N . VAL A 1 465 ? 92.512 63.619 97.460 1.00 175.06 465 VAL A N 1
ATOM 3653 C CA . VAL A 1 465 ? 92.115 64.834 98.162 1.00 175.06 465 VAL A CA 1
ATOM 3654 C C . VAL A 1 465 ? 90.619 64.782 98.442 1.00 175.06 465 VAL A C 1
ATOM 3655 O O . VAL A 1 465 ? 89.881 63.983 97.863 1.00 175.06 465 VAL A O 1
ATOM 3659 N N . LYS A 1 466 ? 90.175 65.658 99.343 1.00 170.37 466 LYS A N 1
ATOM 3660 C CA . LYS A 1 466 ? 88.758 65.813 99.636 1.00 170.37 466 LYS A CA 1
ATOM 3661 C C . LYS A 1 466 ? 88.408 67.292 99.631 1.00 170.37 466 LYS A C 1
ATOM 3662 O O . LYS A 1 466 ? 89.264 68.150 99.862 1.00 170.37 466 LYS A O 1
ATOM 3668 N N . PHE A 1 467 ? 87.139 67.583 99.367 1.00 157.85 467 PHE A N 1
ATOM 3669 C CA . PHE A 1 467 ? 86.620 68.941 99.405 1.00 157.85 467 PHE A CA 1
ATOM 3670 C C . PHE A 1 467 ? 85.718 69.111 100.620 1.00 157.85 467 PHE A C 1
ATOM 3671 O O . PHE A 1 467 ? 84.795 68.320 100.835 1.00 157.85 467 PHE A O 1
ATOM 3679 N N . GLU A 1 468 ? 85.990 70.145 101.411 1.00 177.74 468 GLU A N 1
ATOM 3680 C CA . GLU A 1 468 ? 85.204 70.449 102.595 1.00 177.74 468 GLU A CA 1
ATOM 3681 C C . GLU A 1 468 ? 84.755 71.901 102.545 1.00 177.74 468 GLU A C 1
ATOM 3682 O O . GLU A 1 468 ? 85.460 72.773 102.032 1.00 177.74 468 GLU A O 1
ATOM 3688 N N . GLU A 1 469 ? 83.574 72.149 103.098 1.00 176.87 469 GLU A N 1
ATOM 3689 C CA . GLU A 1 469 ? 82.975 73.476 103.032 1.00 176.87 469 GLU A CA 1
ATOM 3690 C C . GLU A 1 469 ? 83.864 74.484 103.755 1.00 176.87 469 GLU A C 1
ATOM 3691 O O . GLU A 1 469 ? 84.289 74.228 104.887 1.00 176.87 469 GLU A O 1
ATOM 3697 N N . PRO A 1 470 ? 84.173 75.623 103.139 1.00 166.96 470 PRO A N 1
ATOM 3698 C CA . PRO A 1 470 ? 85.146 76.546 103.733 1.00 166.96 470 PRO A CA 1
ATOM 3699 C C . PRO A 1 470 ? 84.640 77.185 105.015 1.00 166.96 470 PRO A C 1
ATOM 3700 O O . PRO A 1 470 ? 83.442 77.413 105.198 1.00 166.96 470 PRO A O 1
ATOM 3704 N N . LYS A 1 471 ? 85.581 77.484 105.905 1.00 159.97 471 LYS A N 1
ATOM 3705 C CA . LYS A 1 471 ? 85.257 78.173 107.143 1.00 159.97 471 LYS A CA 1
ATOM 3706 C C . LYS A 1 471 ? 84.899 79.630 106.859 1.00 159.97 471 LYS A C 1
ATOM 3707 O O . LYS A 1 471 ? 85.279 80.205 105.835 1.00 159.97 471 LYS A O 1
ATOM 3713 N N . ILE A 1 472 ? 84.155 80.223 107.778 1.00 168.94 472 ILE A N 1
ATOM 3714 C CA . ILE A 1 472 ? 83.620 81.575 107.631 1.00 168.94 472 ILE A CA 1
ATOM 3715 C C . ILE A 1 472 ? 84.342 82.492 108.610 1.00 168.94 472 ILE A C 1
ATOM 3716 O O . ILE A 1 472 ? 84.510 82.125 109.779 1.00 168.94 472 ILE A O 1
ATOM 3721 N N . PRO A 1 473 ? 84.789 83.693 108.170 1.00 173.63 473 PRO A N 1
ATOM 3722 C CA . PRO A 1 473 ? 85.450 84.650 109.060 1.00 173.63 473 PRO A CA 1
ATOM 3723 C C . PRO A 1 473 ? 84.449 85.458 109.897 1.00 173.63 473 PRO A C 1
ATOM 3724 O O . PRO A 1 473 ? 83.883 86.399 109.377 1.00 173.63 473 PRO A O 1
ATOM 3728 N N . TYR A 1 474 ? 84.272 85.083 111.165 1.00 180.10 474 TYR A N 1
ATOM 3729 C CA . TYR A 1 474 ? 83.334 85.810 112.059 1.00 180.10 474 TYR A CA 1
ATOM 3730 C C . TYR A 1 474 ? 84.102 86.822 112.910 1.00 180.10 474 TYR A C 1
ATOM 3731 O O . TYR A 1 474 ? 85.211 86.501 113.369 1.00 180.10 474 TYR A O 1
ATOM 3740 N N . ARG A 1 475 ? 83.519 88.003 113.116 1.00 30.00 475 ARG A N 1
ATOM 3741 C CA . ARG A 1 475 ? 84.161 89.032 113.972 1.00 30.00 475 ARG A CA 1
ATOM 3742 C C . ARG A 1 475 ? 83.170 89.449 115.065 1.00 30.00 475 ARG A C 1
ATOM 3743 O O . ARG A 1 475 ? 82.020 89.784 114.719 1.00 30.00 475 ARG A O 1
ATOM 3751 N N . GLU A 1 476 ? 83.599 89.419 116.330 1.00 244.50 476 GLU A N 1
ATOM 3752 C CA . GLU A 1 476 ? 82.711 89.773 117.470 1.00 244.50 476 GLU A CA 1
ATOM 3753 C C . GLU A 1 476 ? 82.760 91.280 117.724 1.00 244.50 476 GLU A C 1
ATOM 3754 O O . GLU A 1 476 ? 83.487 91.975 116.991 1.00 244.50 476 GLU A O 1
ATOM 3760 N N . THR A 1 477 ? 82.023 91.755 118.733 1.00 229.88 477 THR A N 1
ATOM 3761 C CA . THR A 1 477 ? 82.004 93.203 119.072 1.00 229.88 477 THR A CA 1
ATOM 3762 C C . THR A 1 477 ? 81.106 93.445 120.287 1.00 229.88 477 THR A C 1
ATOM 3763 O O . THR A 1 477 ? 80.779 92.461 120.975 1.00 229.88 477 THR A O 1
ATOM 3767 N N . ILE A 1 478 ? 80.730 94.700 120.541 1.00 204.91 478 ILE A N 1
ATOM 3768 C CA . ILE A 1 478 ? 79.855 95.049 121.651 1.00 204.91 478 ILE A CA 1
ATOM 3769 C C . ILE A 1 478 ? 78.900 96.145 121.202 1.00 204.91 478 ILE A C 1
ATOM 3770 O O . ILE A 1 478 ? 79.144 96.859 120.228 1.00 204.91 478 ILE A O 1
ATOM 3775 N N . THR A 1 479 ? 77.804 96.269 121.932 1.00 191.92 479 THR A N 1
ATOM 3776 C CA . THR A 1 479 ? 76.791 97.280 121.649 1.00 191.92 479 THR A CA 1
ATOM 3777 C C . THR A 1 479 ? 76.450 98.136 122.858 1.00 191.92 479 THR A C 1
ATOM 3778 O O . THR A 1 479 ? 76.168 99.326 122.699 1.00 191.92 479 THR A O 1
ATOM 3782 N N . LYS A 1 480 ? 76.469 97.566 124.059 1.00 187.42 480 LYS A N 1
ATOM 3783 C CA . LYS A 1 480 ? 76.087 98.271 125.274 1.00 187.42 480 LYS A CA 1
ATOM 3784 C C . LYS A 1 480 ? 77.313 98.497 126.146 1.00 187.42 480 LYS A C 1
ATOM 3785 O O . LYS A 1 480 ? 78.073 97.560 126.412 1.00 187.42 480 LYS A O 1
ATOM 3791 N N . ALA A 1 481 ? 77.499 99.738 126.587 1.00 207.65 481 ALA A N 1
ATOM 3792 C CA . ALA A 1 481 ? 78.619 100.071 127.452 1.00 207.65 481 ALA A CA 1
ATOM 3793 C C . ALA A 1 481 ? 78.462 99.414 128.818 1.00 207.65 481 ALA A C 1
ATOM 3794 O O . ALA A 1 481 ? 77.350 99.164 129.291 1.00 207.65 481 ALA A O 1
ATOM 3796 N N . ALA A 1 482 ? 79.597 99.131 129.454 1.00 212.93 482 ALA A N 1
ATOM 3797 C CA . ALA A 1 482 ? 79.599 98.512 130.770 1.00 212.93 482 ALA A CA 1
ATOM 3798 C C . ALA A 1 482 ? 80.842 98.955 131.527 1.00 212.93 482 ALA A C 1
ATOM 3799 O O . ALA A 1 482 ? 81.833 99.389 130.936 1.00 212.93 482 ALA A O 1
ATOM 3801 N N . ARG A 1 483 ? 80.774 98.838 132.849 1.00 221.51 483 ARG A N 1
ATOM 3802 C CA . ARG A 1 483 ? 81.877 99.199 133.727 1.00 221.51 483 ARG A CA 1
ATOM 3803 C C . ARG A 1 483 ? 82.647 97.952 134.135 1.00 221.51 483 ARG A C 1
ATOM 3804 O O . ARG A 1 483 ? 82.055 96.950 134.546 1.00 221.51 483 ARG A O 1
ATOM 3812 N N . ALA A 1 484 ? 83.970 98.020 134.019 1.00 222.48 484 ALA A N 1
ATOM 3813 C CA . ALA A 1 484 ? 84.843 96.912 134.374 1.00 222.48 484 ALA A CA 1
ATOM 3814 C C . ALA A 1 484 ? 85.767 97.344 135.500 1.00 222.48 484 ALA A C 1
ATOM 3815 O O . ALA A 1 484 ? 86.483 98.342 135.372 1.00 222.48 484 ALA A O 1
ATOM 3817 N N . ASP A 1 485 ? 85.753 96.590 136.595 1.00 218.38 485 ASP A N 1
ATOM 3818 C CA . ASP A 1 485 ? 86.564 96.882 137.767 1.00 218.38 485 ASP A CA 1
ATOM 3819 C C . ASP A 1 485 ? 87.340 95.638 138.169 1.00 218.38 485 ASP A C 1
ATOM 3820 O O . ASP A 1 485 ? 86.793 94.532 138.172 1.00 218.38 485 ASP A O 1
ATOM 3825 N N . TYR A 1 486 ? 88.614 95.822 138.507 1.00 224.90 486 TYR A N 1
ATOM 3826 C CA . TYR A 1 486 ? 89.436 94.703 138.943 1.00 224.90 486 TYR A CA 1
ATOM 3827 C C . TYR A 1 486 ? 90.595 95.218 139.783 1.00 224.90 486 TYR A C 1
ATOM 3828 O O . TYR A 1 486 ? 91.073 96.338 139.590 1.00 224.90 486 TYR A O 1
ATOM 3837 N N . ARG A 1 487 ? 91.039 94.376 140.715 1.00 240.81 487 ARG A N 1
ATOM 3838 C CA . ARG A 1 487 ? 92.183 94.665 141.568 1.00 240.81 487 ARG A CA 1
ATOM 3839 C C . ARG A 1 487 ? 93.023 93.401 141.678 1.00 240.81 487 ARG A C 1
ATOM 3840 O O . ARG A 1 487 ? 92.478 92.312 141.879 1.00 240.81 487 ARG A O 1
ATOM 3848 N N . HIS A 1 488 ? 94.340 93.543 141.543 1.00 258.43 488 HIS A N 1
ATOM 3849 C CA . HIS A 1 488 ? 95.239 92.400 141.459 1.00 258.43 488 HIS A CA 1
ATOM 3850 C C . HIS A 1 488 ? 96.379 92.532 142.457 1.00 258.43 488 HIS A C 1
ATOM 3851 O O . HIS A 1 488 ? 96.906 93.628 142.671 1.00 258.43 488 HIS A O 1
ATOM 3858 N N . LYS A 1 489 ? 96.754 91.403 143.062 1.00 267.63 489 LYS A N 1
ATOM 3859 C CA . LYS A 1 489 ? 97.917 91.325 143.938 1.00 267.63 489 LYS A CA 1
ATOM 3860 C C . LYS A 1 489 ? 98.258 89.864 144.208 1.00 267.63 489 LYS A C 1
ATOM 3861 O O . LYS A 1 489 ? 97.411 89.104 144.691 1.00 267.63 489 LYS A O 1
ATOM 3867 N N . LYS A 1 490 ? 99.490 89.460 143.902 1.00 275.74 490 LYS A N 1
ATOM 3868 C CA . LYS A 1 490 ? 99.931 88.076 144.062 1.00 275.74 490 LYS A CA 1
ATOM 3869 C C . LYS A 1 490 ? 101.268 88.065 144.789 1.00 275.74 490 LYS A C 1
ATOM 3870 O O . LYS A 1 490 ? 102.297 88.422 144.207 1.00 275.74 490 LYS A O 1
ATOM 3876 N N . GLN A 1 491 ? 101.256 87.656 146.055 1.00 273.80 491 GLN A N 1
ATOM 3877 C CA . GLN A 1 491 ? 102.479 87.483 146.823 1.00 273.80 491 GLN A CA 1
ATOM 3878 C C . GLN A 1 491 ? 102.993 86.051 146.787 1.00 273.80 491 GLN A C 1
ATOM 3879 O O . GLN A 1 491 ? 103.999 85.750 147.438 1.00 273.80 491 GLN A O 1
ATOM 3885 N N . SER A 1 492 ? 102.329 85.164 146.041 1.00 303.38 492 SER A N 1
ATOM 3886 C CA . SER A 1 492 ? 102.740 83.765 145.993 1.00 303.38 492 SER A CA 1
ATOM 3887 C C . SER A 1 492 ? 104.058 83.582 145.252 1.00 303.38 492 SER A C 1
ATOM 3888 O O . SER A 1 492 ? 104.820 82.661 145.566 1.00 303.38 492 SER A O 1
ATOM 3891 N N . GLY A 1 493 ? 104.346 84.438 144.275 1.00 316.55 493 GLY A N 1
ATOM 3892 C CA . GLY A 1 493 ? 105.571 84.320 143.511 1.00 316.55 493 GLY A CA 1
ATOM 3893 C C . GLY A 1 493 ? 106.691 85.181 144.054 1.00 316.55 493 GLY A C 1
ATOM 3894 O O . GLY A 1 493 ? 107.237 84.899 145.125 1.00 316.55 493 GLY A O 1
ATOM 3895 N N . GLY A 1 494 ? 107.043 86.236 143.325 1.00 319.08 494 GLY A N 1
ATOM 3896 C CA . GLY A 1 494 ? 108.097 87.134 143.753 1.00 319.08 494 GLY A CA 1
ATOM 3897 C C . GLY A 1 494 ? 107.563 88.405 144.380 1.00 319.08 494 GLY A C 1
ATOM 3898 O O . GLY A 1 494 ? 107.177 88.411 145.553 1.00 319.08 494 GLY A O 1
ATOM 3899 N N . ALA A 1 495 ? 107.543 89.489 143.609 1.00 300.18 495 ALA A N 1
ATOM 3900 C CA . ALA A 1 495 ? 107.008 90.749 144.101 1.00 300.18 495 ALA A CA 1
ATOM 3901 C C . ALA A 1 495 ? 105.513 90.623 144.383 1.00 300.18 495 ALA A C 1
ATOM 3902 O O . ALA A 1 495 ? 104.858 89.650 144.000 1.00 300.18 495 ALA A O 1
ATOM 3904 N N . GLY A 1 496 ? 104.973 91.634 145.066 1.00 285.34 496 GLY A N 1
ATOM 3905 C CA . GLY A 1 496 ? 103.564 91.623 145.419 1.00 285.34 496 GLY A CA 1
ATOM 3906 C C . GLY A 1 496 ? 102.630 91.603 144.228 1.00 285.34 496 GLY A C 1
ATOM 3907 O O . GLY A 1 496 ? 101.468 91.208 144.372 1.00 285.34 496 GLY A O 1
ATOM 3908 N N . GLN A 1 497 ? 103.115 92.013 143.053 1.00 281.45 497 GLN A N 1
ATOM 3909 C CA . GLN A 1 497 ? 102.321 92.017 141.823 1.00 281.45 497 GLN A CA 1
ATOM 3910 C C . GLN A 1 497 ? 101.028 92.808 142.002 1.00 281.45 497 GLN A C 1
ATOM 3911 O O . GLN A 1 497 ? 99.956 92.391 141.560 1.00 281.45 497 GLN A O 1
ATOM 3917 N N . PHE A 1 498 ? 101.131 93.956 142.665 1.00 255.62 498 PHE A N 1
ATOM 3918 C CA . PHE A 1 498 ? 99.959 94.777 142.927 1.00 255.62 498 PHE A CA 1
ATOM 3919 C C . PHE A 1 498 ? 99.381 95.326 141.630 1.00 255.62 498 PHE A C 1
ATOM 3920 O O . PHE A 1 498 ? 100.111 95.772 140.741 1.00 255.62 498 PHE A O 1
ATOM 3928 N N . GLY A 1 499 ? 98.056 95.289 141.528 1.00 249.95 499 GLY A N 1
ATOM 3929 C CA . GLY A 1 499 ? 97.366 95.818 140.371 1.00 249.95 499 GLY A CA 1
ATOM 3930 C C . GLY A 1 499 ? 95.968 96.292 140.706 1.00 249.95 499 GLY A C 1
ATOM 3931 O O . GLY A 1 499 ? 95.282 95.688 141.536 1.00 249.95 499 GLY A O 1
ATOM 3932 N N . GLU A 1 500 ? 95.537 97.378 140.071 1.00 248.38 500 GLU A N 1
ATOM 3933 C CA . GLU A 1 500 ? 94.195 97.909 140.294 1.00 248.38 500 GLU A CA 1
ATOM 3934 C C . GLU A 1 500 ? 93.796 98.678 139.043 1.00 248.38 500 GLU A C 1
ATOM 3935 O O . GLU A 1 500 ? 94.347 99.750 138.776 1.00 248.38 500 GLU A O 1
ATOM 3941 N N . VAL A 1 501 ? 92.852 98.133 138.282 1.00 229.85 501 VAL A N 1
ATOM 3942 C CA . VAL A 1 501 ? 92.439 98.709 137.010 1.00 229.85 501 VAL A CA 1
ATOM 3943 C C . VAL A 1 501 ? 90.926 98.852 137.007 1.00 229.85 501 VAL A C 1
ATOM 3944 O O . VAL A 1 501 ? 90.204 97.885 137.277 1.00 229.85 501 VAL A O 1
ATOM 3948 N N . HIS A 1 502 ? 90.450 100.055 136.704 1.00 235.44 502 HIS A N 1
ATOM 3949 C CA . HIS A 1 502 ? 89.031 100.334 136.540 1.00 235.44 502 HIS A CA 1
ATOM 3950 C C . HIS A 1 502 ? 88.832 100.994 135.186 1.00 235.44 502 HIS A C 1
ATOM 3951 O O . HIS A 1 502 ? 89.449 102.024 134.899 1.00 235.44 502 HIS A O 1
ATOM 3958 N N . LEU A 1 503 ? 87.972 100.406 134.357 1.00 231.02 503 LEU A N 1
ATOM 3959 C CA . LEU A 1 503 ? 87.828 100.850 132.980 1.00 231.02 503 LEU A CA 1
ATOM 3960 C C . LEU A 1 503 ? 86.399 100.646 132.502 1.00 231.02 503 LEU A C 1
ATOM 3961 O O . LEU A 1 503 ? 85.634 99.859 133.065 1.00 231.02 503 LEU A O 1
ATOM 3966 N N . ILE A 1 504 ? 86.052 101.377 131.444 1.00 229.23 504 ILE A N 1
ATOM 3967 C CA . ILE A 1 504 ? 84.724 101.350 130.846 1.00 229.23 504 ILE A CA 1
ATOM 3968 C C . ILE A 1 504 ? 84.875 101.047 129.362 1.00 229.23 504 ILE A C 1
ATOM 3969 O O . ILE A 1 504 ? 85.696 101.669 128.679 1.00 229.23 504 ILE A O 1
ATOM 3974 N N . VAL A 1 505 ? 84.087 100.097 128.867 1.00 215.91 505 VAL A N 1
ATOM 3975 C CA . VAL A 1 505 ? 84.094 99.732 127.456 1.00 215.91 505 VAL A CA 1
ATOM 3976 C C . VAL A 1 505 ? 82.936 100.430 126.760 1.00 215.91 505 VAL A C 1
ATOM 3977 O O . VAL A 1 505 ? 81.935 100.798 127.385 1.00 215.91 505 VAL A O 1
ATOM 3981 N N . GLU A 1 506 ? 83.075 100.612 125.449 1.00 212.11 506 GLU A N 1
ATOM 3982 C CA . GLU A 1 506 ? 82.091 101.335 124.655 1.00 212.11 506 GLU A CA 1
ATOM 3983 C C . GLU A 1 506 ? 82.321 101.061 123.174 1.00 212.11 506 GLU A C 1
ATOM 3984 O O . GLU A 1 506 ? 83.458 101.167 122.698 1.00 212.11 506 GLU A O 1
ATOM 3990 N N . PRO A 1 507 ? 81.287 100.690 122.420 1.00 208.47 507 PRO A N 1
ATOM 3991 C CA . PRO A 1 507 ? 81.456 100.555 120.968 1.00 208.47 507 PRO A CA 1
ATOM 3992 C C . PRO A 1 507 ? 81.899 101.871 120.346 1.00 208.47 507 PRO A C 1
ATOM 3993 O O . PRO A 1 507 ? 81.446 102.949 120.735 1.00 208.47 507 PRO A O 1
ATOM 3997 N N . TYR A 1 508 ? 82.795 101.772 119.370 1.00 229.12 508 TYR A N 1
ATOM 3998 C CA . TYR A 1 508 ? 83.423 102.931 118.752 1.00 229.12 508 TYR A CA 1
ATOM 3999 C C . TYR A 1 508 ? 82.773 103.221 117.408 1.00 229.12 508 TYR A C 1
ATOM 4000 O O . TYR A 1 508 ? 82.481 102.297 116.641 1.00 229.12 508 TYR A O 1
ATOM 4009 N N . LYS A 1 509 ? 82.551 104.500 117.129 1.00 223.54 509 LYS A N 1
ATOM 4010 C CA . LYS A 1 509 ? 82.068 104.970 115.840 1.00 223.54 509 LYS A CA 1
ATOM 4011 C C . LYS A 1 509 ? 83.012 106.047 115.312 1.00 223.54 509 LYS A C 1
ATOM 4012 O O . LYS A 1 509 ? 83.949 106.470 115.991 1.00 223.54 509 LYS A O 1
ATOM 4018 N N . GLU A 1 510 ? 82.746 106.493 114.083 1.00 230.73 510 GLU A N 1
ATOM 4019 C CA . GLU A 1 510 ? 83.670 107.394 113.402 1.00 230.73 510 GLU A CA 1
ATOM 4020 C C . GLU A 1 510 ? 83.789 108.737 114.116 1.00 230.73 510 GLU A C 1
ATOM 4021 O O . GLU A 1 510 ? 84.888 109.293 114.223 1.00 230.73 510 GLU A O 1
ATOM 4027 N N . GLY A 1 511 ? 82.677 109.276 114.612 1.00 224.28 511 GLY A N 1
ATOM 4028 C CA . GLY A 1 511 ? 82.694 110.627 115.137 1.00 224.28 511 GLY A CA 1
ATOM 4029 C C . GLY A 1 511 ? 81.960 110.845 116.444 1.00 224.28 511 GLY A C 1
ATOM 4030 O O . GLY A 1 511 ? 81.379 111.914 116.653 1.00 224.28 511 GLY A O 1
ATOM 4031 N N . MET A 1 512 ? 81.968 109.853 117.327 1.00 215.89 512 MET A N 1
ATOM 4032 C CA . MET A 1 512 ? 81.324 110.025 118.620 1.00 215.89 512 MET A CA 1
ATOM 4033 C C . MET A 1 512 ? 82.062 111.083 119.438 1.00 215.89 512 MET A C 1
ATOM 4034 O O . MET A 1 512 ? 83.295 111.142 119.413 1.00 215.89 512 MET A O 1
ATOM 4039 N N . PRO A 1 513 ? 81.339 111.927 120.172 1.00 210.19 513 PRO A N 1
ATOM 4040 C CA . PRO A 1 513 ? 81.998 112.993 120.936 1.00 210.19 513 PRO A CA 1
ATOM 4041 C C . PRO A 1 513 ? 82.494 112.527 122.294 1.00 210.19 513 PRO A C 1
ATOM 4042 O O . PRO A 1 513 ? 82.893 113.355 123.120 1.00 210.19 513 PRO A O 1
ATOM 4046 N N . VAL A 1 514 ? 82.462 111.214 122.524 1.00 210.76 514 VAL A N 1
ATOM 4047 C CA . VAL A 1 514 ? 82.890 110.546 123.758 1.00 210.76 514 VAL A CA 1
ATOM 4048 C C . VAL A 1 514 ? 82.419 111.346 124.972 1.00 210.76 514 VAL A C 1
ATOM 4049 O O . VAL A 1 514 ? 83.215 112.047 125.615 1.00 210.76 514 VAL A O 1
ATOM 4053 N N . PRO A 1 515 ? 81.126 111.300 125.295 1.00 234.62 515 PRO A N 1
ATOM 4054 C CA . PRO A 1 515 ? 80.613 112.102 126.412 1.00 234.62 515 PRO A CA 1
ATOM 4055 C C . PRO A 1 515 ? 81.302 111.751 127.721 1.00 234.62 515 PRO A C 1
ATOM 4056 O O . PRO A 1 515 ? 81.662 110.600 127.975 1.00 234.62 515 PRO A O 1
ATOM 4060 N N . ASP A 1 516 ? 81.488 112.770 128.555 1.00 235.96 516 ASP A N 1
ATOM 4061 C CA . ASP A 1 516 ? 82.255 112.646 129.786 1.00 235.96 516 ASP A CA 1
ATOM 4062 C C . ASP A 1 516 ? 81.435 112.130 130.961 1.00 235.96 516 ASP A C 1
ATOM 4063 O O . ASP A 1 516 ? 81.994 111.936 132.044 1.00 235.96 516 ASP A O 1
ATOM 4068 N N . THR A 1 517 ? 80.137 111.903 130.781 1.00 210.01 517 THR A N 1
ATOM 4069 C CA . THR A 1 517 ? 79.260 111.468 131.860 1.00 210.01 517 THR A CA 1
ATOM 4070 C C . THR A 1 517 ? 78.614 110.142 131.491 1.00 210.01 517 THR A C 1
ATOM 4071 O O . THR A 1 517 ? 78.097 109.986 130.379 1.00 210.01 517 THR A O 1
ATOM 4075 N N . TYR A 1 518 ? 78.644 109.192 132.425 1.00 217.88 518 TYR A N 1
ATOM 4076 C CA . TYR A 1 518 ? 78.031 107.877 132.236 1.00 217.88 518 TYR A CA 1
ATOM 4077 C C . TYR A 1 518 ? 77.387 107.468 133.557 1.00 217.88 518 TYR A C 1
ATOM 4078 O O . TYR A 1 518 ? 78.081 107.057 134.492 1.00 217.88 518 TYR A O 1
ATOM 4087 N N . LYS A 1 519 ? 76.062 107.582 133.629 1.00 215.57 519 LYS A N 1
ATOM 4088 C CA . LYS A 1 519 ? 75.311 107.239 134.835 1.00 215.57 519 LYS A CA 1
ATOM 4089 C C . LYS A 1 519 ? 74.924 105.768 134.754 1.00 215.57 519 LYS A C 1
ATOM 4090 O O . LYS A 1 519 ? 73.870 105.406 134.227 1.00 215.57 519 LYS A O 1
ATOM 4096 N N . PHE A 1 520 ? 75.791 104.907 135.277 1.00 217.48 520 PHE A N 1
ATOM 4097 C CA . PHE A 1 520 ? 75.546 103.473 135.327 1.00 217.48 520 PHE A CA 1
ATOM 4098 C C . PHE A 1 520 ? 75.450 103.017 136.775 1.00 217.48 520 PHE A C 1
ATOM 4099 O O . PHE A 1 520 ? 76.194 103.498 137.636 1.00 217.48 520 PHE A O 1
ATOM 4107 N N . ASN A 1 521 ? 74.530 102.086 137.035 1.00 229.00 521 ASN A N 1
ATOM 4108 C CA . ASN A 1 521 ? 74.349 101.495 138.361 1.00 229.00 521 ASN A CA 1
ATOM 4109 C C . ASN A 1 521 ? 74.091 102.557 139.423 1.00 229.00 521 ASN A C 1
ATOM 4110 O O . ASN A 1 521 ? 74.549 102.435 140.562 1.00 229.00 521 ASN A O 1
ATOM 4115 N N . GLY A 1 522 ? 73.358 103.606 139.060 1.00 218.29 522 GLY A N 1
ATOM 4116 C CA . GLY A 1 522 ? 73.154 104.716 139.972 1.00 218.29 522 GLY A CA 1
ATOM 4117 C C . GLY A 1 522 ? 74.431 105.437 140.335 1.00 218.29 522 GLY A C 1
ATOM 4118 O O . GLY A 1 522 ? 74.552 105.951 141.452 1.00 218.29 522 GLY A O 1
ATOM 4119 N N . GLN A 1 523 ? 75.394 105.488 139.417 1.00 228.58 523 GLN A N 1
ATOM 4120 C CA . GLN A 1 523 ? 76.674 106.135 139.663 1.00 228.58 523 GLN A CA 1
ATOM 4121 C C . GLN A 1 523 ? 77.132 106.837 138.396 1.00 228.58 523 GLN A C 1
ATOM 4122 O O . GLN A 1 523 ? 77.385 106.185 137.379 1.00 228.58 523 GLN A O 1
ATOM 4128 N N . GLU A 1 524 ? 77.236 108.160 138.461 1.00 240.11 524 GLU A N 1
ATOM 4129 C CA . GLU A 1 524 ? 77.731 108.964 137.353 1.00 240.11 524 GLU A CA 1
ATOM 4130 C C . GLU A 1 524 ? 79.232 109.167 137.503 1.00 240.11 524 GLU A C 1
ATOM 4131 O O . GLU A 1 524 ? 79.766 109.136 138.616 1.00 240.11 524 GLU A O 1
ATOM 4137 N N . PHE A 1 525 ? 79.909 109.372 136.376 1.00 222.27 525 PHE A N 1
ATOM 4138 C CA . PHE A 1 525 ? 81.354 109.534 136.352 1.00 222.27 525 PHE A CA 1
ATOM 4139 C C . PHE A 1 525 ? 81.726 110.695 135.443 1.00 222.27 525 PHE A C 1
ATOM 4140 O O . PHE A 1 525 ? 80.992 111.038 134.514 1.00 222.27 525 PHE A O 1
ATOM 4148 N N . LYS A 1 526 ? 82.875 111.299 135.727 1.00 206.57 526 LYS A N 1
ATOM 4149 C CA . LYS A 1 526 ? 83.415 112.387 134.927 1.00 206.57 526 LYS A CA 1
ATOM 4150 C C . LYS A 1 526 ? 84.693 111.927 134.243 1.00 206.57 526 LYS A C 1
ATOM 4151 O O . LYS A 1 526 ? 85.557 111.308 134.872 1.00 206.57 526 LYS A O 1
ATOM 4157 N N . ILE A 1 527 ? 84.809 112.229 132.953 1.00 220.81 527 ILE A N 1
ATOM 4158 C CA . ILE A 1 527 ? 85.938 111.801 132.136 1.00 220.81 527 ILE A CA 1
ATOM 4159 C C . ILE A 1 527 ? 86.656 113.038 131.619 1.00 220.81 527 ILE A C 1
ATOM 4160 O O . ILE A 1 527 ? 86.029 113.927 131.032 1.00 220.81 527 ILE A O 1
ATOM 4165 N N . THR A 1 528 ? 87.967 113.092 131.836 1.00 209.90 528 THR A N 1
ATOM 4166 C CA . THR A 1 528 ? 88.806 114.179 131.354 1.00 209.90 528 THR A CA 1
ATOM 4167 C C . THR A 1 528 ? 89.769 113.639 130.308 1.00 209.90 528 THR A C 1
ATOM 4168 O O . THR A 1 528 ? 90.500 112.677 130.569 1.00 209.90 528 THR A O 1
ATOM 4172 N N . VAL A 1 529 ? 89.771 114.257 129.133 1.00 205.70 529 VAL A N 1
ATOM 4173 C CA . VAL A 1 529 ? 90.633 113.836 128.035 1.00 205.70 529 VAL A CA 1
ATOM 4174 C C . VAL A 1 529 ? 91.993 114.498 128.208 1.00 205.70 529 VAL A C 1
ATOM 4175 O O . VAL A 1 529 ? 92.095 115.729 128.239 1.00 205.70 529 VAL A O 1
ATOM 4179 N N . ARG A 1 530 ? 93.036 113.685 128.322 1.00 204.37 530 ARG A N 1
ATOM 4180 C CA . ARG A 1 530 ? 94.402 114.176 128.446 1.00 204.37 530 ARG A CA 1
ATOM 4181 C C . ARG A 1 530 ? 95.301 113.720 127.310 1.00 204.37 530 ARG A C 1
ATOM 4182 O O . ARG A 1 530 ? 96.109 114.510 126.814 1.00 204.37 530 ARG A O 1
ATOM 4190 N N . GLY A 1 531 ? 95.183 112.466 126.885 1.00 224.51 531 GLY A N 1
ATOM 4191 C CA . GLY A 1 531 ? 95.933 111.970 125.749 1.00 224.51 531 GLY A CA 1
ATOM 4192 C C . GLY A 1 531 ? 95.088 111.076 124.866 1.00 224.51 531 GLY A C 1
ATOM 4193 O O . GLY A 1 531 ? 94.545 110.069 125.330 1.00 224.51 531 GLY A O 1
ATOM 4194 N N . THR A 1 532 ? 94.970 111.431 123.591 1.00 241.95 532 THR A N 1
ATOM 4195 C CA . THR A 1 532 ? 94.141 110.701 122.642 1.00 241.95 532 THR A CA 1
ATOM 4196 C C . THR A 1 532 ? 95.040 109.942 121.677 1.00 241.95 532 THR A C 1
ATOM 4197 O O . THR A 1 532 ? 95.854 110.549 120.973 1.00 241.95 532 THR A O 1
ATOM 4201 N N . GLU A 1 533 ? 94.893 108.620 121.650 1.00 223.85 533 GLU A N 1
ATOM 4202 C CA . GLU A 1 533 ? 95.658 107.771 120.751 1.00 223.85 533 GLU A CA 1
ATOM 4203 C C . GLU A 1 533 ? 94.756 106.679 120.201 1.00 223.85 533 GLU A C 1
ATOM 4204 O O . GLU A 1 533 ? 93.987 106.061 120.943 1.00 223.85 533 GLU A O 1
ATOM 4210 N N . GLU A 1 534 ? 94.846 106.458 118.894 1.00 231.53 534 GLU A N 1
ATOM 4211 C CA . GLU A 1 534 ? 94.069 105.436 118.205 1.00 231.53 534 GLU A CA 1
ATOM 4212 C C . GLU A 1 534 ? 95.026 104.395 117.643 1.00 231.53 534 GLU A C 1
ATOM 4213 O O . GLU A 1 534 ? 95.963 104.738 116.915 1.00 231.53 534 GLU A O 1
ATOM 4219 N N . ILE A 1 535 ? 94.788 103.133 117.978 1.00 228.82 535 ILE A N 1
ATOM 4220 C CA . ILE A 1 535 ? 95.576 102.020 117.462 1.00 228.82 535 ILE A CA 1
ATOM 4221 C C . ILE A 1 535 ? 94.691 101.220 116.504 1.00 228.82 535 ILE A C 1
ATOM 4222 O O . ILE A 1 535 ? 93.639 100.703 116.909 1.00 228.82 535 ILE A O 1
ATOM 4227 N N . PRO A 1 536 ? 95.040 101.141 115.224 1.00 227.12 536 PRO A N 1
ATOM 4228 C CA . PRO A 1 536 ? 94.260 100.321 114.293 1.00 227.12 536 PRO A CA 1
ATOM 4229 C C . PRO A 1 536 ? 94.555 98.842 114.486 1.00 227.12 536 PRO A C 1
ATOM 4230 O O . PRO A 1 536 ? 95.482 98.441 115.192 1.00 227.12 536 PRO A O 1
ATOM 4234 N N . LEU A 1 537 ? 93.733 98.021 113.840 1.00 242.34 537 LEU A N 1
ATOM 4235 C CA . LEU A 1 537 ? 93.860 96.573 113.892 1.00 242.34 537 LEU A CA 1
ATOM 4236 C C . LEU A 1 537 ? 94.154 96.039 112.498 1.00 242.34 537 LEU A C 1
ATOM 4237 O O . LEU A 1 537 ? 93.527 96.457 111.519 1.00 242.34 537 LEU A O 1
ATOM 4242 N N . GLU A 1 538 ? 95.115 95.116 112.413 1.00 273.47 538 GLU A N 1
ATOM 4243 C CA . GLU A 1 538 ? 95.497 94.569 111.115 1.00 273.47 538 GLU A CA 1
ATOM 4244 C C . GLU A 1 538 ? 94.378 93.739 110.500 1.00 273.47 538 GLU A C 1
ATOM 4245 O O . GLU A 1 538 ? 94.309 93.608 109.273 1.00 273.47 538 GLU A O 1
ATOM 4251 N N . TRP A 1 539 ? 93.498 93.175 111.325 1.00 248.47 539 TRP A N 1
ATOM 4252 C CA . TRP A 1 539 ? 92.344 92.427 110.849 1.00 248.47 539 TRP A CA 1
ATOM 4253 C C . TRP A 1 539 ? 91.131 93.318 110.611 1.00 248.47 539 TRP A C 1
ATOM 4254 O O . TRP A 1 539 ? 90.003 92.815 110.565 1.00 248.47 539 TRP A O 1
ATOM 4265 N N . GLY A 1 540 ? 91.336 94.619 110.464 1.00 243.94 540 GLY A N 1
ATOM 4266 C CA . GLY A 1 540 ? 90.243 95.554 110.323 1.00 243.94 540 GLY A CA 1
ATOM 4267 C C . GLY A 1 540 ? 89.742 96.063 111.663 1.00 243.94 540 GLY A C 1
ATOM 4268 O O . GLY A 1 540 ? 89.899 95.432 112.707 1.00 243.94 540 GLY A O 1
ATOM 4269 N N . GLY A 1 541 ? 89.120 97.237 111.621 1.00 230.26 541 GLY A N 1
ATOM 4270 C CA . GLY A 1 541 ? 88.613 97.877 112.814 1.00 230.26 541 GLY A CA 1
ATOM 4271 C C . GLY A 1 541 ? 89.654 98.741 113.503 1.00 230.26 541 GLY A C 1
ATOM 4272 O O . GLY A 1 541 ? 90.857 98.661 113.247 1.00 230.26 541 GLY A O 1
ATOM 4273 N N . LYS A 1 542 ? 89.166 99.585 114.410 1.00 217.60 542 LYS A N 1
ATOM 4274 C CA . LYS A 1 542 ? 89.999 100.553 115.106 1.00 217.60 542 LYS A CA 1
ATOM 4275 C C . LYS A 1 542 ? 89.755 100.472 116.605 1.00 217.60 542 LYS A C 1
ATOM 4276 O O . LYS A 1 542 ? 88.660 100.124 117.056 1.00 217.60 542 LYS A O 1
ATOM 4282 N N . LEU A 1 543 ? 90.792 100.797 117.372 1.00 215.87 543 LEU A N 1
ATOM 4283 C CA . LEU A 1 543 ? 90.714 100.861 118.824 1.00 215.87 543 LEU A CA 1
ATOM 4284 C C . LEU A 1 543 ? 91.241 102.209 119.290 1.00 215.87 543 LEU A C 1
ATOM 4285 O O . LEU A 1 543 ? 92.231 102.716 118.755 1.00 215.87 543 LEU A O 1
ATOM 4290 N N . VAL A 1 544 ? 90.575 102.783 120.289 1.00 213.86 544 VAL A N 1
ATOM 4291 C CA . VAL A 1 544 ? 90.913 104.100 120.813 1.00 213.86 544 VAL A CA 1
ATOM 4292 C C . VAL A 1 544 ? 91.109 103.989 122.318 1.00 213.86 544 VAL A C 1
ATOM 4293 O O . VAL A 1 544 ? 90.379 103.259 122.997 1.00 213.86 544 VAL A O 1
ATOM 4297 N N . PHE A 1 545 ? 92.097 104.713 122.837 1.00 221.72 545 PHE A N 1
ATOM 4298 C CA . PHE A 1 545 ? 92.445 104.702 124.253 1.00 221.72 545 PHE A CA 1
ATOM 4299 C C . PHE A 1 545 ? 92.549 106.125 124.790 1.00 221.72 545 PHE A C 1
ATOM 4300 O O . PHE A 1 545 ? 93.559 106.531 125.370 1.00 221.72 545 PHE A O 1
ATOM 4308 N N . ILE A 1 546 ? 91.511 106.926 124.552 1.00 221.02 546 ILE A N 1
ATOM 4309 C CA . ILE A 1 546 ? 91.417 108.223 125.212 1.00 221.02 546 ILE A CA 1
ATOM 4310 C C . ILE A 1 546 ? 91.484 108.005 126.717 1.00 221.02 546 ILE A C 1
ATOM 4311 O O . ILE A 1 546 ? 90.621 107.340 127.303 1.00 221.02 546 ILE A O 1
ATOM 4316 N N . ASN A 1 547 ? 92.516 108.555 127.348 1.00 222.11 547 ASN A N 1
ATOM 4317 C CA . ASN A 1 547 ? 92.761 108.326 128.763 1.00 222.11 547 ASN A CA 1
ATOM 4318 C C . ASN A 1 547 ? 91.977 109.313 129.618 1.00 222.11 547 ASN A C 1
ATOM 4319 O O . ASN A 1 547 ? 91.634 110.414 129.180 1.00 222.11 547 ASN A O 1
ATOM 4324 N N . SER A 1 548 ? 91.690 108.899 130.848 1.00 239.92 548 SER A N 1
ATOM 4325 C CA . SER A 1 548 ? 90.980 109.716 131.825 1.00 239.92 548 SER A CA 1
ATOM 4326 C C . SER A 1 548 ? 91.705 109.678 133.163 1.00 239.92 548 SER A C 1
ATOM 4327 O O . SER A 1 548 ? 91.109 109.474 134.223 1.00 239.92 548 SER A O 1
ATOM 4330 N N . ILE A 1 549 ? 93.023 109.870 133.119 1.00 258.74 549 ILE A N 1
ATOM 4331 C CA . ILE A 1 549 ? 93.821 109.886 134.337 1.00 258.74 549 ILE A CA 1
ATOM 4332 C C . ILE A 1 549 ? 93.541 111.172 135.101 1.00 258.74 549 ILE A C 1
ATOM 4333 O O . ILE A 1 549 ? 93.559 112.270 134.530 1.00 258.74 549 ILE A O 1
ATOM 4338 N N . VAL A 1 550 ? 93.283 111.042 136.401 1.00 285.61 550 VAL A N 1
ATOM 4339 C CA . VAL A 1 550 ? 92.877 112.179 137.219 1.00 285.61 550 VAL A CA 1
ATOM 4340 C C . VAL A 1 550 ? 94.112 112.936 137.689 1.00 285.61 550 VAL A C 1
ATOM 4341 O O . VAL A 1 550 ? 94.696 112.612 138.730 1.00 285.61 550 VAL A O 1
ATOM 4345 N N . GLY A 1 551 ? 94.526 113.936 136.912 1.00 277.55 551 GLY A N 1
ATOM 4346 C CA . GLY A 1 551 ? 95.623 114.810 137.286 1.00 277.55 551 GLY A CA 1
ATOM 4347 C C . GLY A 1 551 ? 96.906 114.078 137.617 1.00 277.55 551 GLY A C 1
ATOM 4348 O O . GLY A 1 551 ? 97.672 114.514 138.482 1.00 277.55 551 GLY A O 1
ATOM 4349 N N . GLY A 1 552 ? 97.153 112.965 136.934 1.00 293.20 552 GLY A N 1
ATOM 4350 C CA . GLY A 1 552 ? 98.283 112.125 137.263 1.00 293.20 552 GLY A CA 1
ATOM 4351 C C . GLY A 1 552 ? 98.004 111.090 138.326 1.00 293.20 552 GLY A C 1
ATOM 4352 O O . GLY A 1 552 ? 98.920 110.719 139.070 1.00 293.20 552 GLY A O 1
ATOM 4353 N N . SER A 1 553 ? 96.759 110.616 138.431 1.00 285.24 553 SER A N 1
ATOM 4354 C CA . SER A 1 553 ? 96.438 109.581 139.408 1.00 285.24 553 SER A CA 1
ATOM 4355 C C . SER A 1 553 ? 97.200 108.295 139.118 1.00 285.24 553 SER A C 1
ATOM 4356 O O . SER A 1 553 ? 97.649 107.607 140.042 1.00 285.24 553 SER A O 1
ATOM 4359 N N . ILE A 1 554 ? 97.350 107.951 137.841 1.00 279.30 554 ILE A N 1
ATOM 4360 C CA . ILE A 1 554 ? 98.106 106.779 137.415 1.00 279.30 554 ILE A CA 1
ATOM 4361 C C . ILE A 1 554 ? 99.150 107.232 136.405 1.00 279.30 554 ILE A C 1
ATOM 4362 O O . ILE A 1 554 ? 98.824 107.941 135.447 1.00 279.30 554 ILE A O 1
ATOM 4367 N N . ASP A 1 555 ? 100.399 106.826 136.621 1.00 240.14 555 ASP A N 1
ATOM 4368 C CA . ASP A 1 555 ? 101.487 107.259 135.756 1.00 240.14 555 ASP A CA 1
ATOM 4369 C C . ASP A 1 555 ? 101.332 106.678 134.356 1.00 240.14 555 ASP A C 1
ATOM 4370 O O . ASP A 1 555 ? 100.970 105.511 134.184 1.00 240.14 555 ASP A O 1
ATOM 4375 N N . ALA A 1 556 ? 101.616 107.507 133.349 1.00 230.18 556 ALA A N 1
ATOM 4376 C CA . ALA A 1 556 ? 101.520 107.068 131.963 1.00 230.18 556 ALA A CA 1
ATOM 4377 C C . ALA A 1 556 ? 102.576 106.031 131.607 1.00 230.18 556 ALA A C 1
ATOM 4378 O O . ALA A 1 556 ? 102.443 105.359 130.579 1.00 230.18 556 ALA A O 1
ATOM 4380 N N . ARG A 1 557 ? 103.619 105.891 132.427 1.00 234.58 557 ARG A N 1
ATOM 4381 C CA . ARG A 1 557 ? 104.662 104.909 132.154 1.00 234.58 557 ARG A CA 1
ATOM 4382 C C . ARG A 1 557 ? 104.129 103.483 132.150 1.00 234.58 557 ARG A C 1
ATOM 4383 O O . ARG A 1 557 ? 104.725 102.613 131.507 1.00 234.58 557 ARG A O 1
ATOM 4391 N N . PHE A 1 558 ? 103.028 103.223 132.849 1.00 224.51 558 PHE A N 1
ATOM 4392 C CA . PHE A 1 558 ? 102.431 101.896 132.889 1.00 224.51 558 PHE A CA 1
ATOM 4393 C C . PHE A 1 558 ? 101.400 101.672 131.792 1.00 224.51 558 PHE A C 1
ATOM 4394 O O . PHE A 1 558 ? 100.955 100.536 131.609 1.00 224.51 558 PHE A O 1
ATOM 4402 N N . LEU A 1 559 ? 101.022 102.719 131.056 1.00 225.24 559 LEU A N 1
ATOM 4403 C CA . LEU A 1 559 ? 100.004 102.575 130.017 1.00 225.24 559 LEU A CA 1
ATOM 4404 C C . LEU A 1 559 ? 100.317 101.489 128.992 1.00 225.24 559 LEU A C 1
ATOM 4405 O O . LEU A 1 559 ? 99.384 100.759 128.609 1.00 225.24 559 LEU A O 1
ATOM 4410 N N . PRO A 1 560 ? 101.551 101.333 128.497 1.00 246.10 560 PRO A N 1
ATOM 4411 C CA . PRO A 1 560 ? 101.815 100.209 12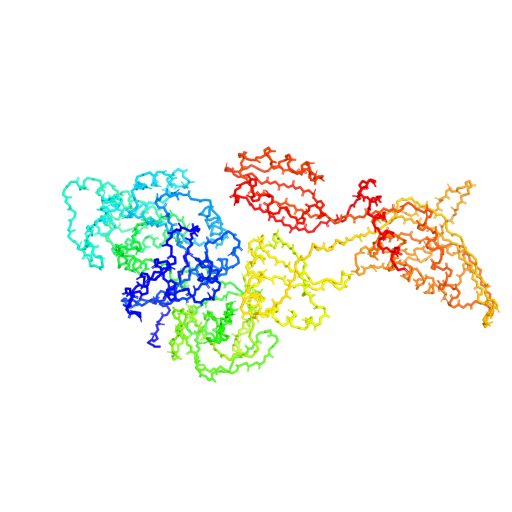7.585 1.00 246.10 560 PRO A CA 1
ATOM 4412 C C . PRO A 1 560 ? 101.514 98.853 128.194 1.00 246.10 560 PRO A C 1
ATOM 4413 O O . PRO A 1 560 ? 101.184 97.920 127.455 1.00 246.10 560 PRO A O 1
ATOM 4417 N N . ALA A 1 561 ? 101.610 98.707 129.517 1.00 234.43 561 ALA A N 1
ATOM 4418 C CA . ALA A 1 561 ? 101.229 97.443 130.141 1.00 234.43 561 ALA A CA 1
ATOM 4419 C C . ALA A 1 561 ? 99.736 97.180 129.978 1.00 234.43 561 ALA A C 1
ATOM 4420 O O . ALA A 1 561 ? 99.322 96.072 129.611 1.00 234.43 561 ALA A O 1
ATOM 4422 N N . ILE A 1 562 ? 98.908 98.195 130.236 1.00 226.06 562 ILE A N 1
ATOM 4423 C CA . ILE A 1 562 ? 97.474 98.040 130.019 1.00 226.06 562 ILE A CA 1
ATOM 4424 C C . ILE A 1 562 ? 97.189 97.756 128.552 1.00 226.06 562 ILE A C 1
ATOM 4425 O O . ILE A 1 562 ? 96.318 96.946 128.223 1.00 226.06 562 ILE A O 1
ATOM 4430 N N . MET A 1 563 ? 97.927 98.401 127.646 1.00 225.76 563 MET A N 1
ATOM 4431 C CA . MET A 1 563 ? 97.714 98.161 126.221 1.00 225.76 563 MET A CA 1
ATOM 4432 C C . MET A 1 563 ? 98.053 96.725 125.838 1.00 225.76 563 MET A C 1
ATOM 4433 O O . MET A 1 563 ? 97.301 96.070 125.105 1.00 225.76 563 MET A O 1
ATOM 4438 N N . LYS A 1 564 ? 99.188 96.220 126.321 1.00 239.65 564 LYS A N 1
ATOM 4439 C CA . LYS A 1 564 ? 99.564 94.845 126.021 1.00 239.65 564 LYS A CA 1
ATOM 4440 C C . LYS A 1 564 ? 98.535 93.872 126.574 1.00 239.65 564 LYS A C 1
ATOM 4441 O O . LYS A 1 564 ? 98.156 92.912 125.896 1.00 239.65 564 LYS A O 1
ATOM 4447 N N . GLY A 1 565 ? 98.057 94.115 127.797 1.00 229.24 565 GLY A N 1
ATOM 4448 C CA . GLY A 1 565 ? 96.981 93.294 128.329 1.00 229.24 565 GLY A CA 1
ATOM 4449 C C . GLY A 1 565 ? 95.731 93.349 127.471 1.00 229.24 565 GLY A C 1
ATOM 4450 O O . GLY A 1 565 ? 95.087 92.325 127.220 1.00 229.24 565 GLY A O 1
ATOM 4451 N N . ILE A 1 566 ? 95.384 94.546 126.993 1.00 226.54 566 ILE A N 1
ATOM 4452 C CA . ILE A 1 566 ? 94.173 94.719 126.199 1.00 226.54 566 ILE A CA 1
ATOM 4453 C C . ILE A 1 566 ? 94.262 93.924 124.905 1.00 226.54 566 ILE A C 1
ATOM 4454 O O . ILE A 1 566 ? 93.351 93.166 124.567 1.00 226.54 566 ILE A O 1
ATOM 4459 N N . MET A 1 567 ? 95.363 94.072 124.163 1.00 222.49 567 MET A N 1
ATOM 4460 C CA . MET A 1 567 ? 95.470 93.320 122.913 1.00 222.49 567 MET A CA 1
ATOM 4461 C C . MET A 1 567 ? 95.649 91.824 123.158 1.00 222.49 567 MET A C 1
ATOM 4462 O O . MET A 1 567 ? 95.197 91.005 122.346 1.00 222.49 567 MET A O 1
ATOM 4467 N N . SER A 1 568 ? 96.286 91.440 124.270 1.00 222.73 568 SER A N 1
ATOM 4468 C CA . SER A 1 568 ? 96.449 90.023 124.579 1.00 222.73 568 SER A CA 1
ATOM 4469 C C . SER A 1 568 ? 95.103 89.375 124.871 1.00 222.73 568 SER A C 1
ATOM 4470 O O . SER A 1 568 ? 94.890 88.190 124.591 1.00 222.73 568 SER A O 1
ATOM 4473 N N . ARG A 1 569 ? 94.186 90.134 125.471 1.00 231.39 569 ARG A N 1
ATOM 4474 C CA . ARG A 1 569 ? 92.818 89.644 125.592 1.00 231.39 569 ARG A CA 1
ATOM 4475 C C . ARG A 1 569 ? 92.061 89.763 124.276 1.00 231.39 569 ARG A C 1
ATOM 4476 O O . ARG A 1 569 ? 91.143 88.980 124.013 1.00 231.39 569 ARG A O 1
ATOM 4484 N N . LEU A 1 570 ? 92.432 90.732 123.439 1.00 224.61 570 LEU A N 1
ATOM 4485 C CA . LEU A 1 570 ? 91.620 91.065 122.274 1.00 224.61 570 LEU A CA 1
ATOM 4486 C C . LEU A 1 570 ? 91.807 90.064 121.140 1.00 224.61 570 LEU A C 1
ATOM 4487 O O . LEU A 1 570 ? 90.844 89.727 120.441 1.00 224.61 570 LEU A O 1
ATOM 4492 N N . GLU A 1 571 ? 93.035 89.576 120.934 1.00 233.77 571 GLU A N 1
ATOM 4493 C CA . GLU A 1 571 ? 93.288 88.796 119.721 1.00 233.77 571 GLU A CA 1
ATOM 4494 C C . GLU A 1 571 ? 92.486 87.500 119.741 1.00 233.77 571 GLU A C 1
ATOM 4495 O O . GLU A 1 571 ? 92.334 86.842 118.708 1.00 233.77 571 GLU A O 1
ATOM 4501 N N . GLN A 1 572 ? 91.986 87.118 120.913 1.00 244.55 572 GLN A N 1
ATOM 4502 C CA . GLN A 1 572 ? 91.049 86.015 121.047 1.00 244.55 572 GLN A CA 1
ATOM 4503 C C . GLN A 1 572 ? 89.719 86.553 121.552 1.00 244.55 572 GLN A C 1
ATOM 4504 O O . GLN A 1 572 ? 89.666 87.295 122.536 1.00 244.55 572 GLN A O 1
ATOM 4510 N N . GLY A 1 573 ? 88.642 86.170 120.876 1.00 262.98 573 GLY A N 1
ATOM 4511 C CA . GLY A 1 573 ? 87.322 86.596 121.270 1.00 262.98 573 GLY A CA 1
ATOM 4512 C C . GLY A 1 573 ? 86.855 85.885 122.523 1.00 262.98 573 GLY A C 1
ATOM 4513 O O . GLY A 1 573 ? 87.173 84.713 122.751 1.00 262.98 573 GLY A O 1
ATOM 4514 N N . PRO A 1 574 ? 86.101 86.588 123.372 1.00 265.10 574 PRO A N 1
ATOM 4515 C CA . PRO A 1 574 ? 85.532 85.930 124.561 1.00 265.10 574 PRO A CA 1
ATOM 4516 C C . PRO A 1 574 ? 84.661 84.741 124.211 1.00 265.10 574 PRO A C 1
ATOM 4517 O O . PRO A 1 574 ? 84.606 83.767 124.973 1.00 265.10 574 PRO A O 1
ATOM 4521 N N . LEU A 1 575 ? 83.974 84.796 123.073 1.00 266.59 575 LEU A N 1
ATOM 4522 C CA . LEU A 1 575 ? 83.266 83.648 122.526 1.00 266.59 575 LEU A CA 1
ATOM 4523 C C . LEU A 1 575 ? 83.881 83.312 121.174 1.00 266.59 575 LEU A C 1
ATOM 4524 O O . LEU A 1 575 ? 84.954 83.826 120.842 1.00 266.59 575 LEU A O 1
ATOM 4529 N N . THR A 1 576 ? 83.233 82.446 120.399 1.00 274.15 576 THR A N 1
ATOM 4530 C CA . THR A 1 576 ? 83.735 82.115 119.071 1.00 274.15 576 THR A CA 1
ATOM 4531 C C . THR A 1 576 ? 83.845 83.369 118.214 1.00 274.15 576 THR A C 1
ATOM 4532 O O . THR A 1 576 ? 83.007 84.271 118.293 1.00 274.15 576 THR A O 1
ATOM 4536 N N . GLY A 1 577 ? 84.903 83.430 117.414 1.00 235.26 577 GLY A N 1
ATOM 4537 C CA . GLY A 1 577 ? 85.204 84.620 116.646 1.00 235.26 577 GLY A CA 1
ATOM 4538 C C . GLY A 1 577 ? 86.665 84.991 116.767 1.00 235.26 577 GLY A C 1
ATOM 4539 O O . GLY A 1 577 ? 87.209 85.039 117.875 1.00 235.26 577 GLY A O 1
ATOM 4540 N N . SER A 1 578 ? 87.315 85.247 115.630 1.00 239.08 578 SER A N 1
ATOM 4541 C CA . SER A 1 578 ? 88.756 85.475 115.642 1.00 239.08 578 SER A CA 1
ATOM 4542 C C . SER A 1 578 ? 89.131 86.722 116.429 1.00 239.08 578 SER A C 1
ATOM 4543 O O . SER A 1 578 ? 90.048 86.677 117.255 1.00 239.08 578 SER A O 1
ATOM 4546 N N . TYR A 1 579 ? 88.435 87.835 116.208 1.00 241.04 579 TYR A N 1
ATOM 4547 C CA . TYR A 1 579 ? 88.823 89.102 116.809 1.00 241.04 579 TYR A CA 1
ATOM 4548 C C . TYR A 1 579 ? 87.581 89.928 117.111 1.00 241.04 579 TYR A C 1
ATOM 4549 O O . TYR A 1 579 ? 86.446 89.456 116.999 1.00 241.04 579 TYR A O 1
ATOM 4558 N N . ALA A 1 580 ? 87.817 91.179 117.500 1.00 238.75 580 ALA A N 1
ATOM 4559 C CA . ALA A 1 580 ? 86.771 92.167 117.700 1.00 238.75 580 ALA A CA 1
ATOM 4560 C C . ALA A 1 580 ? 87.270 93.503 117.173 1.00 238.75 580 ALA A C 1
ATOM 4561 O O . ALA A 1 580 ? 88.477 93.739 117.078 1.00 238.75 580 ALA A O 1
ATOM 4563 N N . ARG A 1 581 ? 86.332 94.383 116.829 1.00 230.11 581 ARG A N 1
ATOM 4564 C CA . ARG A 1 581 ? 86.681 95.650 116.206 1.00 230.11 581 ARG A CA 1
ATOM 4565 C C . ARG A 1 581 ? 85.738 96.747 116.676 1.00 230.11 581 ARG A C 1
ATOM 4566 O O . ARG A 1 581 ? 84.649 96.476 117.191 1.00 230.11 581 ARG A O 1
ATOM 4574 N N . ASP A 1 582 ? 86.181 97.994 116.496 1.00 232.90 582 ASP A N 1
ATOM 4575 C CA . ASP A 1 582 ? 85.411 99.185 116.840 1.00 232.90 582 ASP A CA 1
ATOM 4576 C C . ASP A 1 582 ? 85.042 99.208 118.318 1.00 232.90 582 ASP A C 1
ATOM 4577 O O . ASP A 1 582 ? 83.859 99.248 118.669 1.00 232.90 582 ASP A O 1
ATOM 4582 N N . VAL A 1 583 ? 86.048 99.190 119.188 1.00 215.35 583 VAL A N 1
ATOM 4583 C CA . VAL A 1 583 ? 85.846 99.218 120.631 1.00 215.35 583 VAL A CA 1
ATOM 4584 C C . VAL A 1 583 ? 86.574 100.428 121.196 1.00 215.35 583 VAL A C 1
ATOM 4585 O O . VAL A 1 583 ? 87.770 100.612 120.944 1.00 215.35 583 VAL A O 1
ATOM 4589 N N . ARG A 1 584 ? 85.854 101.249 121.954 1.00 225.57 584 ARG A N 1
ATOM 4590 C CA . ARG A 1 584 ? 86.414 102.421 122.613 1.00 225.57 584 ARG A CA 1
ATOM 4591 C C . ARG A 1 584 ? 86.546 102.131 124.101 1.00 225.57 584 ARG A C 1
ATOM 4592 O O . ARG A 1 584 ? 85.575 101.724 124.747 1.00 225.57 584 ARG A O 1
ATOM 4600 N N . VAL A 1 585 ? 87.745 102.340 124.641 1.00 233.92 585 VAL A N 1
ATOM 4601 C CA . VAL A 1 585 ? 88.079 101.951 126.006 1.00 233.92 585 VAL A CA 1
ATOM 4602 C C . VAL A 1 585 ? 88.500 103.190 126.782 1.00 233.92 585 VAL A C 1
ATOM 4603 O O . VAL A 1 585 ? 89.329 103.975 126.308 1.00 233.92 585 VAL A O 1
ATOM 4607 N N . ILE A 1 586 ? 87.928 103.361 127.972 1.00 230.50 586 ILE A N 1
ATOM 4608 C CA . ILE A 1 586 ? 88.254 104.466 128.864 1.00 230.50 586 ILE A CA 1
ATOM 4609 C C . ILE A 1 586 ? 88.663 103.885 130.210 1.00 230.50 586 ILE A C 1
ATOM 4610 O O . ILE A 1 586 ? 87.928 103.077 130.789 1.00 230.50 586 ILE A O 1
ATOM 4615 N N . VAL A 1 587 ? 89.827 104.299 130.706 1.00 237.48 587 VAL A N 1
ATOM 4616 C CA . VAL A 1 587 ? 90.348 103.858 131.995 1.00 237.48 587 VAL A CA 1
ATOM 4617 C C . VAL A 1 587 ? 90.466 105.076 132.898 1.00 237.48 587 VAL A C 1
ATOM 4618 O O . VAL A 1 587 ? 91.041 106.095 132.500 1.00 237.48 587 VAL A O 1
ATOM 4622 N N . TYR A 1 588 ? 89.922 104.972 134.110 1.00 244.80 588 TYR A N 1
ATOM 4623 C CA . TYR A 1 588 ? 89.841 106.115 135.010 1.00 244.80 588 TYR A CA 1
ATOM 4624 C C . TYR A 1 588 ? 90.580 105.907 136.323 1.00 244.80 588 TYR A C 1
ATOM 4625 O O . TYR A 1 588 ? 91.363 106.775 136.727 1.00 244.80 588 TYR A O 1
ATOM 4634 N N . ASP A 1 589 ? 90.366 104.784 137.002 1.00 238.42 589 ASP A N 1
ATOM 4635 C CA . ASP A 1 589 ? 90.853 104.591 138.360 1.00 238.42 589 ASP A CA 1
ATOM 4636 C C . ASP A 1 589 ? 91.945 103.531 138.405 1.00 238.42 589 ASP A C 1
ATOM 4637 O O . ASP A 1 589 ? 91.872 102.516 137.706 1.00 238.42 589 ASP A O 1
ATOM 4642 N N . GLY A 1 590 ? 92.951 103.778 139.237 1.00 248.98 590 GLY A N 1
ATOM 4643 C CA . GLY A 1 590 ? 94.026 102.827 139.432 1.00 248.98 590 GLY A CA 1
ATOM 4644 C C . GLY A 1 590 ? 94.899 103.240 140.594 1.00 248.98 590 GLY A C 1
ATOM 4645 O O . GLY A 1 590 ? 94.919 104.409 140.997 1.00 248.98 590 GLY A O 1
ATOM 4646 N N . LYS A 1 591 ? 95.625 102.261 141.129 1.00 248.45 591 LYS A N 1
ATOM 4647 C CA . LYS A 1 591 ? 96.528 102.477 142.249 1.00 248.45 591 LYS A CA 1
ATOM 4648 C C . LYS A 1 591 ? 97.916 101.966 141.890 1.00 248.45 591 LYS A C 1
ATOM 4649 O O . LYS A 1 591 ? 98.065 101.001 141.135 1.00 248.45 591 LYS A O 1
ATOM 4655 N N . MET A 1 592 ? 98.933 102.625 142.440 1.00 245.77 592 MET A N 1
ATOM 4656 C CA . MET A 1 592 ? 100.325 102.331 142.135 1.00 245.77 592 MET A CA 1
ATOM 4657 C C . MET A 1 592 ? 101.054 102.016 143.434 1.00 245.77 592 MET A C 1
ATOM 4658 O O . MET A 1 592 ? 100.898 102.729 144.430 1.00 245.77 592 MET A O 1
ATOM 4663 N N . HIS A 1 593 ? 101.849 100.945 143.419 1.00 257.33 593 HIS A N 1
ATOM 4664 C CA . HIS A 1 593 ? 102.586 100.506 144.596 1.00 257.33 593 HIS A CA 1
ATOM 4665 C C . HIS A 1 593 ? 104.080 100.654 144.366 1.00 257.33 593 HIS A C 1
ATOM 4666 O O . HIS A 1 593 ? 104.587 100.209 143.328 1.00 257.33 593 HIS A O 1
ATOM 4673 N N . PRO A 1 594 ? 104.817 101.248 145.309 1.00 252.54 594 PRO A N 1
ATOM 4674 C CA . PRO A 1 594 ? 106.233 101.558 145.045 1.00 252.54 594 PRO A CA 1
ATOM 4675 C C . PRO A 1 594 ? 107.086 100.348 144.705 1.00 252.54 594 PRO A C 1
ATOM 4676 O O . PRO A 1 594 ? 108.057 100.488 143.951 1.00 252.54 594 PRO A O 1
ATOM 4680 N N . VAL A 1 595 ? 106.760 99.165 145.224 1.00 272.49 595 VAL A N 1
ATOM 4681 C CA . VAL A 1 595 ? 107.603 97.995 144.997 1.00 272.49 595 VAL A CA 1
ATOM 4682 C C . VAL A 1 595 ? 106.799 96.869 144.355 1.00 272.49 595 VAL A C 1
ATOM 4683 O O . VAL A 1 595 ? 107.356 96.019 143.651 1.00 272.49 595 VAL A O 1
ATOM 4687 N N . ASP A 1 596 ? 105.487 96.861 144.572 1.00 272.05 596 ASP A N 1
ATOM 4688 C CA . ASP A 1 596 ? 104.646 95.769 144.100 1.00 272.05 596 ASP A CA 1
ATOM 4689 C C . ASP A 1 596 ? 103.996 96.045 142.751 1.00 272.05 596 ASP A C 1
ATOM 4690 O O . ASP A 1 596 ? 103.259 95.188 142.251 1.00 272.05 596 ASP A O 1
ATOM 4695 N N . SER A 1 597 ? 104.244 97.205 142.149 1.00 262.77 597 SER A N 1
ATOM 4696 C CA . SER A 1 597 ? 103.713 97.517 140.828 1.00 262.77 597 SER A CA 1
ATOM 4697 C C . SER A 1 597 ? 104.663 96.972 139.769 1.00 262.77 597 SER A C 1
ATOM 4698 O O . SER A 1 597 ? 105.849 97.319 139.754 1.00 262.77 597 SER A O 1
ATOM 4701 N N . ASN A 1 598 ? 104.141 96.125 138.887 1.00 246.89 598 ASN A N 1
ATOM 4702 C CA . ASN A 1 598 ? 104.943 95.522 137.834 1.00 246.89 598 ASN A CA 1
ATOM 4703 C C . ASN A 1 598 ? 104.059 95.283 136.619 1.00 246.89 598 ASN A C 1
ATOM 4704 O O . ASN A 1 598 ? 102.829 95.285 136.705 1.00 246.89 598 ASN A O 1
ATOM 4709 N N . GLU A 1 599 ? 104.712 95.076 135.474 1.00 233.65 599 GLU A N 1
ATOM 4710 C CA . GLU A 1 599 ? 103.989 95.005 134.209 1.00 233.65 599 GLU A CA 1
ATOM 4711 C C . GLU A 1 599 ? 103.124 93.753 134.119 1.00 233.65 599 GLU A C 1
ATOM 4712 O O . GLU A 1 599 ? 102.061 93.780 133.492 1.00 233.65 599 GLU A O 1
ATOM 4718 N N . ILE A 1 600 ? 103.563 92.646 134.723 1.00 244.90 600 ILE A N 1
ATOM 4719 C CA . ILE A 1 600 ? 102.803 91.400 134.634 1.00 244.90 600 ILE A CA 1
ATOM 4720 C C . ILE A 1 600 ? 101.482 91.520 135.388 1.00 244.90 600 ILE A C 1
ATOM 4721 O O . ILE A 1 600 ? 100.457 90.949 134.979 1.00 244.90 600 ILE A O 1
ATOM 4726 N N . SER A 1 601 ? 101.486 92.250 136.506 1.00 253.72 601 SER A N 1
ATOM 4727 C CA . SER A 1 601 ? 100.242 92.498 137.223 1.00 253.72 601 SER A CA 1
ATOM 4728 C C . SER A 1 601 ? 99.230 93.187 136.323 1.00 253.72 601 SER A C 1
ATOM 4729 O O . SER A 1 601 ? 98.053 92.812 136.300 1.00 253.72 601 SER A O 1
ATOM 4732 N N . PHE A 1 602 ? 99.675 94.181 135.554 1.00 241.64 602 PHE A N 1
ATOM 4733 C CA . PHE A 1 602 ? 98.760 94.864 134.650 1.00 241.64 602 PHE A CA 1
ATOM 4734 C C . PHE A 1 602 ? 98.407 94.002 133.446 1.00 241.64 602 PHE A C 1
ATOM 4735 O O . PHE A 1 602 ? 97.291 94.108 132.931 1.00 241.64 602 PHE A O 1
ATOM 4743 N N . MET A 1 603 ? 99.325 93.143 132.994 1.00 244.63 603 MET A N 1
ATOM 4744 C CA . MET A 1 603 ? 98.975 92.115 132.018 1.00 244.63 603 MET A CA 1
ATOM 4745 C C . MET A 1 603 ? 97.713 91.387 132.456 1.00 244.63 603 MET A C 1
ATOM 4746 O O . MET A 1 603 ? 96.674 91.423 131.782 1.00 244.63 603 MET A O 1
ATOM 4751 N N . LEU A 1 604 ? 97.801 90.733 133.617 1.00 260.15 604 LEU A N 1
ATOM 4752 C CA . LEU A 1 604 ? 96.698 89.907 134.098 1.00 260.15 604 LEU A CA 1
ATOM 4753 C C . LEU A 1 604 ? 95.461 90.747 134.390 1.00 260.15 604 LEU A C 1
ATOM 4754 O O . LEU A 1 604 ? 94.336 90.339 134.070 1.00 260.15 604 LEU A O 1
ATOM 4759 N N . ALA A 1 605 ? 95.648 91.921 135.000 1.00 259.62 605 ALA A N 1
ATOM 4760 C CA . ALA A 1 605 ? 94.514 92.763 135.359 1.00 259.62 605 ALA A CA 1
ATOM 4761 C C . ALA A 1 605 ? 93.752 93.212 134.122 1.00 259.62 605 ALA A C 1
ATOM 4762 O O . ALA A 1 605 ? 92.525 93.082 134.058 1.00 259.62 605 ALA A O 1
ATOM 4764 N N . GLY A 1 606 ? 94.462 93.746 133.126 1.00 256.30 606 GLY A N 1
ATOM 4765 C CA . GLY A 1 606 ? 93.804 94.140 131.895 1.00 256.30 606 GLY A CA 1
ATOM 4766 C C . GLY A 1 606 ? 93.126 92.975 131.206 1.00 256.30 606 GLY A C 1
ATOM 4767 O O . GLY A 1 606 ? 91.984 93.093 130.756 1.00 256.30 606 GLY A O 1
ATOM 4768 N N . ARG A 1 607 ? 93.805 91.825 131.139 1.00 254.12 607 ARG A N 1
ATOM 4769 C CA . ARG A 1 607 ? 93.221 90.666 130.473 1.00 254.12 607 ARG A CA 1
ATOM 4770 C C . ARG A 1 607 ? 91.899 90.266 131.118 1.00 254.12 607 ARG A C 1
ATOM 4771 O O . ARG A 1 607 ? 90.861 90.190 130.445 1.00 254.12 607 ARG A O 1
ATOM 4779 N N . ASN A 1 608 ? 91.908 90.044 132.436 1.00 246.65 608 ASN A N 1
ATOM 4780 C CA . ASN A 1 608 ? 90.700 89.565 133.099 1.00 246.65 608 ASN A CA 1
ATOM 4781 C C . ASN A 1 608 ? 89.616 90.636 133.129 1.00 246.65 608 ASN A C 1
ATOM 4782 O O . ASN A 1 608 ? 88.431 90.328 132.952 1.00 246.65 608 ASN A O 1
ATOM 4787 N N . ALA A 1 609 ? 89.996 91.897 133.359 1.00 239.37 609 ALA A N 1
ATOM 4788 C CA . ALA A 1 609 ? 89.010 92.969 133.402 1.00 239.37 609 ALA A CA 1
ATOM 4789 C C . ALA A 1 609 ? 88.329 93.144 132.054 1.00 239.37 609 ALA A C 1
ATOM 4790 O O . ALA A 1 609 ? 87.110 93.321 131.988 1.00 239.37 609 ALA A O 1
ATOM 4792 N N . PHE A 1 610 ? 89.093 93.081 130.962 1.00 240.15 610 PHE A N 1
ATOM 4793 C CA . PHE A 1 610 ? 88.489 93.215 129.644 1.00 240.15 610 PHE A CA 1
ATOM 4794 C C . PHE A 1 610 ? 87.640 92.001 129.294 1.00 240.15 610 PHE A C 1
ATOM 4795 O O . PHE A 1 610 ? 86.589 92.143 128.654 1.00 240.15 610 PHE A O 1
ATOM 4803 N N . SER A 1 611 ? 88.064 90.806 129.716 1.00 248.08 611 SER A N 1
ATOM 4804 C CA . SER A 1 611 ? 87.244 89.618 129.498 1.00 248.08 611 SER A CA 1
ATOM 4805 C C . SER A 1 611 ? 85.900 89.744 130.205 1.00 248.08 611 SER A C 1
ATOM 4806 O O . SER A 1 611 ? 84.842 89.515 129.605 1.00 248.08 611 SER A O 1
ATOM 4809 N N . GLU A 1 612 ? 85.915 90.130 131.483 1.00 234.85 612 GLU A N 1
ATOM 4810 C CA . GLU A 1 612 ? 84.655 90.274 132.202 1.00 234.85 612 GLU A CA 1
ATOM 4811 C C . GLU A 1 612 ? 83.866 91.491 131.738 1.00 234.85 612 GLU A C 1
ATOM 4812 O O . GLU A 1 612 ? 82.649 91.531 131.932 1.00 234.85 612 GLU A O 1
ATOM 4818 N N . ALA A 1 613 ? 84.524 92.477 131.126 1.00 229.62 613 ALA A N 1
ATOM 4819 C CA . ALA A 1 613 ? 83.800 93.591 130.524 1.00 229.62 613 ALA A CA 1
ATOM 4820 C C . ALA A 1 613 ? 83.014 93.131 129.305 1.00 229.62 613 ALA A C 1
ATOM 4821 O O . ALA A 1 613 ? 81.829 93.453 129.159 1.00 229.62 613 ALA A O 1
ATOM 4823 N N . PHE A 1 614 ? 83.664 92.379 128.412 1.00 242.52 614 PHE A N 1
ATOM 4824 C CA . PHE A 1 614 ? 82.934 91.767 127.306 1.00 242.52 614 PHE A CA 1
ATOM 4825 C C . PHE A 1 614 ? 81.842 90.833 127.804 1.00 242.52 614 PHE A C 1
ATOM 4826 O O . PHE A 1 614 ? 80.787 90.720 127.170 1.00 242.52 614 PHE A O 1
ATOM 4834 N N . LYS A 1 615 ? 82.074 90.154 128.928 1.00 225.01 615 LYS A N 1
ATOM 4835 C CA . LYS A 1 615 ? 81.014 89.354 129.531 1.00 225.01 615 LYS A CA 1
ATOM 4836 C C . LYS A 1 615 ? 79.840 90.229 129.956 1.00 225.01 615 LYS A C 1
ATOM 4837 O O . LYS A 1 615 ? 78.677 89.873 129.735 1.00 225.01 615 LYS A O 1
ATOM 4843 N N . ASN A 1 616 ? 80.126 91.381 130.568 1.00 225.86 616 ASN A N 1
ATOM 4844 C CA . ASN A 1 616 ? 79.065 92.289 130.990 1.00 225.86 616 ASN A CA 1
ATOM 4845 C C . ASN A 1 616 ? 78.428 92.984 129.794 1.00 225.86 616 ASN A C 1
ATOM 4846 O O . ASN A 1 616 ? 77.199 93.096 129.709 1.00 225.86 616 ASN A O 1
ATOM 4851 N N . ALA A 1 617 ? 79.247 93.462 128.862 1.00 217.33 617 ALA A N 1
ATOM 4852 C CA . ALA A 1 617 ? 78.724 94.110 127.673 1.00 217.33 617 ALA A CA 1
ATOM 4853 C C . ALA A 1 617 ? 78.021 93.088 126.784 1.00 217.33 617 ALA A C 1
ATOM 4854 O O . ALA A 1 617 ? 78.201 91.875 126.920 1.00 217.33 617 ALA A O 1
ATOM 4856 N N . GLY A 1 618 ? 77.200 93.593 125.868 1.00 200.32 618 GLY A N 1
ATOM 4857 C CA . GLY A 1 618 ? 76.439 92.747 124.982 1.00 200.32 618 GLY A CA 1
ATOM 4858 C C . GLY A 1 618 ? 77.238 92.312 123.771 1.00 200.32 618 GLY A C 1
ATOM 4859 O O . GLY A 1 618 ? 77.497 93.097 122.854 1.00 200.32 618 GLY A O 1
ATOM 4860 N N . PRO A 1 619 ? 77.646 91.044 123.745 1.00 213.47 619 PRO A N 1
ATOM 4861 C CA . PRO A 1 619 ? 78.423 90.552 122.604 1.00 213.47 619 PRO A CA 1
ATOM 4862 C C . PRO A 1 619 ? 77.544 90.387 121.376 1.00 213.47 619 PRO A C 1
ATOM 4863 O O . PRO A 1 619 ? 76.376 90.002 121.471 1.00 213.47 619 PRO A O 1
ATOM 4867 N N . LYS A 1 620 ? 78.118 90.684 120.216 1.00 221.16 620 LYS A N 1
ATOM 4868 C CA . LYS A 1 620 ? 77.422 90.549 118.948 1.00 221.16 620 LYS A CA 1
ATOM 4869 C C . LYS A 1 620 ? 78.381 90.003 117.902 1.00 221.16 620 LYS A C 1
ATOM 4870 O O . LYS A 1 620 ? 79.579 90.292 117.926 1.00 221.16 620 LYS A O 1
ATOM 4876 N N . ILE A 1 621 ? 77.841 89.214 116.980 1.00 211.45 621 ILE A N 1
ATOM 4877 C CA . ILE A 1 621 ? 78.621 88.570 115.932 1.00 211.45 621 ILE A CA 1
ATOM 4878 C C . ILE A 1 621 ? 78.326 89.265 114.612 1.00 211.45 621 ILE A C 1
ATOM 4879 O O . ILE A 1 621 ? 77.170 89.583 114.310 1.00 211.45 621 ILE A O 1
ATOM 4884 N N . LEU A 1 622 ? 79.374 89.511 113.833 1.00 204.44 622 LEU A N 1
ATOM 4885 C CA . LEU A 1 622 ? 79.257 90.196 112.554 1.00 204.44 622 LEU A CA 1
ATOM 4886 C C . LEU A 1 622 ? 79.574 89.226 111.425 1.00 204.44 622 LEU A C 1
ATOM 4887 O O . LEU A 1 622 ? 80.650 88.620 111.404 1.00 204.44 622 LEU A O 1
ATOM 4892 N N . GLU A 1 623 ? 78.635 89.081 110.495 1.00 196.56 623 GLU A N 1
ATOM 4893 C CA . GLU A 1 623 ? 78.794 88.266 109.301 1.00 196.56 623 GLU A CA 1
ATOM 4894 C C . GLU A 1 623 ? 79.254 89.122 108.132 1.00 196.56 623 GLU A C 1
ATOM 4895 O O . GLU A 1 623 ? 78.658 90.170 107.859 1.00 196.56 623 GLU A O 1
ATOM 4901 N N . PRO A 1 624 ? 80.317 88.712 107.443 1.00 174.98 624 PRO A N 1
ATOM 4902 C CA . PRO A 1 624 ? 80.718 89.430 106.229 1.00 174.98 624 PRO A CA 1
ATOM 4903 C C . PRO A 1 624 ? 79.584 89.447 105.218 1.00 174.98 624 PRO A C 1
ATOM 4904 O O . PRO A 1 624 ? 78.876 88.456 105.031 1.00 174.98 624 PRO A O 1
ATOM 4908 N N . ILE A 1 625 ? 79.415 90.592 104.565 1.00 161.42 625 ILE A N 1
ATOM 4909 C CA . ILE A 1 625 ? 78.357 90.801 103.587 1.00 161.42 625 ILE A CA 1
ATOM 4910 C C . ILE A 1 625 ? 79.002 91.071 102.239 1.00 161.42 625 ILE A C 1
ATOM 4911 O O . ILE A 1 625 ? 79.889 91.925 102.127 1.00 161.42 625 ILE A O 1
ATOM 4916 N N . TYR A 1 626 ? 78.563 90.337 101.222 1.00 172.01 626 TYR A N 1
ATOM 4917 C CA . TYR A 1 626 ? 79.114 90.443 99.880 1.00 172.01 626 TYR A CA 1
ATOM 4918 C C . TYR A 1 626 ? 78.038 90.961 98.941 1.00 172.01 626 TYR A C 1
ATOM 4919 O O . TYR A 1 626 ? 76.943 90.393 98.873 1.00 172.01 626 TYR A O 1
ATOM 4928 N N . ASP A 1 627 ? 78.348 92.038 98.226 1.00 190.15 627 ASP A N 1
ATOM 4929 C CA . ASP A 1 627 ? 77.423 92.565 97.236 1.00 190.15 627 ASP A CA 1
ATOM 4930 C C . ASP A 1 627 ? 77.342 91.621 96.046 1.00 190.15 627 ASP A C 1
ATOM 4931 O O . ASP A 1 627 ? 78.356 91.098 95.576 1.00 190.15 627 ASP A O 1
ATOM 4936 N N . VAL A 1 628 ? 76.126 91.402 95.559 1.00 187.99 628 VAL A N 1
ATOM 4937 C CA . VAL A 1 628 ? 75.870 90.481 94.460 1.00 187.99 628 VAL A CA 1
ATOM 4938 C C . VAL A 1 628 ? 75.168 91.248 93.351 1.00 187.99 628 VAL A C 1
ATOM 4939 O O . VAL A 1 628 ? 74.183 91.952 93.604 1.00 187.99 628 VAL A O 1
ATOM 4943 N N . GLU A 1 629 ? 75.679 91.120 92.132 1.00 215.77 629 GLU A N 1
ATOM 4944 C CA . GLU A 1 629 ? 75.124 91.783 90.955 1.00 215.77 629 GLU A CA 1
ATOM 4945 C C . GLU A 1 629 ? 74.643 90.696 89.998 1.00 215.77 629 GLU A C 1
ATOM 4946 O O . GLU A 1 629 ? 75.381 90.252 89.117 1.00 215.77 629 GLU A O 1
ATOM 4952 N N . VAL A 1 630 ? 73.397 90.272 90.175 1.00 214.19 630 VAL A N 1
ATOM 4953 C CA . VAL A 1 630 ? 72.832 89.213 89.348 1.00 214.19 630 VAL A CA 1
ATOM 4954 C C . VAL A 1 630 ? 72.342 89.810 88.037 1.00 214.19 630 VAL A C 1
ATOM 4955 O O . VAL A 1 630 ? 71.585 90.788 88.028 1.00 214.19 630 VAL A O 1
ATOM 4959 N N . PHE A 1 631 ? 72.777 89.224 86.928 1.00 212.46 631 PHE A N 1
ATOM 4960 C CA . PHE A 1 631 ? 72.399 89.655 85.585 1.00 212.46 631 PHE A CA 1
ATOM 4961 C C . PHE A 1 631 ? 71.505 88.561 85.006 1.00 212.46 631 PHE A C 1
ATOM 4962 O O . PHE A 1 631 ? 71.984 87.614 84.380 1.00 212.46 631 PHE A O 1
ATOM 4970 N N . VAL A 1 632 ? 70.200 88.704 85.212 1.00 222.65 632 VAL A N 1
ATOM 4971 C CA . VAL A 1 632 ? 69.249 87.627 84.940 1.00 222.65 632 VAL A CA 1
ATOM 4972 C C . VAL A 1 632 ? 68.122 88.146 84.053 1.00 222.65 632 VAL A C 1
ATOM 4973 O O . VAL A 1 632 ? 67.748 89.324 84.151 1.00 222.65 632 VAL A O 1
ATOM 4977 N N . PRO A 1 633 ? 67.574 87.324 83.161 1.00 226.11 633 PRO A N 1
ATOM 4978 C CA . PRO A 1 633 ? 66.394 87.743 82.398 1.00 226.11 633 PRO A CA 1
ATOM 4979 C C . PRO A 1 633 ? 65.165 87.880 83.284 1.00 226.11 633 PRO A C 1
ATOM 4980 O O . PRO A 1 633 ? 65.079 87.320 84.379 1.00 226.11 633 PRO A O 1
ATOM 4984 N N . SER A 1 634 ? 64.198 88.650 82.779 1.00 231.97 634 SER A N 1
ATOM 4985 C CA . SER A 1 634 ? 62.992 88.957 83.539 1.00 231.97 634 SER A CA 1
ATOM 4986 C C . SER A 1 634 ? 62.110 87.739 83.777 1.00 231.97 634 SER A C 1
ATOM 4987 O O . SER A 1 634 ? 61.269 87.772 84.681 1.00 231.97 634 SER A O 1
ATOM 4990 N N . ASP A 1 635 ? 62.275 86.674 82.990 1.00 223.53 635 ASP A N 1
ATOM 4991 C CA . ASP A 1 635 ? 61.397 85.515 83.125 1.00 223.53 635 ASP A CA 1
ATOM 4992 C C . ASP A 1 635 ? 61.541 84.848 84.486 1.00 223.53 635 ASP A C 1
ATOM 4993 O O . ASP A 1 635 ? 60.627 84.145 84.931 1.00 223.53 635 ASP A O 1
ATOM 4998 N N . ARG A 1 636 ? 62.674 85.052 85.160 1.00 218.08 636 ARG A N 1
ATOM 4999 C CA . ARG A 1 636 ? 62.921 84.454 86.467 1.00 218.08 636 ARG A CA 1
ATOM 5000 C C . ARG A 1 636 ? 63.128 85.505 87.552 1.00 218.08 636 ARG A C 1
ATOM 5001 O O . ARG A 1 636 ? 63.745 85.212 88.582 1.00 218.08 636 ARG A O 1
ATOM 5009 N N . MET A 1 637 ? 62.632 86.727 87.338 1.00 206.62 637 MET A N 1
ATOM 5010 C CA . MET A 1 637 ? 62.775 87.767 88.352 1.00 206.62 637 MET A CA 1
ATOM 5011 C C . MET A 1 637 ? 62.082 87.368 89.649 1.00 206.62 637 MET A C 1
ATOM 5012 O O . MET A 1 637 ? 62.642 87.543 90.738 1.00 206.62 637 MET A O 1
ATOM 5017 N N . GLY A 1 638 ? 60.874 86.809 89.552 1.00 232.68 638 GLY A N 1
ATOM 5018 C CA . GLY A 1 638 ? 60.177 86.374 90.749 1.00 232.68 638 GLY A CA 1
ATOM 5019 C C . GLY A 1 638 ? 60.900 85.250 91.463 1.00 232.68 638 GLY A C 1
ATOM 5020 O O . GLY A 1 638 ? 61.027 85.259 92.691 1.00 232.68 638 GLY A O 1
ATOM 5021 N N . ASP A 1 639 ? 61.398 84.275 90.701 1.00 212.16 639 ASP A N 1
ATOM 5022 C CA . ASP A 1 639 ? 62.119 83.163 91.307 1.00 212.16 639 ASP A CA 1
ATOM 5023 C C . ASP A 1 639 ? 63.370 83.647 92.026 1.00 212.16 639 ASP A C 1
ATOM 5024 O O . ASP A 1 639 ? 63.651 83.218 93.152 1.00 212.16 639 ASP A O 1
ATOM 5029 N N . VAL A 1 640 ? 64.126 84.554 91.405 1.00 190.26 640 VAL A N 1
ATOM 5030 C CA . VAL A 1 640 ? 65.363 85.002 92.033 1.00 190.26 640 VAL A CA 1
ATOM 5031 C C . VAL A 1 640 ? 65.070 85.866 93.256 1.00 190.26 640 VAL A C 1
ATOM 5032 O O . VAL A 1 640 ? 65.758 85.752 94.279 1.00 190.26 640 VAL A O 1
ATOM 5036 N N . MET A 1 641 ? 64.046 86.730 93.196 1.00 196.04 641 MET A N 1
ATOM 5037 C CA . MET A 1 641 ? 63.765 87.544 94.377 1.00 196.04 641 MET A CA 1
ATOM 5038 C C . MET A 1 641 ? 63.262 86.674 95.521 1.00 196.04 641 MET A C 1
ATOM 5039 O O . MET A 1 641 ? 63.619 86.904 96.680 1.00 196.04 641 MET A O 1
ATOM 5044 N N . GLY A 1 642 ? 62.445 85.662 95.217 1.00 197.82 642 GLY A N 1
ATOM 5045 C CA . GLY A 1 642 ? 62.003 84.750 96.258 1.00 197.82 642 GLY A CA 1
ATOM 5046 C C . GLY A 1 642 ? 63.145 83.954 96.859 1.00 197.82 642 GLY A C 1
ATOM 5047 O O . GLY A 1 642 ? 63.206 83.760 98.077 1.00 197.82 642 GLY A O 1
ATOM 5048 N N . ASP A 1 643 ? 64.066 83.481 96.016 1.00 180.88 643 ASP A N 1
ATOM 5049 C CA . ASP A 1 643 ? 65.222 82.752 96.524 1.00 180.88 643 ASP A CA 1
ATOM 5050 C C . ASP A 1 643 ? 66.076 83.636 97.422 1.00 180.88 643 ASP A C 1
ATOM 5051 O O . ASP A 1 643 ? 66.528 83.199 98.486 1.00 180.88 643 ASP A O 1
ATOM 5056 N N . LEU A 1 644 ? 66.305 84.885 97.012 1.00 168.06 644 LEU A N 1
ATOM 5057 C CA . LEU A 1 644 ? 67.085 85.797 97.842 1.00 168.06 644 LEU A CA 1
ATOM 5058 C C . LEU A 1 644 ? 66.365 86.108 99.148 1.00 168.06 644 LEU A C 1
ATOM 5059 O O . LEU A 1 644 ? 66.999 86.197 100.206 1.00 168.06 644 LEU A O 1
ATOM 5064 N N . GLN A 1 645 ? 65.042 86.278 99.096 1.00 186.50 645 GLN A N 1
ATOM 5065 C CA . GLN A 1 645 ? 64.276 86.480 100.320 1.00 186.50 645 GLN A CA 1
ATOM 5066 C C . GLN A 1 645 ? 64.399 85.282 101.248 1.00 186.50 645 GLN A C 1
ATOM 5067 O O . GLN A 1 645 ? 64.446 85.446 102.472 1.00 186.50 645 GLN A O 1
ATOM 5073 N N . GLY A 1 646 ? 64.458 84.075 100.688 1.00 177.90 646 GLY A N 1
ATOM 5074 C CA . GLY A 1 646 ? 64.774 82.908 101.489 1.00 177.90 646 GLY A CA 1
ATOM 5075 C C . GLY A 1 646 ? 66.228 82.817 101.897 1.00 177.90 646 GLY A C 1
ATOM 5076 O O . GLY A 1 646 ? 66.575 81.950 102.706 1.00 177.90 646 GLY A O 1
ATOM 5077 N N . ARG A 1 647 ? 67.078 83.688 101.359 1.00 175.51 647 ARG A N 1
ATOM 5078 C CA . ARG A 1 647 ? 68.495 83.742 101.693 1.00 175.51 647 ARG A CA 1
ATOM 5079 C C . ARG A 1 647 ? 68.829 84.979 102.521 1.00 175.51 647 ARG A C 1
ATOM 5080 O O . ARG A 1 647 ? 69.919 85.542 102.403 1.00 175.51 647 ARG A O 1
ATOM 5088 N N . ARG A 1 648 ? 67.883 85.406 103.365 1.00 165.49 648 ARG A N 1
ATOM 5089 C CA . ARG A 1 648 ? 67.992 86.576 104.238 1.00 165.49 648 ARG A CA 1
ATOM 5090 C C . ARG A 1 648 ? 68.694 87.748 103.561 1.00 165.49 648 ARG A C 1
ATOM 5091 O O . ARG A 1 648 ? 69.527 88.423 104.174 1.00 165.49 648 ARG 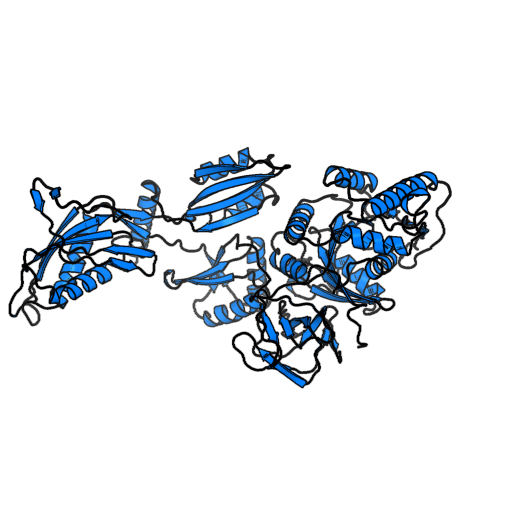A O 1
ATOM 5099 N N . ALA A 1 649 ? 68.357 88.000 102.302 1.00 160.20 649 ALA A N 1
ATOM 5100 C CA . ALA A 1 649 ? 68.978 89.065 101.533 1.00 160.20 649 ALA A CA 1
ATOM 5101 C C . ALA A 1 649 ? 68.228 90.377 101.723 1.00 160.20 649 ALA A C 1
ATOM 5102 O O . ALA A 1 649 ? 67.099 90.415 102.216 1.00 160.20 649 ALA A O 1
ATOM 5104 N N . MET A 1 650 ? 68.881 91.465 101.325 1.00 170.83 650 MET A N 1
ATOM 5105 C CA . MET A 1 650 ? 68.307 92.805 101.382 1.00 170.83 650 MET A CA 1
ATOM 5106 C C . MET A 1 650 ? 68.304 93.379 99.972 1.00 170.83 650 MET A C 1
ATOM 5107 O O . MET A 1 650 ? 69.369 93.638 99.402 1.00 170.83 650 MET A O 1
ATOM 5112 N N . ILE A 1 651 ? 67.111 93.575 99.412 1.00 165.97 651 ILE A N 1
ATOM 5113 C CA . ILE A 1 651 ? 66.998 94.106 98.060 1.00 165.97 651 ILE A CA 1
ATOM 5114 C C . ILE A 1 651 ? 67.445 95.562 98.045 1.00 165.97 651 ILE A C 1
ATOM 5115 O O . ILE A 1 651 ? 67.016 96.373 98.875 1.00 165.97 651 ILE A O 1
ATOM 5120 N N . MET A 1 652 ? 68.327 95.897 97.104 1.00 187.58 652 MET A N 1
ATOM 5121 C CA . MET A 1 652 ? 68.828 97.259 96.954 1.00 187.58 652 MET A CA 1
ATOM 5122 C C . MET A 1 652 ? 68.150 97.986 95.798 1.00 187.58 652 MET A C 1
ATOM 5123 O O . MET A 1 652 ? 67.580 99.064 95.985 1.00 187.58 652 MET A O 1
ATOM 5128 N N . GLY A 1 653 ? 68.201 97.409 94.601 1.00 196.25 653 GLY A N 1
ATOM 5129 C CA . GLY A 1 653 ? 67.602 98.031 93.438 1.00 196.25 653 GLY A CA 1
ATOM 5130 C C . GLY A 1 653 ? 67.558 97.118 92.232 1.00 196.25 653 GLY A C 1
ATOM 5131 O O . GLY A 1 653 ? 68.447 96.283 92.042 1.00 196.25 653 GLY A O 1
ATOM 5132 N N . MET A 1 654 ? 66.524 97.266 91.409 1.00 218.46 654 MET A N 1
ATOM 5133 C CA . MET A 1 654 ? 66.342 96.459 90.208 1.00 218.46 654 MET A CA 1
ATOM 5134 C C . MET A 1 654 ? 66.606 97.358 89.007 1.00 218.46 654 MET A C 1
ATOM 5135 O O . MET A 1 654 ? 66.018 98.439 88.891 1.00 218.46 654 MET A O 1
ATOM 5140 N N . SER A 1 655 ? 67.502 96.922 88.130 1.00 221.16 655 SER A N 1
ATOM 5141 C CA . SER A 1 655 ? 67.783 97.635 86.896 1.00 221.16 655 SER A CA 1
ATOM 5142 C C . SER A 1 655 ? 67.025 96.999 85.736 1.00 221.16 655 SER A C 1
ATOM 5143 O O . SER A 1 655 ? 66.771 95.793 85.714 1.00 221.16 655 SER A O 1
ATOM 5146 N N . SER A 1 656 ? 66.661 97.832 84.765 1.00 234.70 656 SER A N 1
ATOM 5147 C CA . SER A 1 656 ? 65.897 97.377 83.613 1.00 234.70 656 SER A CA 1
ATOM 5148 C C . SER A 1 656 ? 66.647 97.715 82.335 1.00 234.70 656 SER A C 1
ATOM 5149 O O . SER A 1 656 ? 67.056 98.861 82.130 1.00 234.70 656 SER A O 1
ATOM 5152 N N . GLU A 1 657 ? 66.816 96.710 81.478 1.00 242.90 657 GLU A N 1
ATOM 5153 C CA . GLU A 1 657 ? 67.446 96.882 80.177 1.00 242.90 657 GLU A CA 1
ATOM 5154 C C . GLU A 1 657 ? 67.181 95.637 79.345 1.00 242.90 657 GLU A C 1
ATOM 5155 O O . GLU A 1 657 ? 67.110 94.533 79.890 1.00 242.90 657 GLU A O 1
ATOM 5161 N N . LYS A 1 658 ? 67.046 95.830 78.028 1.00 243.81 658 LYS A N 1
ATOM 5162 C CA . LYS A 1 658 ? 66.762 94.778 77.052 1.00 243.81 658 LYS A CA 1
ATOM 5163 C C . LYS A 1 658 ? 65.828 93.708 77.610 1.00 243.81 658 LYS A C 1
ATOM 5164 O O . LYS A 1 658 ? 64.641 93.969 77.833 1.00 243.81 658 LYS A O 1
ATOM 5170 N N . GLY A 1 659 ? 66.350 92.506 77.839 1.00 236.69 659 GLY A N 1
ATOM 5171 C CA . GLY A 1 659 ? 65.567 91.439 78.427 1.00 236.69 659 GLY A CA 1
ATOM 5172 C C . GLY A 1 659 ? 66.151 90.925 79.726 1.00 236.69 659 GLY A C 1
ATOM 5173 O O . GLY A 1 659 ? 65.546 90.083 80.395 1.00 236.69 659 GLY A O 1
ATOM 5174 N N . PHE A 1 660 ? 67.326 91.426 80.095 1.00 229.95 660 PHE A N 1
ATOM 5175 C CA . PHE A 1 660 ? 68.030 91.001 81.298 1.00 229.95 660 PHE A CA 1
ATOM 5176 C C . PHE A 1 660 ? 68.028 92.135 82.312 1.00 229.95 660 PHE A C 1
ATOM 5177 O O . PHE A 1 660 ? 68.373 93.273 81.978 1.00 229.95 660 PHE A O 1
ATOM 5185 N N . GLU A 1 661 ? 67.651 91.822 83.549 1.00 234.10 661 GLU A N 1
ATOM 5186 C CA . GLU A 1 661 ? 67.485 92.819 84.599 1.00 234.10 661 GLU A CA 1
ATOM 5187 C C . GLU A 1 661 ? 68.560 92.626 85.658 1.00 234.10 661 GLU A C 1
ATOM 5188 O O . GLU A 1 661 ? 68.640 91.562 86.280 1.00 234.10 661 GLU A O 1
ATOM 5194 N N . LYS A 1 662 ? 69.380 93.654 85.858 1.00 207.29 662 LYS A N 1
ATOM 5195 C CA . LYS A 1 662 ? 70.407 93.609 86.887 1.00 207.29 662 LYS A CA 1
ATOM 5196 C C . LYS A 1 662 ? 69.789 93.777 88.270 1.00 207.29 662 LYS A C 1
ATOM 5197 O O . LYS A 1 662 ? 68.805 94.499 88.455 1.00 207.29 662 LYS A O 1
ATOM 5203 N N . LEU A 1 663 ? 70.380 93.099 89.250 1.00 196.43 663 LEU A N 1
ATOM 5204 C CA . LEU A 1 663 ? 69.895 93.125 90.621 1.00 196.43 663 LEU A CA 1
ATOM 5205 C C . LEU A 1 663 ? 71.048 93.444 91.560 1.00 196.43 663 LEU A C 1
ATOM 5206 O O . LEU A 1 663 ? 72.175 92.987 91.351 1.00 196.43 663 LEU A O 1
ATOM 5211 N N . VAL A 1 664 ? 70.758 94.230 92.594 1.00 176.30 664 VAL A N 1
ATOM 5212 C CA . VAL A 1 664 ? 71.725 94.587 93.625 1.00 176.30 664 VAL A CA 1
ATOM 5213 C C . VAL A 1 664 ? 71.158 94.162 94.970 1.00 176.30 664 VAL A C 1
ATOM 5214 O O . VAL A 1 664 ? 69.983 94.416 95.259 1.00 176.30 664 VAL A O 1
ATOM 5218 N N . ALA A 1 665 ? 71.985 93.513 95.787 1.00 167.81 665 ALA A N 1
ATOM 5219 C CA . ALA A 1 665 ? 71.536 93.046 97.089 1.00 167.81 665 ALA A CA 1
ATOM 5220 C C . ALA A 1 665 ? 72.726 92.892 98.024 1.00 167.81 665 ALA A C 1
ATOM 5221 O O . ALA A 1 665 ? 73.849 92.615 97.596 1.00 167.81 665 ALA A O 1
ATOM 5223 N N . LYS A 1 666 ? 72.460 93.078 99.315 1.00 166.92 666 LYS A N 1
ATOM 5224 C CA . LYS A 1 666 ? 73.424 92.801 100.371 1.00 166.92 666 LYS A CA 1
ATOM 5225 C C . LYS A 1 666 ? 73.119 91.418 100.931 1.00 166.92 666 LYS A C 1
ATOM 5226 O O . LYS A 1 666 ? 72.010 91.178 101.421 1.00 166.92 666 LYS A O 1
ATOM 5232 N N . VAL A 1 667 ? 74.090 90.515 100.859 1.00 154.38 667 VAL A N 1
ATOM 5233 C CA . VAL A 1 667 ? 73.830 89.117 101.190 1.00 154.38 667 VAL A CA 1
ATOM 5234 C C . VAL A 1 667 ? 74.926 88.564 102.095 1.00 154.38 667 VAL A C 1
ATOM 5235 O O . VAL A 1 667 ? 76.117 88.745 101.807 1.00 154.38 667 VAL A O 1
ATOM 5239 N N . PRO A 1 668 ? 74.574 87.893 103.191 1.00 155.99 668 PRO A N 1
ATOM 5240 C CA . PRO A 1 668 ? 75.594 87.227 104.010 1.00 155.99 668 PRO A CA 1
ATOM 5241 C C . PRO A 1 668 ? 76.283 86.106 103.246 1.00 155.99 668 PRO A C 1
ATOM 5242 O O . PRO A 1 668 ? 75.671 85.405 102.439 1.00 155.99 668 PRO A O 1
ATOM 5246 N N . LEU A 1 669 ? 77.580 85.939 103.520 1.00 187.17 669 LEU A N 1
ATOM 5247 C CA . LEU A 1 669 ? 78.361 84.898 102.862 1.00 187.17 669 LEU A CA 1
ATOM 5248 C C . LEU A 1 669 ? 78.023 83.502 103.372 1.00 187.17 669 LEU A C 1
ATOM 5249 O O . LEU A 1 669 ? 78.254 82.523 102.655 1.00 187.17 669 LEU A O 1
ATOM 5254 N N . LYS A 1 670 ? 77.478 83.392 104.587 1.00 173.09 670 LYS A N 1
ATOM 5255 C CA . LYS A 1 670 ? 77.254 82.082 105.194 1.00 173.09 670 LYS A CA 1
ATOM 5256 C C . LYS A 1 670 ? 76.365 81.200 104.327 1.00 173.09 670 LYS A C 1
ATOM 5257 O O . LYS A 1 670 ? 76.564 79.981 104.261 1.00 173.09 670 LYS A O 1
ATOM 5263 N N . GLU A 1 671 ? 75.379 81.791 103.658 1.00 186.12 671 GLU A N 1
ATOM 5264 C CA . GLU A 1 671 ? 74.460 81.043 102.815 1.00 186.12 671 GLU A CA 1
ATOM 5265 C C . GLU A 1 671 ? 74.850 81.117 101.340 1.00 186.12 671 GLU A C 1
ATOM 5266 O O . GLU A 1 671 ? 74.138 80.582 100.484 1.00 186.12 671 GLU A O 1
ATOM 5272 N N . MET A 1 672 ? 75.985 81.742 101.029 1.00 192.78 672 MET A N 1
ATOM 5273 C CA . MET A 1 672 ? 76.484 81.849 99.665 1.00 192.78 672 MET A CA 1
ATOM 5274 C C . MET A 1 672 ? 77.525 80.790 99.330 1.00 192.78 672 MET A C 1
ATOM 5275 O O . MET A 1 672 ? 78.149 80.866 98.267 1.00 192.78 672 MET A O 1
ATOM 5280 N N . SER A 1 673 ? 77.729 79.808 100.210 1.00 190.20 673 SER A N 1
ATOM 5281 C CA . SER A 1 673 ? 78.703 78.757 99.942 1.00 190.20 673 SER A CA 1
ATOM 5282 C C . SER A 1 673 ? 78.324 77.902 98.740 1.00 190.20 673 SER A C 1
ATOM 5283 O O . SER A 1 673 ? 79.200 77.257 98.155 1.00 190.20 673 SER A O 1
ATOM 5286 N N . SER A 1 674 ? 77.044 77.879 98.360 1.00 198.99 674 SER A N 1
ATOM 5287 C CA . SER A 1 674 ? 76.600 77.109 97.205 1.00 198.99 674 SER A CA 1
ATOM 5288 C C . SER A 1 674 ? 75.582 77.886 96.381 1.00 198.99 674 SER A C 1
ATOM 5289 O O . SER A 1 674 ? 74.696 77.290 95.758 1.00 198.99 674 SER A O 1
ATOM 5292 N N . TYR A 1 675 ? 75.693 79.214 96.365 1.00 199.14 675 TYR A N 1
ATOM 5293 C CA . TYR A 1 675 ? 74.696 80.034 95.686 1.00 199.14 675 TYR A CA 1
ATOM 5294 C C . TYR A 1 675 ? 74.793 79.901 94.172 1.00 199.14 675 TYR A C 1
ATOM 5295 O O . TYR A 1 675 ? 73.774 79.958 93.474 1.00 199.14 675 TYR A O 1
ATOM 5304 N N . SER A 1 676 ? 76.010 79.748 93.645 1.00 204.02 676 SER A N 1
ATOM 5305 C CA . SER A 1 676 ? 76.186 79.694 92.197 1.00 204.02 676 SER A CA 1
ATOM 5306 C C . SER A 1 676 ? 75.473 78.491 91.594 1.00 204.02 676 SER A C 1
ATOM 5307 O O . SER A 1 676 ? 74.821 78.607 90.549 1.00 204.02 676 SER A O 1
ATOM 5310 N N . THR A 1 677 ? 75.590 77.327 92.235 1.00 200.40 677 THR A N 1
ATOM 5311 C CA . THR A 1 677 ? 74.924 76.133 91.725 1.00 200.40 677 THR A CA 1
ATOM 5312 C C . THR A 1 677 ? 73.413 76.311 91.713 1.00 200.40 677 THR A C 1
ATOM 5313 O O . THR A 1 677 ? 72.745 75.963 90.732 1.00 200.40 677 THR A O 1
ATOM 5317 N N . ALA A 1 678 ? 72.857 76.857 92.797 1.00 216.29 678 ALA A N 1
ATOM 5318 C CA . ALA A 1 678 ? 71.416 77.070 92.862 1.00 216.29 678 ALA A CA 1
ATOM 5319 C C . ALA A 1 678 ? 70.957 78.059 91.800 1.00 216.29 678 ALA A C 1
ATOM 5320 O O . ALA A 1 678 ? 69.929 77.847 91.147 1.00 216.29 678 ALA A O 1
ATOM 5322 N N . LEU A 1 679 ? 71.706 79.148 91.613 1.00 222.71 679 LEU A N 1
ATOM 5323 C CA . LEU A 1 679 ? 71.335 80.126 90.597 1.00 222.71 679 LEU A CA 1
ATOM 5324 C C . LEU A 1 679 ? 71.372 79.510 89.206 1.00 222.71 679 LEU A C 1
ATOM 5325 O O . LEU A 1 679 ? 70.451 79.712 88.405 1.00 222.71 679 LEU A O 1
ATOM 5330 N N . SER A 1 680 ? 72.425 78.747 88.904 1.00 235.19 680 SER A N 1
ATOM 5331 C CA . SER A 1 680 ? 72.525 78.109 87.596 1.00 235.19 680 SER A CA 1
ATOM 5332 C C . SER A 1 680 ? 71.387 77.124 87.378 1.00 235.19 680 SER A C 1
ATOM 5333 O O . SER A 1 680 ? 70.834 77.038 86.276 1.00 235.19 680 SER A O 1
ATOM 5336 N N . SER A 1 681 ? 71.029 76.363 88.414 1.00 251.10 681 SER A N 1
ATOM 5337 C CA . SER A 1 681 ? 69.913 75.433 88.293 1.00 251.10 681 SER A CA 1
ATOM 5338 C C . SER A 1 681 ? 68.603 76.169 88.044 1.00 251.10 681 SER A C 1
ATOM 5339 O O . SER A 1 681 ? 67.796 75.749 87.208 1.00 251.10 681 SER A O 1
ATOM 5342 N N . LEU A 1 682 ? 68.372 77.269 88.763 1.00 231.61 682 LEU A N 1
ATOM 5343 C CA . LEU A 1 682 ? 67.114 77.994 88.620 1.00 231.61 682 LEU A CA 1
ATOM 5344 C C . LEU A 1 682 ? 66.996 78.647 87.249 1.00 231.61 682 LEU A C 1
ATOM 5345 O O . LEU A 1 682 ? 65.957 78.537 86.587 1.00 231.61 682 LEU A O 1
ATOM 5350 N N . THR A 1 683 ? 68.045 79.332 86.800 1.00 242.03 683 THR A N 1
ATOM 5351 C CA . THR A 1 683 ? 67.977 80.049 85.534 1.00 242.03 683 THR A CA 1
ATOM 5352 C C . THR A 1 683 ? 68.505 79.244 84.355 1.00 242.03 683 THR A C 1
ATOM 5353 O O . THR A 1 683 ? 68.566 79.776 83.242 1.00 242.03 683 THR A O 1
ATOM 5357 N N . GLY A 1 684 ? 68.883 77.985 84.561 1.00 237.58 684 GLY A N 1
ATOM 5358 C CA . GLY A 1 684 ? 69.446 77.204 83.480 1.00 237.58 684 GLY A CA 1
ATOM 5359 C C . GLY A 1 684 ? 70.814 77.657 83.031 1.00 237.58 684 GLY A C 1
ATOM 5360 O O . GLY A 1 684 ? 71.205 77.375 81.894 1.00 237.58 684 GLY A O 1
ATOM 5361 N N . GLY A 1 685 ? 71.557 78.352 83.889 1.00 235.71 685 GLY A N 1
ATOM 5362 C CA . GLY A 1 685 ? 72.842 78.895 83.501 1.00 235.71 685 GLY A CA 1
ATOM 5363 C C . GLY A 1 685 ? 72.769 80.167 82.690 1.00 235.71 685 GLY A C 1
ATOM 5364 O O . GLY A 1 685 ? 73.779 80.578 82.111 1.00 235.71 685 GLY A O 1
ATOM 5365 N N . ARG A 1 686 ? 71.605 80.806 82.634 1.00 230.68 686 ARG A N 1
ATOM 5366 C CA . ARG A 1 686 ? 71.403 82.010 81.840 1.00 230.68 686 ARG A CA 1
ATOM 5367 C C . ARG A 1 686 ? 71.832 83.283 82.555 1.00 230.68 686 ARG A C 1
ATOM 5368 O O . ARG A 1 686 ? 71.758 84.362 81.960 1.00 230.68 686 ARG A O 1
ATOM 5376 N N . ALA A 1 687 ? 72.275 83.192 83.806 1.00 219.10 687 ALA A N 1
ATOM 5377 C CA . ALA A 1 687 ? 72.582 84.371 84.600 1.00 219.10 687 ALA A CA 1
ATOM 5378 C C . ALA A 1 687 ? 73.917 84.200 85.308 1.00 219.10 687 ALA A C 1
ATOM 5379 O O . ALA A 1 687 ? 74.363 83.081 85.574 1.00 219.10 687 ALA A O 1
ATOM 5381 N N . SER A 1 688 ? 74.549 85.332 85.610 1.00 193.72 688 SER A N 1
ATOM 5382 C CA . SER A 1 688 ? 75.808 85.375 86.335 1.00 193.72 688 SER A CA 1
ATOM 5383 C C . SER A 1 688 ? 75.703 86.398 87.457 1.00 193.72 688 SER A C 1
ATOM 5384 O O . SER A 1 688 ? 74.735 87.158 87.549 1.00 193.72 688 SER A O 1
ATOM 5387 N N . PHE A 1 689 ? 76.717 86.413 88.319 1.00 187.64 689 PHE A N 1
ATOM 5388 C CA . PHE A 1 689 ? 76.731 87.323 89.453 1.00 187.64 689 PHE A CA 1
ATOM 5389 C C . PHE A 1 689 ? 78.170 87.674 89.798 1.00 187.64 689 PHE A C 1
ATOM 5390 O O . PHE A 1 689 ? 79.107 86.948 89.457 1.00 187.64 689 PHE A O 1
ATOM 5398 N N . ILE A 1 690 ? 78.331 88.801 90.486 1.00 180.22 690 ILE A N 1
ATOM 5399 C CA . ILE A 1 690 ? 79.637 89.316 90.875 1.00 180.22 690 ILE A CA 1
ATOM 5400 C C . ILE A 1 690 ? 79.653 89.510 92.383 1.00 180.22 690 ILE A C 1
ATOM 5401 O O . ILE A 1 690 ? 78.709 90.064 92.957 1.00 180.22 690 ILE A O 1
ATOM 5406 N N . MET A 1 691 ? 80.726 89.058 93.024 1.00 173.33 691 MET A N 1
ATOM 5407 C CA . MET A 1 691 ? 80.869 89.120 94.471 1.00 173.33 691 MET A CA 1
ATOM 5408 C C . MET A 1 691 ? 81.961 90.111 94.846 1.00 173.33 691 MET A C 1
ATOM 5409 O O . MET A 1 691 ? 83.019 90.153 94.211 1.00 173.33 691 MET A O 1
ATOM 5414 N N . LYS A 1 692 ? 81.698 90.905 95.881 1.00 165.27 692 LYS A N 1
ATOM 5415 C CA . LYS A 1 692 ? 82.687 91.843 96.392 1.00 165.27 692 LYS A CA 1
ATOM 5416 C C . LYS A 1 692 ? 82.347 92.179 97.836 1.00 165.27 692 LYS A C 1
ATOM 5417 O O . LYS A 1 692 ? 81.172 92.273 98.199 1.00 165.27 692 LYS A O 1
ATOM 5423 N N . PHE A 1 693 ? 83.383 92.342 98.653 1.00 157.94 693 PHE A N 1
ATOM 5424 C CA . PHE A 1 693 ? 83.206 92.601 100.073 1.00 157.94 693 PHE A CA 1
ATOM 5425 C C . PHE A 1 693 ? 82.710 94.024 100.295 1.00 157.94 693 PHE A C 1
ATOM 5426 O O . PHE A 1 693 ? 83.143 94.960 99.617 1.00 157.94 693 PHE A O 1
ATOM 5434 N N . ALA A 1 694 ? 81.836 94.188 101.287 1.00 163.86 694 ALA A N 1
ATOM 5435 C CA . ALA A 1 694 ? 81.337 95.540 101.620 1.00 163.86 694 ALA A CA 1
ATOM 5436 C C . ALA A 1 694 ? 81.697 95.862 103.070 1.00 163.86 694 ALA A C 1
ATOM 5437 O O . ALA A 1 694 ? 82.772 96.443 103.291 1.00 163.86 694 ALA A O 1
ATOM 5439 N N . SER A 1 695 ? 80.837 95.483 104.017 1.00 176.42 695 SER A N 1
ATOM 5440 C CA . SER A 1 695 ? 81.084 95.836 105.437 1.00 176.42 695 SER A CA 1
ATOM 5441 C C . SER A 1 695 ? 80.456 94.798 106.363 1.00 176.42 695 SER A C 1
ATOM 5442 O O . SER A 1 695 ? 79.314 94.392 106.094 1.00 176.42 695 SER A O 1
ATOM 5445 N N . TYR A 1 696 ? 81.158 94.412 107.429 1.00 188.00 696 TYR A N 1
ATOM 5446 C CA . TYR A 1 696 ? 80.543 93.490 108.415 1.00 188.00 696 TYR A CA 1
ATOM 5447 C C . TYR A 1 696 ? 79.265 94.138 108.957 1.00 188.00 696 TYR A C 1
ATOM 5448 O O . TYR A 1 696 ? 79.191 95.380 108.966 1.00 188.00 696 TYR A O 1
ATOM 5457 N N . GLU A 1 697 ? 78.290 93.327 109.382 1.00 199.19 697 GLU A N 1
ATOM 5458 C CA . GLU A 1 697 ? 77.026 93.858 109.962 1.00 199.19 697 GLU A CA 1
ATOM 5459 C C . GLU A 1 697 ? 76.512 92.874 111.016 1.00 199.19 697 GLU A C 1
ATOM 5460 O O . GLU A 1 697 ? 77.129 91.803 111.166 1.00 199.19 697 GLU A O 1
ATOM 5466 N N . LEU A 1 698 ? 75.419 93.214 111.705 1.00 198.62 698 LEU A N 1
ATOM 5467 C CA . LEU A 1 698 ? 74.910 92.357 112.764 1.00 198.62 698 LEU A CA 1
ATOM 5468 C C . LEU A 1 698 ? 74.182 91.138 112.196 1.00 198.62 698 LEU A C 1
ATOM 5469 O O . LEU A 1 698 ? 73.971 91.004 110.988 1.00 198.62 698 LEU A O 1
ATOM 5474 N N . VAL A 1 699 ? 73.796 90.241 113.099 1.00 216.39 699 VAL A N 1
ATOM 5475 C CA . VAL A 1 699 ? 73.064 89.024 112.748 1.00 216.39 699 VAL A CA 1
ATOM 5476 C C . VAL A 1 699 ? 71.904 88.848 113.716 1.00 216.39 699 VAL A C 1
ATOM 5477 O O . VAL A 1 699 ? 71.929 89.361 114.842 1.00 216.39 699 VAL A O 1
ATOM 5481 N N . PRO A 1 700 ? 70.864 88.130 113.296 1.00 239.37 700 PRO A N 1
ATOM 5482 C CA . PRO A 1 700 ? 69.760 87.824 114.213 1.00 239.37 700 PRO A CA 1
ATOM 5483 C C . PRO A 1 700 ? 70.220 86.943 115.366 1.00 239.37 700 PRO A C 1
ATOM 5484 O O . PRO A 1 700 ? 71.307 86.363 115.362 1.00 239.37 700 PRO A O 1
ATOM 5488 N N . THR A 1 701 ? 69.359 86.863 116.382 1.00 275.31 701 THR A N 1
ATOM 5489 C CA . THR A 1 701 ? 69.713 86.154 117.607 1.00 275.31 701 THR A CA 1
ATOM 5490 C C . THR A 1 701 ? 69.877 84.656 117.371 1.00 275.31 701 THR A C 1
ATOM 5491 O O . THR A 1 701 ? 70.788 84.033 117.927 1.00 275.31 701 THR A O 1
ATOM 5495 N N . ASP A 1 702 ? 68.997 84.058 116.564 1.00 282.58 702 ASP A N 1
ATOM 5496 C CA . ASP A 1 702 ? 68.981 82.603 116.437 1.00 282.58 702 ASP A CA 1
ATOM 5497 C C . ASP A 1 702 ? 70.277 82.073 115.834 1.00 282.58 702 ASP A C 1
ATOM 5498 O O . ASP A 1 702 ? 70.833 81.078 116.317 1.00 282.58 702 ASP A O 1
ATOM 5503 N N . VAL A 1 703 ? 70.772 82.722 114.778 1.00 262.37 703 VAL A N 1
ATOM 5504 C CA . VAL A 1 703 ? 71.977 82.231 114.117 1.00 262.37 703 VAL A CA 1
ATOM 5505 C C . VAL A 1 703 ? 73.180 82.340 115.045 1.00 262.37 703 VAL A C 1
ATOM 5506 O O . VAL A 1 703 ? 74.015 81.430 115.106 1.00 262.37 703 VAL A O 1
ATOM 5510 N N . GLN A 1 704 ? 73.286 83.443 115.791 1.00 276.62 704 GLN A N 1
ATOM 5511 C CA . GLN A 1 704 ? 74.411 83.592 116.707 1.00 276.62 704 GLN A CA 1
ATOM 5512 C C . GLN A 1 704 ? 74.314 82.616 117.873 1.00 276.62 704 GLN A C 1
ATOM 5513 O O . GLN A 1 704 ? 75.340 82.105 118.333 1.00 276.62 704 GLN A O 1
ATOM 5519 N N . ASP A 1 705 ? 73.100 82.331 118.353 1.00 290.96 705 ASP A N 1
ATOM 5520 C CA . ASP A 1 705 ? 72.945 81.326 119.399 1.00 290.96 705 ASP A CA 1
ATOM 5521 C C . ASP A 1 705 ? 73.365 79.951 118.901 1.00 290.96 705 ASP A C 1
ATOM 5522 O O . ASP A 1 705 ? 74.053 79.207 119.612 1.00 290.96 705 ASP A O 1
ATOM 5527 N N . LYS A 1 706 ? 72.961 79.598 117.678 1.00 282.17 706 LYS A N 1
ATOM 5528 C CA . LYS A 1 706 ? 73.387 78.329 117.097 1.00 282.17 706 LYS A CA 1
ATOM 5529 C C . LYS A 1 706 ? 74.901 78.276 116.946 1.00 282.17 706 LYS A C 1
ATOM 5530 O O . LYS A 1 706 ? 75.528 77.248 117.233 1.00 282.17 706 LYS A O 1
ATOM 5536 N N . LEU A 1 707 ? 75.505 79.378 116.497 1.00 274.42 707 LEU A N 1
ATOM 5537 C CA . LEU A 1 707 ? 76.954 79.431 116.340 1.00 274.42 707 LEU A CA 1
ATOM 5538 C C . LEU A 1 707 ? 77.657 79.227 117.675 1.00 274.42 707 LEU A C 1
ATOM 5539 O O . LEU A 1 707 ? 78.627 78.466 117.771 1.00 274.42 707 LEU A O 1
ATOM 5544 N N . ILE A 1 708 ? 77.173 79.897 118.722 1.00 296.63 708 ILE A N 1
ATOM 5545 C CA . ILE A 1 708 ? 77.764 79.738 120.048 1.00 296.63 708 ILE A CA 1
ATOM 5546 C C . ILE A 1 708 ? 77.640 78.293 120.511 1.00 296.63 708 ILE A C 1
ATOM 5547 O O . ILE A 1 708 ? 78.608 77.691 120.995 1.00 296.63 708 ILE A O 1
ATOM 5552 N N . LYS A 1 709 ? 76.441 77.719 120.377 1.00 303.97 709 LYS A N 1
ATOM 5553 C CA . LYS A 1 709 ? 76.222 76.348 120.821 1.00 303.97 709 LYS A CA 1
ATOM 5554 C C . LYS A 1 709 ? 77.160 75.388 120.107 1.00 303.97 709 LYS A C 1
ATOM 5555 O O . LYS A 1 709 ? 77.754 74.505 120.736 1.00 303.97 709 LYS A O 1
ATOM 5561 N N . ASP A 1 710 ? 77.323 75.561 118.794 1.00 306.23 710 ASP A N 1
ATOM 5562 C CA . ASP A 1 710 ? 78.280 74.742 118.057 1.00 306.23 710 ASP A CA 1
ATOM 5563 C C . ASP A 1 710 ? 79.703 74.988 118.543 1.00 306.23 710 ASP A C 1
ATOM 5564 O O . ASP A 1 710 ? 80.533 74.071 118.542 1.00 306.23 710 ASP A O 1
ATOM 5569 N N . PHE A 1 711 ? 80.004 76.219 118.961 1.00 310.17 711 PHE A N 1
ATOM 5570 C CA . PHE A 1 711 ? 81.350 76.524 119.435 1.00 310.17 711 PHE A CA 1
ATOM 5571 C C . PHE A 1 711 ? 81.681 75.743 120.701 1.00 310.17 711 PHE A C 1
ATOM 5572 O O . PHE A 1 711 ? 82.728 75.090 120.782 1.00 310.17 711 PHE A O 1
ATOM 5580 N N . GLU A 1 712 ? 80.799 75.793 121.706 1.00 324.90 712 GLU A N 1
ATOM 5581 C CA . GLU A 1 712 ? 81.073 74.966 122.885 1.00 324.90 712 GLU A CA 1
ATOM 5582 C C . GLU A 1 712 ? 80.946 73.477 122.584 1.00 324.90 712 GLU A C 1
ATOM 5583 O O . GLU A 1 712 ? 81.621 72.668 123.228 1.00 324.90 712 GLU A O 1
ATOM 5589 N N . ALA A 1 713 ? 80.116 73.088 121.613 1.00 324.28 713 ALA A N 1
ATOM 5590 C CA . ALA A 1 713 ? 80.061 71.680 121.233 1.00 324.28 713 ALA A CA 1
ATOM 5591 C C . ALA A 1 713 ? 81.412 71.200 120.717 1.00 324.28 713 ALA A C 1
ATOM 5592 O O . ALA A 1 713 ? 81.875 70.112 121.079 1.00 324.28 713 ALA A O 1
ATOM 5594 N N . LYS A 1 714 ? 82.056 72.001 119.867 1.00 321.30 714 LYS A N 1
ATOM 5595 C CA . LYS A 1 714 ? 83.395 71.664 119.393 1.00 321.30 714 LYS A CA 1
ATOM 5596 C C . LYS A 1 714 ? 84.415 71.719 120.524 1.00 321.30 714 LYS A C 1
ATOM 5597 O O . LYS A 1 714 ? 85.290 70.851 120.620 1.00 321.30 714 LYS A O 1
ATOM 5603 N N . GLN A 1 715 ? 84.319 72.733 121.387 1.00 344.10 715 GLN A N 1
ATOM 5604 C CA . GLN A 1 715 ? 85.304 72.907 122.449 1.00 344.10 715 GLN A CA 1
ATOM 5605 C C . GLN A 1 715 ? 85.226 71.792 123.486 1.00 344.10 715 GLN A C 1
ATOM 5606 O O . GLN A 1 715 ? 86.232 71.478 124.133 1.00 344.10 715 GLN A O 1
ATOM 5612 N N . THR A 1 716 ? 84.051 71.175 123.646 1.00 353.42 716 THR A N 1
ATOM 5613 C CA . THR A 1 716 ? 83.876 70.141 124.662 1.00 353.42 716 THR A CA 1
ATOM 5614 C C . THR A 1 716 ? 84.832 68.972 124.452 1.00 353.42 716 THR A C 1
ATOM 5615 O O . THR A 1 716 ? 85.232 68.315 125.421 1.00 353.42 716 THR A O 1
ATOM 5619 N N . GLU A 1 717 ? 85.224 68.707 123.202 1.00 369.04 717 GLU A N 1
ATOM 5620 C CA . GLU A 1 717 ? 86.162 67.621 122.936 1.00 369.04 717 GLU A CA 1
ATOM 5621 C C . GLU A 1 717 ? 87.494 67.862 123.636 1.00 369.04 717 GLU A C 1
ATOM 5622 O O . GLU A 1 717 ? 88.085 66.932 124.199 1.00 369.04 717 GLU A O 1
ATOM 5628 N N . GLU A 1 718 ? 87.982 69.097 123.613 1.00 371.78 718 GLU A N 1
ATOM 5629 C CA . GLU A 1 718 ? 89.227 69.438 124.290 1.00 371.78 718 GLU A CA 1
ATOM 5630 C C . GLU A 1 718 ? 88.964 69.838 125.738 1.00 371.78 718 GLU A C 1
ATOM 5631 O O . GLU A 1 718 ? 89.882 69.900 126.556 1.00 371.78 718 GLU A O 1
#

Foldseek 3Di:
DDAADLQQEAEEEEEEAPPQCVLLLLLLLVCLLVVDPDRDDLVVVPRQQQDFPVCSVVSFHDAKFWAWGDDDSHIYTYIYGRRYLFRVQRVLVSLVQHQAYEYEAEQQVQDDLSSVVSVVSCVVVVHFYAYEYEDQQAPNGDPVVSVVVVPVVDDPLEAEQWAFDDGHNPGFKTAGQLQQFIWGADQLADDTDRHGDDPVCVVVSVVSSLVLQCSLCVLDPPVPDCSNPPHHPNRLCSLVSVQSSRQNNSYHYYYYAYSNRRGCVVVVVVSPSRHHQRLQRHDFDAAPVRDTQGAEQPDFWKKWWAAQAARPPQARKTKIATSYHKDFAQDFWFWLPPTDRDGFHFWWRRRHRDTHTDGMHGHGDMTIGHDDDPDFHQIMIGHDPDNGRGDRRDDADQLAKWFKFFPDNPCVVVVVVVLRVVCRNGVQQPWDQDPLQNTIMTTGRADVGVVVVQCCQCPVPNTGMDIDQGDFAKAKEFADKDKFWDWDFDPPDPFRLTKTWIKMKHFADDDDPPDQWDCPPNDIGGADFDDWDKDADPVGAIEIEREREDVCQDPCVLVVLLVLLQVVLACPDLFDHRGYHRMYMYIYDIHDDPTNHDSVSSSVGSNVRVSVRPVVTDMFMWFWKKKKKKWAFPVCPVVVVVVVVVQVKAWDDWADDDGTIITIIIGGCVSSNRVVVVVCVRRVSSMDMHIDTDDIDTDDDVVVVVVRVVRVVVVVVD

Secondary structure (DSSP, 8-state):
-----GGGEEEEEEE--TTSSHHHHHHHHHHHHTSSSS---TTTT--SS--SHHHHHTTS--S-EEEEEE-SS-EEEEEE---STT-HHHHHHHHHH-SEEEEEEETTTBS-HHHHHHHHHHHHHT--EEEEEE--SSSS--HHHHHHHHHHHS-TT-EE-EEE---GGG--EEEETTTTEEEE--SS----B-PPPPGGGHHHHHHHHHHHHHHHHHH-----TTTTTT---TTHHHHHHHHHHHHTT---EEEE-BTTTTBTHHHHHHHHHHSS--SSSS---B-TT--B----TTS--EEE-------TTT---EEEEEEESEEETT-EEEESSS---EEP--EEEESSSSEEEESEEESS-EEEE-S-SS--TT-EEE-SS--------------EEEEEEESSTT-HHHHHHHHHHHHHH-TTSEEEEETTTTEEEEEESSHHHHHHHHHIIIIIS---EEEEPPP---EEEE-S-EEEEEEE---SSSS--BEEEEEEEEE--SS----SB--BTTB--B-------EEE-TTS-EEE-----SSSSS-GGGHHHHHHHHHHHHTS-SSSSSEE-SEEEEEEEE---TTTB-HHHHHHHHHHHHHHHHHHS-EEEEB-EEEEEEEEEGGGHHHHHHHHHTTT-EEEEE---TTEEEEEEEEEGGG-TTHHHHHHHHHTT--B--EEE---B---HHHHHHHHHHHHHHHTT-

Nearest PDB structures (foldseek):
  7uvp-assembly1_A  TM=9.927E-01  e=0.000E+00  Bacteroides thetaiotaomicron VPI-5482
  7ug7-assembly1_EF  TM=8.722E-01  e=4.671E-66  Escherichia coli K-12
  1wdt-assembly1_A  TM=8.831E-01  e=1.629E-65  Thermus thermophilus
  7cdw-assembly1_B  TM=7.261E-01  e=4.526E-65  Mycobacterium tuberculosis H37Rv
  7cdw-assembly1_A  TM=6.898E-01  e=4.386E-64  Mycobacterium tuberculosis H37Rv

Organism: Bacteroides thetaiotaomicron (strain ATCC 29148 / DSM 2079 / JCM 5827 / CCUG 10774 / NCTC 10582 / VPI-5482 / E50) (NCBI:txid226186)

Solvent-accessible surface area: 32628 Å² total; per-residue (Å²): 78,113,67,24,109,26,94,54,2,6,0,1,0,6,0,0,10,75,61,6,21,13,15,34,5,0,2,0,13,1,64,37,26,47,72,38,177,168,79,12,54,68,93,68,116,60,5,32,1,15,45,2,35,0,2,54,94,45,52,101,7,0,9,5,6,10,1,9,3,32,67,81,106,40,8,6,3,4,10,1,0,8,3,17,94,30,2,8,0,9,1,9,12,2,1,22,13,3,9,0,0,4,0,2,2,16,9,59,146,8,29,64,50,12,4,43,29,8,22,74,55,0,81,140,44,92,23,12,0,6,1,7,4,1,50,6,42,48,129,123,20,68,13,84,73,8,33,104,70,6,70,147,49,38,33,105,104,4,15,18,0,1,48,8,81,30,69,2,96,46,4,67,22,4,2,3,4,8,58,60,64,38,19,25,11,130,112,130,5,13,51,36,74,108,100,72,16,70,90,136,23,72,86,72,4,81,126,31,41,117,52,2,15,80,31,2,10,145,42,52,77,48,152,41,132,73,23,120,129,119,65,11,41,97,13,110,86,2,35,60,5,0,20,68,2,0,67,87,18,28,2,4,0,3,2,1,0,2,6,44,68,7,2,4,2,88,21,6,10,51,4,17,5,47,1,2,2,64,7,67,87,49,96,98,38,76,18,64,102,52,112,64,8,47,31,60,42,129,21,44,75,2,6,7,1,23,23,14,3,29,19,40,190,40,32,81,5,6,7,2,23,0,13,5,0,64,5,117,40,37,50,79,9,58,4,32,70,164,52,54,95,24,146,10,57,106,1,40,8,10,13,1,9,123,87,72,111,4,74,48,8,32,1,0,6,10,1,0,3,32,158,38,150,50,11,75,30,26,14,1,3,0,10,191,111,5,117,20,94,4,110,67,8,156,52,40,78,35,35,16,30,53,7,10,82,7,81,73,157,68,37,61,105,97,12,91,72,12,6,65,102,9,103,24,6,8,29,4,7,70,32,70,78,16,159,91,20,190,52,43,14,1,44,0,4,5,82,33,0,9,129,0,2,87,44,4,1,35,60,46,78,152,16,98,12,70,40,72,103,17,97,26,32,15,22,0,12,4,52,138,33,15,48,0,74,73,108,19,85,84,129,102,48,69,52,5,15,27,0,40,4,36,0,1,0,38,27,50,105,143,56,82,111,19,70,66,87,26,122,56,142,60,64,87,53,174,5,63,72,149,22,93,74,80,70,79,15,155,38,32,3,84,2,9,4,18,15,4,16,105,69,60,53,16,79,62,142,10,24,76,4,8,30,136,0,1,52,50,58,7,86,82,4,51,51,28,12,39,45,2,54,39,3,8,1,0,10,20,66,16,118,85,59,118,107,25,23,33,72,98,0,5,47,52,0,0,109,40,0,2,39,42,0,6,152,72,2,23,47,54,1,16,5,0,3,46,26,3,50,0,29,2,14,59,80,70,97,30,70,10,91,41,43,2,121,60,30,80,15,76,117,96,38,130,44,83,63,149,37,41,30,79,21,55,0,57,0,1,41,92,68,16,23,55,4,13,47,26,9,46,83,82,0,50,23,68,16,52,7,94,37,117,82,43,57,40,70,91,8,71,81,110,39,25,76,129,30,34,146,63,55,76,69,138,89,110,150,180

Radius of gyration: 33.37 Å; Cα contacts (8 Å, |Δi|>4): 1494; chains: 1; bounding box: 60×58×109 Å

B-factor: mean 203.91, std 39.66, range [30.0, 371.78]